Protein AF-0000000078061580 (afdb_homodimer)

pLDDT: mean 83.28, std 20.4, range [29.52, 98.81]

Structure (mmCIF, N/CA/C/O backbone):
data_AF-0000000078061580-model_v1
#
loop_
_en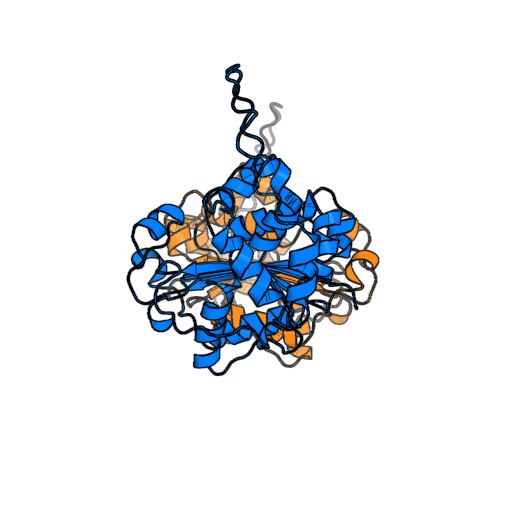tity.id
_entity.type
_entity.pdbx_description
1 polymer 'Exonuclease domain-containing protein'
#
loop_
_atom_site.group_PDB
_atom_site.id
_atom_site.type_symbol
_atom_site.label_atom_id
_atom_site.label_alt_id
_atom_site.label_comp_id
_atom_site.label_asym_id
_atom_site.label_entity_id
_atom_site.label_seq_id
_atom_site.pdbx_PDB_ins_code
_atom_site.Cartn_x
_atom_site.Cartn_y
_atom_site.Cartn_z
_atom_site.occupancy
_atom_site.B_iso_or_equiv
_atom_site.auth_seq_id
_atom_site.auth_comp_id
_atom_site.auth_asym_id
_atom_site.auth_atom_id
_atom_site.pdbx_PDB_model_num
ATOM 1 N N . MET A 1 1 ? 20.484 -16.516 -17.969 1 45 1 MET A N 1
ATOM 2 C CA . MET A 1 1 ? 19.125 -16 -17.797 1 45 1 MET A CA 1
ATOM 3 C C . MET A 1 1 ? 19.078 -14.93 -16.719 1 45 1 MET A C 1
ATOM 5 O O . MET A 1 1 ? 19.688 -15.086 -15.664 1 45 1 MET A O 1
ATOM 9 N N . ASP A 1 2 ? 18.797 -13.719 -17 1 61.5 2 ASP A N 1
ATOM 10 C CA . ASP A 1 2 ? 18.953 -12.586 -16.094 1 61.5 2 ASP A CA 1
ATOM 11 C C . ASP A 1 2 ? 18.109 -12.781 -14.828 1 61.5 2 ASP A C 1
ATOM 13 O O . ASP A 1 2 ? 16.984 -13.305 -14.891 1 61.5 2 ASP A O 1
ATOM 17 N N . LYS A 1 3 ? 18.625 -12.711 -13.664 1 85.06 3 LYS A N 1
ATOM 18 C CA . LYS A 1 3 ? 18.094 -12.898 -12.32 1 85.06 3 LYS A CA 1
ATOM 19 C C . LYS A 1 3 ? 16.938 -11.953 -12.047 1 85.06 3 LYS A C 1
ATOM 21 O O . LYS A 1 3 ? 16.984 -10.781 -12.414 1 85.06 3 LYS A O 1
ATOM 26 N N . VAL A 1 4 ? 15.766 -12.547 -11.688 1 95.06 4 VAL A N 1
ATOM 27 C CA . VAL A 1 4 ? 14.656 -11.742 -11.195 1 95.06 4 VAL A CA 1
ATOM 28 C C . VAL A 1 4 ? 15.148 -10.766 -10.133 1 95.06 4 VAL A C 1
ATOM 30 O O . VAL A 1 4 ? 15.789 -11.172 -9.156 1 95.06 4 VAL A O 1
ATOM 33 N N . LYS A 1 5 ? 14.875 -9.477 -10.414 1 96.19 5 LYS A N 1
ATOM 34 C CA . LYS A 1 5 ? 15.375 -8.469 -9.492 1 96.19 5 LYS A CA 1
ATOM 35 C C . LYS A 1 5 ? 14.297 -8.062 -8.484 1 96.19 5 LYS A C 1
ATOM 37 O O . LYS A 1 5 ? 14.609 -7.617 -7.379 1 96.19 5 LYS A O 1
ATOM 42 N N . THR A 1 6 ? 13.086 -8.148 -8.906 1 97.25 6 THR A N 1
ATOM 43 C CA . THR A 1 6 ? 11.977 -7.777 -8.031 1 97.25 6 THR A CA 1
ATOM 44 C C . THR A 1 6 ? 10.914 -8.875 -8.016 1 97.25 6 THR A C 1
ATOM 46 O O . THR A 1 6 ? 10.477 -9.336 -9.07 1 97.25 6 THR A O 1
ATOM 49 N N . TYR A 1 7 ? 10.586 -9.352 -6.82 1 98.25 7 TYR A N 1
ATOM 50 C CA . TYR A 1 7 ? 9.453 -10.25 -6.617 1 98.25 7 TYR A CA 1
ATOM 51 C C . TYR A 1 7 ? 8.188 -9.461 -6.281 1 98.25 7 TYR A C 1
ATOM 53 O O . TYR A 1 7 ? 8.164 -8.711 -5.305 1 98.25 7 TYR A O 1
ATOM 61 N N . LEU A 1 8 ? 7.195 -9.562 -7.09 1 98.75 8 LEU A N 1
ATOM 62 C CA . LEU A 1 8 ? 5.918 -8.867 -6.953 1 98.75 8 LEU A CA 1
ATOM 63 C C . LEU A 1 8 ? 4.801 -9.844 -6.602 1 98.75 8 LEU A C 1
ATOM 65 O O . LEU A 1 8 ? 4.309 -10.562 -7.469 1 98.75 8 LEU A O 1
ATOM 69 N N . PHE A 1 9 ? 4.398 -9.867 -5.371 1 98.75 9 PHE A N 1
ATOM 70 C CA . PHE A 1 9 ? 3.32 -10.742 -4.926 1 98.75 9 PHE A CA 1
ATOM 71 C C . PHE A 1 9 ? 1.963 -10.094 -5.184 1 98.75 9 PHE A C 1
ATOM 73 O O . PHE A 1 9 ? 1.754 -8.922 -4.863 1 98.75 9 PHE A O 1
ATOM 80 N N . LEU A 1 10 ? 1.06 -10.883 -5.75 1 98.81 10 LEU A N 1
ATOM 81 C CA . LEU A 1 10 ? -0.289 -10.43 -6.078 1 98.81 10 LEU A CA 1
ATOM 82 C C . LEU A 1 10 ? -1.336 -11.312 -5.414 1 98.81 10 LEU A C 1
ATOM 84 O O . LEU A 1 10 ? -1.189 -12.539 -5.391 1 98.81 10 LEU A O 1
ATOM 88 N N . ASP A 1 11 ? -2.373 -10.719 -4.941 1 98.31 11 ASP A N 1
ATOM 89 C CA . ASP A 1 11 ? -3.592 -11.438 -4.578 1 98.31 11 ASP A CA 1
ATOM 90 C C . ASP A 1 11 ? -4.832 -10.617 -4.922 1 98.31 11 ASP A C 1
ATOM 92 O O . ASP A 1 11 ? -4.82 -9.391 -4.82 1 98.31 11 ASP A O 1
ATOM 96 N N . LEU A 1 12 ? -5.828 -11.305 -5.371 1 97.56 12 LEU A N 1
ATOM 97 C CA . LEU A 1 12 ? -7.133 -10.71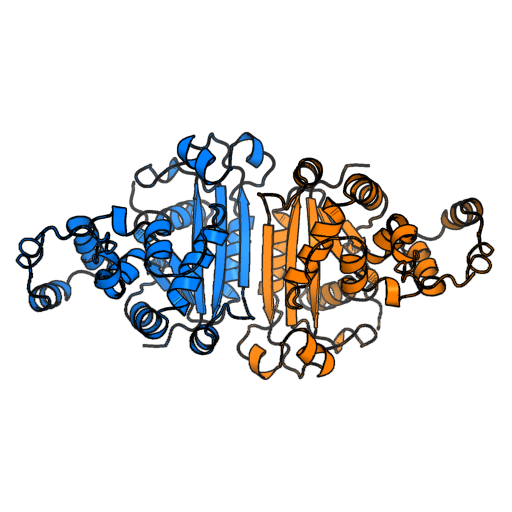9 -5.672 1 97.56 12 LEU A CA 1
ATOM 98 C C . LEU A 1 12 ? -8.219 -11.328 -4.797 1 97.56 12 LEU A C 1
ATOM 100 O O . LEU A 1 12 ? -8.211 -12.539 -4.547 1 97.56 12 LEU A O 1
ATOM 104 N N . GLN A 1 13 ? -9.055 -10.516 -4.246 1 96.75 13 GLN A N 1
ATOM 105 C CA . GLN A 1 13 ? -10.375 -10.961 -3.797 1 96.75 13 GLN A CA 1
ATOM 106 C C . GLN A 1 13 ? -11.438 -10.672 -4.852 1 96.75 13 GLN A C 1
ATOM 108 O O . GLN A 1 13 ? -11.336 -9.695 -5.598 1 96.75 13 GLN A O 1
ATOM 113 N N . THR A 1 14 ? -12.445 -11.57 -4.938 1 96.75 14 THR A N 1
ATOM 114 C CA . THR A 1 14 ? -13.391 -11.508 -6.047 1 96.75 14 THR A CA 1
ATOM 115 C C . THR A 1 14 ? -14.797 -11.859 -5.574 1 96.75 14 THR A C 1
ATOM 117 O O . THR A 1 14 ? -14.992 -12.242 -4.422 1 96.75 14 THR A O 1
ATOM 120 N N . THR A 1 15 ? -15.766 -11.688 -6.457 1 96.56 15 THR A N 1
ATOM 121 C CA . THR A 1 15 ? -17.156 -11.938 -6.121 1 96.56 15 THR A CA 1
ATOM 122 C C . THR A 1 15 ? -17.469 -13.43 -6.207 1 96.56 15 THR A C 1
ATOM 124 O O . THR A 1 15 ? -18.516 -13.883 -5.727 1 96.56 15 THR A O 1
ATOM 127 N N . GLY A 1 16 ? -16.578 -14.156 -6.805 1 92.62 16 GLY A N 1
ATOM 128 C CA . GLY A 1 16 ? -16.797 -15.578 -7.004 1 92.62 16 GLY A CA 1
ATOM 129 C C . GLY A 1 16 ? -15.508 -16.391 -6.992 1 92.62 16 GLY A C 1
ATOM 130 O O . GLY A 1 16 ? -14.43 -15.836 -6.742 1 92.62 16 GLY A O 1
ATOM 131 N N . TYR A 1 17 ? -15.656 -17.719 -7.215 1 84.12 17 TYR A N 1
ATOM 132 C CA . TYR A 1 17 ? -14.539 -18.656 -7.137 1 84.12 17 TYR A CA 1
ATOM 133 C C . TYR A 1 17 ? -14.023 -19 -8.523 1 84.12 17 TYR A C 1
ATOM 135 O O . TYR A 1 17 ? -14.688 -18.734 -9.531 1 84.12 17 TYR A O 1
ATOM 143 N N . PRO A 1 18 ? -12.812 -19.562 -8.438 1 76.94 18 PRO A N 1
ATOM 144 C CA . PRO A 1 18 ? -12.32 -20.109 -9.703 1 76.94 18 PRO A CA 1
ATOM 145 C C . PRO A 1 18 ? -13.305 -21.094 -10.344 1 76.94 18 PRO A C 1
ATOM 147 O O . PRO A 1 18 ? -13.953 -21.875 -9.641 1 76.94 18 PRO A O 1
ATOM 150 N N . GLY A 1 19 ? -13.367 -21.109 -11.648 1 74.19 19 GLY A N 1
ATOM 151 C CA . GLY A 1 19 ? -14.305 -21.953 -12.375 1 74.19 19 GLY A CA 1
ATOM 152 C C . GLY A 1 19 ? -15.492 -21.188 -12.922 1 74.19 19 GLY A C 1
ATOM 153 O O . GLY A 1 19 ? -16.156 -21.656 -13.844 1 74.19 19 GLY A O 1
ATOM 154 N N . THR A 1 20 ? -15.75 -20.031 -12.32 1 73.31 20 THR A N 1
ATOM 155 C CA . THR A 1 20 ? -16.781 -19.141 -12.836 1 73.31 20 THR A CA 1
ATOM 156 C C . THR A 1 20 ? -16.266 -18.344 -14.031 1 73.31 20 THR A C 1
ATOM 158 O O . THR A 1 20 ? -15.094 -18 -14.086 1 73.31 20 THR A O 1
ATOM 161 N N . ALA A 1 21 ? -17.125 -18.203 -14.969 1 75.44 21 ALA A N 1
ATOM 162 C CA . ALA A 1 21 ? -16.734 -17.438 -16.141 1 75.44 21 ALA A CA 1
ATOM 163 C C . ALA A 1 21 ? -16.156 -16.078 -15.734 1 75.44 21 ALA A C 1
ATOM 165 O O . ALA A 1 21 ? -16.688 -15.406 -14.852 1 75.44 21 ALA A O 1
ATOM 166 N N . HIS A 1 22 ? -15.133 -15.734 -16.406 1 76.88 22 HIS A N 1
ATOM 167 C CA . HIS A 1 22 ? -14.414 -14.508 -16.094 1 76.88 22 HIS A CA 1
ATOM 168 C C . HIS A 1 22 ? -15.344 -13.297 -16.156 1 76.88 22 HIS A C 1
ATOM 170 O O . HIS A 1 22 ? -15.234 -12.375 -15.336 1 76.88 22 HIS A O 1
ATOM 176 N N . GLY A 1 23 ? -16.219 -13.336 -17.016 1 80.38 23 GLY A N 1
ATOM 177 C CA . GLY A 1 23 ? -17.141 -12.219 -17.172 1 80.38 23 GLY A CA 1
ATOM 178 C C . GLY A 1 23 ? -18.141 -12.094 -16.047 1 80.38 23 GLY A C 1
ATOM 179 O O . GLY A 1 23 ? -18.766 -11.039 -15.883 1 80.38 23 GLY A O 1
ATOM 180 N N . GLU A 1 24 ? -18.203 -13.125 -15.273 1 86.62 24 GLU A N 1
ATOM 181 C CA . GLU A 1 24 ? -19.172 -13.141 -14.18 1 86.62 24 GLU A CA 1
ATOM 182 C C . GLU A 1 24 ? -18.5 -12.82 -12.844 1 86.62 24 GLU A C 1
ATOM 184 O O . GLU A 1 24 ? -19.172 -12.656 -11.828 1 86.62 24 GLU A O 1
ATOM 189 N N . ILE A 1 25 ? -17.266 -12.789 -12.875 1 93.56 25 ILE A N 1
ATOM 190 C CA . ILE A 1 25 ? -16.516 -12.523 -11.648 1 93.56 25 ILE A CA 1
ATOM 191 C C . ILE A 1 25 ? -15.977 -11.094 -11.672 1 93.56 25 ILE A C 1
ATOM 193 O O . ILE A 1 25 ? -15.477 -10.625 -12.695 1 93.56 25 ILE A O 1
ATOM 197 N N . ARG A 1 26 ? -16.172 -10.422 -10.578 1 95.75 26 ARG A N 1
ATOM 198 C CA . ARG A 1 26 ? -15.648 -9.078 -10.422 1 95.75 26 ARG A CA 1
ATOM 199 C C . ARG A 1 26 ? -14.57 -9.031 -9.336 1 95.75 26 ARG A C 1
ATOM 201 O O . ARG A 1 26 ? -14.648 -9.766 -8.352 1 95.75 26 ARG A O 1
ATOM 208 N N . ILE A 1 27 ? -13.617 -8.195 -9.57 1 96.75 27 ILE A N 1
ATOM 209 C CA . ILE A 1 27 ? -12.562 -7.988 -8.594 1 96.75 27 ILE A CA 1
ATOM 210 C C . ILE A 1 27 ? -13.047 -7.043 -7.496 1 96.75 27 ILE A C 1
ATOM 212 O O . ILE A 1 27 ? -13.562 -5.961 -7.785 1 96.75 27 ILE A O 1
ATOM 216 N N . THR A 1 28 ? -12.867 -7.461 -6.191 1 97.5 28 THR A N 1
ATOM 217 C CA . THR A 1 28 ? -13.312 -6.633 -5.078 1 97.5 28 THR A CA 1
ATOM 218 C C . THR A 1 28 ? -12.125 -6.039 -4.332 1 97.5 28 THR A C 1
ATOM 220 O O . THR A 1 28 ? -12.266 -5.059 -3.598 1 97.5 28 THR A O 1
ATOM 223 N N . GLU A 1 29 ? -11 -6.637 -4.445 1 97.88 29 GLU A N 1
ATOM 224 C CA . GLU A 1 29 ? -9.781 -6.188 -3.77 1 97.88 29 GLU A CA 1
ATOM 225 C C . GLU A 1 29 ? -8.539 -6.629 -4.527 1 97.88 29 GLU A C 1
ATOM 227 O O . GLU A 1 29 ? -8.484 -7.746 -5.051 1 97.88 29 GLU A O 1
ATOM 232 N N . ILE A 1 30 ? -7.539 -5.77 -4.648 1 98.31 30 ILE A N 1
ATOM 233 C CA . ILE A 1 30 ? -6.238 -6.117 -5.207 1 98.31 30 ILE A CA 1
ATOM 234 C C . ILE A 1 30 ? -5.137 -5.723 -4.227 1 98.31 30 ILE A C 1
ATOM 236 O O . ILE A 1 30 ? -5.23 -4.688 -3.562 1 98.31 30 ILE A O 1
ATOM 240 N N . CYS A 1 31 ? -4.172 -6.543 -4.062 1 98.62 31 CYS A N 1
ATOM 241 C CA . CYS A 1 31 ? -2.941 -6.191 -3.365 1 98.62 31 CYS A CA 1
ATOM 242 C C . CYS A 1 31 ? -1.72 -6.578 -4.191 1 98.62 31 CYS A C 1
ATOM 244 O O . CYS A 1 31 ? -1.635 -7.695 -4.699 1 98.62 31 CYS A O 1
ATOM 246 N N . LEU A 1 32 ? -0.851 -5.629 -4.41 1 98.62 32 LEU A N 1
ATOM 247 C CA . LEU A 1 32 ? 0.493 -5.801 -4.949 1 98.62 32 LEU A CA 1
ATOM 248 C C . LEU A 1 32 ? 1.549 -5.473 -3.9 1 98.62 32 LEU A C 1
ATOM 250 O O . LEU A 1 32 ? 1.561 -4.367 -3.354 1 98.62 32 LEU A O 1
ATOM 254 N N . LEU A 1 33 ? 2.336 -6.422 -3.559 1 98.38 33 LEU A N 1
ATOM 255 C CA . LEU A 1 33 ? 3.434 -6.273 -2.607 1 98.38 33 LEU A CA 1
ATOM 256 C C . LEU A 1 33 ? 4.758 -6.691 -3.238 1 98.38 33 LEU A C 1
ATOM 258 O O . LEU A 1 33 ? 4.941 -7.859 -3.59 1 98.38 33 LEU A O 1
ATOM 262 N N . ALA A 1 34 ? 5.707 -5.785 -3.375 1 98.06 34 ALA A N 1
ATOM 263 C CA . ALA A 1 34 ? 6.953 -6.074 -4.074 1 98.06 34 ALA A CA 1
ATOM 264 C C . ALA A 1 34 ? 8.156 -5.898 -3.148 1 98.06 34 ALA A C 1
ATOM 266 O O . ALA A 1 34 ? 8.148 -5.027 -2.275 1 98.06 34 ALA A O 1
ATOM 267 N N . VAL A 1 35 ? 9.117 -6.742 -3.334 1 96.81 35 VAL A N 1
ATOM 268 C CA . VAL A 1 35 ? 10.398 -6.672 -2.639 1 96.81 35 VAL A CA 1
ATOM 269 C C . VAL A 1 35 ? 11.531 -7.008 -3.607 1 96.81 35 VAL A C 1
ATOM 271 O O . VAL A 1 35 ? 11.328 -7.754 -4.566 1 96.81 35 VAL A O 1
ATOM 274 N N . LYS A 1 36 ? 12.625 -6.523 -3.342 1 95.44 36 LYS A N 1
ATOM 275 C CA . LYS A 1 36 ? 13.789 -6.836 -4.168 1 95.44 36 LYS A CA 1
ATOM 276 C C . LYS A 1 36 ? 14.414 -8.172 -3.76 1 95.44 36 LYS A C 1
ATOM 278 O O . LYS A 1 36 ? 14.469 -8.492 -2.572 1 95.44 36 LYS A O 1
ATOM 283 N N . GLY A 1 37 ? 14.906 -8.828 -4.789 1 94.81 37 GLY A N 1
ATOM 284 C CA . GLY A 1 37 ? 15.57 -10.094 -4.535 1 94.81 37 GLY A CA 1
ATOM 285 C C . GLY A 1 37 ? 16.75 -9.969 -3.588 1 94.81 37 GLY A C 1
ATOM 286 O O . GLY A 1 37 ? 16.938 -10.805 -2.703 1 94.81 37 GLY A O 1
ATOM 287 N N . VAL A 1 38 ? 17.516 -8.93 -3.664 1 92.62 38 VAL A N 1
ATOM 288 C CA . VAL A 1 38 ? 18.703 -8.727 -2.852 1 92.62 38 VAL A CA 1
ATOM 289 C C . VAL A 1 38 ? 18.312 -8.562 -1.385 1 92.62 38 VAL A C 1
ATOM 291 O O . VAL A 1 38 ? 19.031 -9.008 -0.488 1 92.62 38 VAL A O 1
ATOM 294 N N . ASP A 1 39 ? 17.188 -8 -1.178 1 91.94 39 ASP A N 1
ATOM 295 C CA . ASP A 1 39 ? 16.719 -7.797 0.192 1 91.94 39 ASP A CA 1
ATOM 296 C C . ASP A 1 39 ? 16.172 -9.094 0.785 1 91.94 39 ASP A C 1
ATOM 298 O O . ASP A 1 39 ? 16.297 -9.336 1.987 1 91.94 39 ASP A O 1
ATOM 302 N N . VAL A 1 40 ? 15.547 -9.883 -0.032 1 92.31 40 VAL A N 1
ATOM 303 C CA . VAL A 1 40 ? 15.078 -11.195 0.403 1 92.31 40 VAL A CA 1
ATOM 304 C C . VAL A 1 40 ? 16.266 -12.062 0.793 1 92.31 40 VAL A C 1
ATOM 306 O O . VAL A 1 40 ? 16.234 -12.75 1.815 1 92.31 40 VAL A O 1
ATOM 309 N N . GLU A 1 41 ? 17.281 -11.969 0.065 1 91.69 41 GLU A N 1
ATOM 310 C CA . GLU A 1 41 ? 18.484 -12.766 0.299 1 91.69 41 GLU A CA 1
ATOM 311 C C . GLU A 1 41 ? 19.141 -12.391 1.622 1 91.69 41 GLU A C 1
ATOM 313 O O . GLU A 1 41 ? 19.703 -13.25 2.312 1 91.69 41 GLU A O 1
ATOM 318 N N . LYS A 1 42 ? 19.078 -11.133 1.997 1 89.19 42 LYS A N 1
ATOM 319 C CA . LYS A 1 42 ? 19.859 -10.609 3.104 1 89.19 42 LYS A CA 1
ATOM 320 C C . LYS A 1 42 ? 19.094 -10.688 4.418 1 89.19 42 LYS A C 1
ATOM 322 O O . LYS A 1 42 ? 19.672 -10.523 5.496 1 89.19 42 LYS A O 1
ATOM 327 N N . THR A 1 43 ? 17.922 -10.953 4.344 1 85.25 43 THR A N 1
ATOM 328 C CA . THR A 1 43 ? 17.156 -10.812 5.574 1 85.25 43 THR A CA 1
ATOM 329 C C . THR A 1 43 ? 16.516 -12.148 5.961 1 85.25 43 THR A C 1
ATOM 331 O O . THR A 1 43 ? 16.328 -13.023 5.113 1 85.25 43 THR A O 1
ATOM 334 N N . ARG A 1 44 ? 16.281 -12.281 7.344 1 86.12 44 ARG A N 1
ATOM 335 C CA . ARG A 1 44 ? 15.484 -13.383 7.871 1 86.12 44 ARG A CA 1
ATOM 336 C C . ARG A 1 44 ? 14.078 -12.922 8.25 1 86.12 44 ARG A C 1
ATOM 338 O O . ARG A 1 44 ? 13.234 -13.734 8.633 1 86.12 44 ARG A O 1
ATOM 345 N N . TYR A 1 45 ? 13.898 -11.664 8.094 1 86.62 45 TYR A N 1
ATOM 346 C CA . TYR A 1 45 ? 12.617 -11.023 8.398 1 86.62 45 TYR A CA 1
ATOM 347 C C . TYR A 1 45 ? 12.078 -10.281 7.184 1 86.62 45 TYR A C 1
ATOM 349 O O . TYR A 1 45 ? 12.586 -10.445 6.07 1 86.62 45 TYR A O 1
ATOM 357 N N . GLU A 1 46 ? 11.031 -9.547 7.359 1 88.38 46 GLU A N 1
ATOM 358 C CA . GLU A 1 46 ? 10.492 -8.773 6.242 1 88.38 46 GLU A CA 1
ATOM 359 C C . GLU A 1 46 ? 11.438 -7.637 5.852 1 88.38 46 GLU A C 1
ATOM 361 O O . GLU A 1 46 ? 11.953 -6.926 6.719 1 88.38 46 GLU A O 1
ATOM 366 N N . PRO A 1 47 ? 11.719 -7.551 4.582 1 92.5 47 PRO A N 1
ATOM 367 C CA . PRO A 1 47 ? 12.578 -6.453 4.133 1 92.5 47 PRO A CA 1
ATOM 368 C C . PRO A 1 47 ? 12.039 -5.082 4.523 1 92.5 47 PRO A C 1
ATOM 370 O O . PRO A 1 47 ? 10.828 -4.855 4.48 1 92.5 47 PRO A O 1
ATOM 373 N N . ARG A 1 48 ? 12.953 -4.172 4.828 1 90.62 48 ARG A N 1
ATOM 374 C CA . ARG A 1 48 ? 12.594 -2.799 5.172 1 90.62 48 ARG A CA 1
ATOM 375 C C . ARG A 1 48 ? 11.953 -2.088 3.982 1 90.62 48 ARG A C 1
ATOM 377 O O . ARG A 1 48 ? 10.977 -1.36 4.141 1 90.62 48 ARG A O 1
ATOM 384 N N . ILE A 1 49 ? 12.578 -2.293 2.848 1 93.31 49 ILE A N 1
ATOM 385 C CA . ILE A 1 49 ? 12.062 -1.65 1.644 1 93.31 49 ILE A CA 1
ATOM 386 C C . ILE A 1 49 ? 10.984 -2.527 1.011 1 93.31 49 ILE A C 1
ATOM 388 O O . ILE A 1 49 ? 11.242 -3.686 0.67 1 93.31 49 ILE A O 1
ATOM 392 N N . GLN A 1 50 ? 9.836 -1.974 0.926 1 94.56 50 GLN A N 1
ATOM 393 C CA . GLN A 1 50 ? 8.695 -2.629 0.295 1 94.56 50 GLN A CA 1
ATOM 394 C C . GLN A 1 50 ? 7.91 -1.649 -0.569 1 94.56 50 GLN A C 1
ATOM 396 O O . GLN A 1 50 ? 7.887 -0.448 -0.293 1 94.56 50 GLN A O 1
ATOM 401 N N . TYR A 1 51 ? 7.309 -2.18 -1.602 1 96.25 51 TYR A N 1
ATOM 402 C CA . TYR A 1 51 ? 6.371 -1.462 -2.457 1 96.25 51 TYR A CA 1
ATOM 403 C C . TYR A 1 51 ? 4.969 -2.049 -2.346 1 96.25 51 TYR A C 1
ATOM 405 O O . TYR A 1 51 ? 4.793 -3.27 -2.396 1 96.25 51 TYR A O 1
ATOM 413 N N . LYS A 1 52 ? 4.066 -1.166 -2.143 1 97.31 52 LYS A N 1
ATOM 414 C CA . LYS A 1 52 ? 2.721 -1.669 -1.886 1 97.31 52 LYS A CA 1
ATOM 415 C C . LYS A 1 52 ? 1.678 -0.874 -2.666 1 97.31 52 LYS A C 1
ATOM 417 O O . LYS A 1 52 ? 1.778 0.35 -2.777 1 97.31 52 LYS A O 1
ATOM 422 N N . PHE A 1 53 ? 0.805 -1.565 -3.197 1 97.88 53 PHE A N 1
ATOM 423 C CA . PHE A 1 53 ? -0.403 -1.043 -3.824 1 97.88 53 PHE A CA 1
ATOM 424 C C . PHE A 1 53 ? -1.618 -1.877 -3.438 1 97.88 53 PHE A C 1
ATOM 426 O O . PHE A 1 53 ? -1.665 -3.078 -3.709 1 97.88 53 PHE A O 1
ATOM 433 N N . LYS A 1 54 ? -2.576 -1.313 -2.783 1 97.75 54 LYS A N 1
ATOM 434 C CA . LYS A 1 54 ? -3.771 -2.014 -2.32 1 97.75 54 LYS A CA 1
ATOM 435 C C . LYS A 1 54 ? -5.02 -1.155 -2.506 1 97.75 54 LYS A C 1
ATOM 437 O O . LYS A 1 54 ? -5.031 0.021 -2.137 1 97.75 54 LYS A O 1
ATOM 442 N N . MET A 1 55 ? -6.07 -1.758 -3.066 1 97 55 MET A N 1
ATOM 443 C CA . MET A 1 55 ? -7.34 -1.065 -3.266 1 97 55 MET A CA 1
ATOM 444 C C . MET A 1 55 ? -8.508 -2.043 -3.193 1 97 55 MET A C 1
ATOM 446 O O . MET A 1 55 ? -8.352 -3.229 -3.486 1 97 55 MET A O 1
ATOM 450 N N . CYS A 1 56 ? -9.656 -1.529 -2.84 1 96.5 56 CYS A N 1
ATOM 451 C CA . CYS A 1 56 ? -10.93 -2.24 -2.918 1 96.5 56 CYS A CA 1
ATOM 452 C C . CYS A 1 56 ? -11.859 -1.582 -3.928 1 96.5 56 CYS A C 1
ATOM 454 O O . CYS A 1 56 ? -11.727 -0.391 -4.215 1 96.5 56 CYS A O 1
ATOM 456 N N . PHE A 1 57 ? -12.805 -2.41 -4.422 1 96.62 57 PHE A N 1
ATOM 457 C CA . PHE A 1 57 ? -13.633 -1.934 -5.527 1 96.62 57 PHE A CA 1
ATOM 458 C C . PHE A 1 57 ? -15.094 -2.289 -5.301 1 96.62 57 PHE A C 1
ATOM 460 O O . PHE A 1 57 ? -15.398 -3.299 -4.664 1 96.62 57 PHE A O 1
ATOM 467 N N . ASN A 1 58 ? -15.922 -1.453 -5.895 1 95.75 58 ASN A N 1
ATOM 468 C CA . ASN A 1 58 ? -17.328 -1.783 -6.051 1 95.75 58 ASN A CA 1
ATOM 469 C C . ASN A 1 58 ? -17.547 -2.766 -7.199 1 95.75 58 ASN A C 1
ATOM 471 O O . ASN A 1 58 ? -17.391 -2.406 -8.3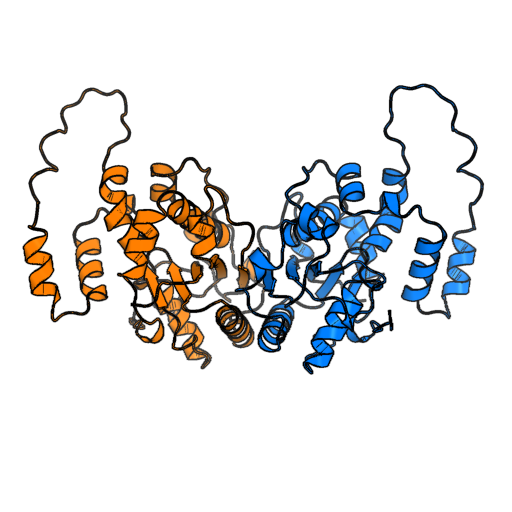67 1 95.75 58 ASN A O 1
ATOM 475 N N . PRO A 1 59 ? -17.953 -3.961 -6.832 1 96.19 59 PRO A N 1
ATOM 476 C CA . PRO A 1 59 ? -18.156 -4.953 -7.895 1 96.19 59 PRO A CA 1
ATOM 477 C C . PRO A 1 59 ? -19.5 -4.801 -8.594 1 96.19 59 PRO A C 1
ATOM 479 O O . PRO A 1 59 ? -19.734 -5.434 -9.625 1 96.19 59 PRO A O 1
ATOM 482 N N . GLU A 1 60 ? -20.375 -3.994 -8.047 1 95.38 60 GLU A N 1
ATOM 483 C CA . GLU A 1 60 ? -21.719 -3.75 -8.562 1 95.38 60 GLU A CA 1
ATOM 484 C C . GLU A 1 60 ? -22.516 -5.047 -8.641 1 95.38 60 GLU A C 1
ATOM 486 O O . GLU A 1 60 ? -23.344 -5.223 -9.547 1 95.38 60 GLU A O 1
ATOM 491 N N . LYS A 1 61 ? -22.297 -6.023 -7.844 1 95 61 LYS A N 1
ATOM 492 C CA . LYS A 1 61 ? -23.031 -7.277 -7.688 1 95 61 LYS A CA 1
ATOM 493 C C . LYS A 1 61 ? -22.734 -7.918 -6.332 1 95 61 LYS A C 1
ATOM 495 O O . LYS A 1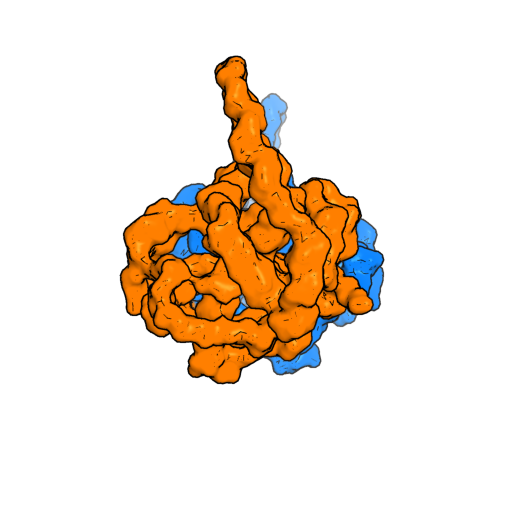 61 ? -21.781 -7.531 -5.645 1 95 61 LYS A O 1
ATOM 500 N N . LYS A 1 62 ? -23.562 -8.852 -6.055 1 94.56 62 LYS A N 1
ATOM 501 C CA . LYS A 1 62 ? -23.406 -9.539 -4.777 1 94.56 62 LYS A CA 1
ATOM 502 C C . LYS A 1 62 ? -22.141 -10.375 -4.746 1 94.56 62 LYS A C 1
ATOM 504 O O . LYS A 1 62 ? -21.766 -10.992 -5.75 1 94.56 62 LYS A O 1
ATOM 509 N N . VAL A 1 63 ? -21.516 -10.391 -3.578 1 95.38 63 VAL A N 1
ATOM 510 C CA . VAL A 1 63 ? -20.391 -11.281 -3.316 1 95.38 63 VAL A CA 1
ATOM 511 C C . VAL A 1 63 ? -20.906 -12.602 -2.744 1 95.38 63 VAL A C 1
ATOM 513 O O . VAL A 1 63 ? -21.781 -12.609 -1.874 1 95.38 63 VAL A O 1
ATOM 516 N N . GLU A 1 64 ? -20.375 -13.664 -3.283 1 94.75 64 GLU A N 1
ATOM 517 C CA . GLU A 1 64 ? -20.781 -14.961 -2.74 1 94.75 64 GLU A CA 1
ATOM 518 C C . GLU A 1 64 ? -20.594 -15 -1.225 1 94.75 64 GLU A C 1
ATOM 520 O O . GLU A 1 64 ? -19.594 -14.508 -0.699 1 94.75 64 GLU A O 1
ATOM 525 N N . GLU A 1 65 ? -21.5 -15.641 -0.526 1 94.19 65 GLU A N 1
ATOM 526 C CA . GLU A 1 65 ? -21.594 -15.602 0.931 1 94.19 65 GLU A CA 1
ATOM 527 C C . GLU A 1 65 ? -20.359 -16.203 1.577 1 94.19 65 GLU A C 1
ATOM 529 O O . GLU A 1 65 ? -19.828 -15.648 2.547 1 94.19 65 GLU A O 1
ATOM 534 N N . GLU A 1 66 ? -19.938 -17.297 1.075 1 92.31 66 GLU A N 1
ATOM 535 C CA . GLU A 1 66 ? -18.766 -17.953 1.65 1 92.31 66 GLU A CA 1
ATOM 536 C C . GLU A 1 66 ? -17.531 -17.078 1.546 1 92.31 66 GLU A C 1
ATOM 538 O O . GLU A 1 66 ? -16.688 -17.062 2.451 1 92.31 66 GLU A O 1
ATOM 543 N N . ILE A 1 67 ? -17.406 -16.375 0.483 1 93.12 67 ILE A N 1
ATOM 544 C CA . ILE A 1 67 ? -16.297 -15.461 0.267 1 93.12 67 ILE A CA 1
ATOM 545 C C . ILE A 1 67 ? -16.391 -14.289 1.237 1 93.12 67 ILE A C 1
ATOM 547 O O . ILE A 1 67 ? -15.398 -13.93 1.879 1 93.12 67 ILE A O 1
ATOM 551 N N . SER A 1 68 ? -17.594 -13.758 1.415 1 93.81 68 SER A N 1
ATOM 552 C CA . SER A 1 68 ? -17.812 -12.617 2.305 1 93.81 68 SER A CA 1
ATOM 553 C C . SER A 1 68 ? -17.5 -12.984 3.754 1 93.81 68 SER A C 1
ATOM 555 O O . SER A 1 68 ? -17 -12.156 4.516 1 93.81 68 SER A O 1
ATOM 557 N N . GLN A 1 69 ? -17.781 -14.188 4.102 1 92.12 69 GLN A N 1
ATOM 558 C CA . GLN A 1 69 ? -17.531 -14.656 5.461 1 92.12 69 GLN A CA 1
ATOM 559 C C . GLN A 1 69 ? -16.031 -14.742 5.738 1 92.12 69 GLN A C 1
ATOM 561 O O . GLN A 1 69 ? -15.586 -14.508 6.863 1 92.12 69 GLN A O 1
ATOM 566 N N . GLN A 1 70 ? -15.297 -14.992 4.738 1 91 70 GLN A N 1
ATOM 567 C CA . GLN A 1 70 ? -13.859 -15.172 4.883 1 91 70 GLN A CA 1
ATOM 568 C C . GLN A 1 70 ? -13.133 -13.828 4.918 1 91 70 GLN A C 1
ATOM 570 O O . GLN A 1 70 ? -12.195 -13.641 5.695 1 91 70 GLN A O 1
ATOM 575 N N . ASN A 1 71 ? -13.57 -12.898 4.102 1 93 71 ASN A N 1
ATOM 576 C CA . ASN A 1 71 ? -12.734 -11.711 3.949 1 93 71 ASN A CA 1
ATOM 577 C C . ASN A 1 71 ? -13.477 -10.445 4.383 1 93 71 ASN A C 1
ATOM 579 O O . ASN A 1 71 ? -12.914 -9.352 4.359 1 93 71 ASN A O 1
ATOM 583 N N . GLY A 1 72 ? -14.766 -10.555 4.723 1 92.12 72 GLY A N 1
ATOM 584 C CA . GLY A 1 72 ? -15.531 -9.438 5.258 1 92.12 72 GLY A CA 1
ATOM 585 C C . GLY A 1 72 ? -16 -8.477 4.191 1 92.12 72 GLY A C 1
ATOM 586 O O . GLY A 1 72 ? -16.516 -7.395 4.504 1 92.12 72 GLY A O 1
ATOM 587 N N . LEU A 1 73 ? -15.906 -8.773 2.918 1 94.88 73 LEU A N 1
ATOM 588 C CA . LEU A 1 73 ? -16.312 -7.883 1.84 1 94.88 73 LEU A CA 1
ATOM 589 C C . LEU A 1 73 ? -17.703 -8.258 1.327 1 94.88 73 LEU A C 1
ATOM 591 O O . LEU A 1 73 ? -17.938 -9.406 0.947 1 94.88 73 LEU A O 1
ATOM 595 N N . THR A 1 74 ? -18.578 -7.359 1.455 1 94.81 74 THR A N 1
ATOM 596 C CA . THR A 1 74 ? -19.938 -7.469 0.935 1 94.81 74 THR A CA 1
ATOM 597 C C . THR A 1 74 ? -20.25 -6.305 -0.004 1 94.81 74 THR A C 1
ATOM 599 O O . THR A 1 74 ? -19.531 -5.305 -0.023 1 94.81 74 THR A O 1
ATOM 602 N N . LEU A 1 75 ? -21.344 -6.535 -0.764 1 94.81 75 LEU A N 1
ATOM 603 C CA . LEU A 1 75 ? -21.766 -5.438 -1.626 1 94.81 75 LEU A CA 1
ATOM 604 C C . LEU A 1 75 ? -22.078 -4.191 -0.805 1 94.81 75 LEU A C 1
ATOM 606 O O . LEU A 1 75 ? -21.75 -3.072 -1.221 1 94.81 75 LEU A O 1
ATOM 610 N N . ALA A 1 76 ? -22.641 -4.316 0.333 1 92.62 76 ALA A N 1
ATOM 611 C CA . ALA A 1 76 ? -23.031 -3.191 1.179 1 92.62 76 ALA A CA 1
ATOM 612 C C . ALA A 1 76 ? -21.812 -2.379 1.604 1 92.62 76 ALA A C 1
ATOM 614 O O . ALA A 1 76 ? -21.844 -1.146 1.597 1 92.62 76 ALA A O 1
ATOM 615 N N . VAL A 1 77 ? -20.797 -3.084 1.9 1 90.44 77 VAL A N 1
ATOM 616 C CA . VAL A 1 77 ? -19.578 -2.426 2.387 1 90.44 77 VAL A CA 1
ATOM 617 C C . VAL A 1 77 ? -18.828 -1.786 1.22 1 90.44 77 VAL A C 1
ATOM 619 O O . VAL A 1 77 ? -18.203 -0.738 1.376 1 90.44 77 VAL A O 1
ATOM 622 N N . LEU A 1 78 ? -18.969 -2.312 0.01 1 94.94 78 LEU A N 1
ATOM 623 C CA . LEU A 1 78 ? -18.156 -1.927 -1.135 1 94.94 78 LEU A CA 1
ATOM 624 C C . LEU A 1 78 ? -18.922 -0.966 -2.045 1 94.94 78 LEU A C 1
ATOM 626 O O . LEU A 1 78 ? -18.344 -0.429 -2.998 1 94.94 78 LEU A O 1
ATOM 630 N N . LYS A 1 79 ? -20.125 -0.681 -1.768 1 93 79 LYS A N 1
ATOM 631 C CA . LYS A 1 79 ? -21.016 0.02 -2.693 1 93 79 LYS A CA 1
ATOM 632 C C . LYS A 1 79 ? -20.5 1.428 -2.984 1 93 79 LYS A C 1
ATOM 634 O O . LYS A 1 79 ? -20.734 1.973 -4.062 1 93 79 LYS A O 1
ATOM 639 N N . SER A 1 80 ? -19.781 2.029 -2.098 1 89.38 80 SER A N 1
ATOM 640 C CA . SER A 1 80 ? -19.344 3.408 -2.271 1 89.38 80 SER A CA 1
ATOM 641 C C . SER A 1 80 ? -17.938 3.461 -2.881 1 89.38 80 SER A C 1
ATOM 643 O O . SER A 1 80 ? -17.438 4.539 -3.209 1 89.38 80 SER A O 1
ATOM 645 N N . GLU A 1 81 ? -17.375 2.285 -3.043 1 92.44 81 GLU A N 1
ATOM 646 C CA . GLU A 1 81 ? -16.016 2.234 -3.602 1 92.44 81 GLU A CA 1
ATOM 647 C C . GLU A 1 81 ? -16.031 2.484 -5.105 1 92.44 81 GLU A C 1
ATOM 649 O O . GLU A 1 81 ? -17.078 2.34 -5.754 1 92.44 81 GLU A O 1
ATOM 654 N N . THR A 1 82 ? -14.898 2.9 -5.609 1 91.62 82 THR A N 1
ATOM 655 C CA . THR A 1 82 ? -14.742 3.014 -7.055 1 91.62 82 THR A CA 1
ATOM 656 C C . THR A 1 82 ? -14.82 1.64 -7.715 1 91.62 82 THR A C 1
ATOM 658 O O . THR A 1 82 ? -14.594 0.618 -7.062 1 91.62 82 THR A O 1
ATOM 661 N N . LYS A 1 83 ? -15.211 1.648 -8.953 1 94.81 83 LYS A N 1
ATOM 662 C CA . LYS A 1 83 ? -15.195 0.416 -9.734 1 94.81 83 LYS A CA 1
ATOM 663 C C . LYS A 1 83 ? -13.789 0.109 -10.25 1 94.81 83 LYS A C 1
ATOM 665 O O . LYS A 1 83 ? -12.938 0.998 -10.312 1 94.81 83 LYS A O 1
ATOM 670 N N . PHE A 1 84 ? -13.586 -1.154 -10.445 1 95.5 84 PHE A N 1
ATOM 671 C CA . PHE A 1 84 ? -12.383 -1.487 -11.203 1 95.5 84 PHE A CA 1
ATOM 672 C C . PHE A 1 84 ? -12.453 -0.915 -12.617 1 95.5 84 PHE A C 1
ATOM 674 O O . PHE A 1 84 ? -13.117 -1.482 -13.492 1 95.5 84 PHE A O 1
ATOM 681 N N . ASN A 1 85 ? -11.781 0.238 -12.812 1 93.94 85 ASN A N 1
ATOM 682 C CA . ASN A 1 85 ? -11.914 0.983 -14.062 1 93.94 85 ASN A CA 1
ATOM 683 C C . ASN A 1 85 ? -10.555 1.285 -14.688 1 93.94 85 ASN A C 1
ATOM 685 O O . ASN A 1 85 ? -9.531 0.749 -14.25 1 93.94 85 ASN A O 1
ATOM 689 N N . LYS A 1 86 ? -10.57 2.078 -15.68 1 93.12 86 LYS A N 1
ATOM 690 C CA . LYS A 1 86 ? -9.367 2.377 -16.453 1 93.12 86 LYS A CA 1
ATOM 691 C C . LYS A 1 86 ? -8.336 3.121 -15.609 1 93.12 86 LYS A C 1
ATOM 693 O O . LYS A 1 86 ? -7.133 2.889 -15.742 1 93.12 86 LYS A O 1
ATOM 698 N N . ASP A 1 87 ? -8.742 4.023 -14.758 1 88.56 87 ASP A N 1
ATOM 699 C CA . ASP A 1 87 ? -7.828 4.762 -13.891 1 88.56 87 ASP A CA 1
ATOM 700 C C . ASP A 1 87 ? -7.082 3.814 -12.945 1 88.56 87 ASP A C 1
ATOM 702 O O . ASP A 1 87 ? -5.887 3.99 -12.703 1 88.56 87 ASP A O 1
ATOM 706 N N . VAL A 1 88 ? -7.812 2.848 -12.461 1 93.38 88 VAL A N 1
ATOM 707 C CA . VAL A 1 88 ? -7.215 1.836 -11.594 1 93.38 88 VAL A CA 1
ATOM 708 C C . VAL A 1 88 ? -6.156 1.054 -12.367 1 93.38 88 VAL A C 1
ATOM 710 O O . VAL A 1 88 ? -5.043 0.852 -11.875 1 93.38 88 VAL A O 1
ATOM 713 N N . CYS A 1 89 ? -6.512 0.655 -13.555 1 94.44 89 CYS A N 1
ATOM 714 C CA . CYS A 1 89 ? -5.582 -0.092 -14.398 1 94.44 89 CYS A CA 1
ATOM 715 C C . CYS A 1 89 ? -4.324 0.719 -14.672 1 94.44 89 CYS A C 1
ATOM 717 O O . CYS A 1 89 ? -3.213 0.186 -14.633 1 94.44 89 CYS A O 1
ATOM 719 N N . ASN A 1 90 ? -4.543 1.942 -14.906 1 90.44 90 ASN A N 1
ATOM 720 C CA . ASN A 1 90 ? -3.406 2.826 -15.141 1 90.44 90 ASN A CA 1
ATOM 721 C C . ASN A 1 90 ? -2.521 2.939 -13.898 1 90.44 90 ASN A C 1
ATOM 723 O O . ASN A 1 90 ? -1.295 2.943 -14.008 1 90.44 90 ASN A O 1
ATOM 727 N N . ALA A 1 91 ? -3.141 3.082 -12.805 1 91.06 91 ALA A N 1
ATOM 728 C CA . ALA A 1 91 ? -2.391 3.164 -11.555 1 91.06 91 ALA A CA 1
ATOM 729 C C . ALA A 1 91 ? -1.565 1.9 -11.32 1 91.06 91 ALA A C 1
ATOM 731 O O . ALA A 1 91 ? -0.393 1.976 -10.953 1 91.06 91 ALA A O 1
ATOM 732 N N . ILE A 1 92 ? -2.154 0.755 -11.586 1 95 92 ILE A N 1
ATOM 733 C CA . ILE A 1 92 ? -1.491 -0.532 -11.406 1 95 92 ILE A CA 1
ATOM 734 C C . ILE A 1 92 ? -0.3 -0.637 -12.352 1 95 92 ILE A C 1
ATOM 736 O O . ILE A 1 92 ? 0.806 -0.989 -11.938 1 95 92 ILE A O 1
ATOM 740 N N . THR A 1 93 ? -0.512 -0.328 -13.602 1 94.25 93 THR A N 1
ATOM 741 C CA . THR A 1 93 ? 0.537 -0.448 -14.609 1 94.25 93 THR A CA 1
ATOM 742 C C . THR A 1 93 ? 1.688 0.507 -14.312 1 94.25 93 THR A C 1
ATOM 744 O O . THR A 1 93 ? 2.857 0.138 -14.438 1 94.25 93 THR A O 1
ATOM 747 N N . SER A 1 94 ? 1.368 1.729 -13.938 1 90.81 94 SER A N 1
ATOM 748 C CA . SER A 1 94 ? 2.4 2.695 -13.578 1 90.81 94 SER A CA 1
ATOM 749 C C . SER A 1 94 ? 3.207 2.223 -12.375 1 90.81 94 SER A C 1
ATOM 751 O O . SER A 1 94 ? 4.43 2.377 -12.336 1 90.81 94 SER A O 1
ATOM 753 N N . PHE A 1 95 ? 2.52 1.693 -11.414 1 93.31 95 PHE A N 1
ATOM 754 C CA . PHE A 1 95 ? 3.17 1.151 -10.227 1 93.31 95 PHE A CA 1
ATOM 755 C C . PHE A 1 95 ? 4.184 0.081 -10.609 1 93.31 95 PHE A C 1
ATOM 757 O O . PHE A 1 95 ? 5.332 0.115 -10.156 1 93.31 95 PHE A O 1
ATOM 764 N N . VAL A 1 96 ? 3.768 -0.831 -11.484 1 95.94 96 VAL A N 1
ATOM 765 C CA . VAL A 1 96 ? 4.613 -1.952 -11.883 1 95.94 96 VAL A CA 1
ATOM 766 C C . VAL A 1 96 ? 5.805 -1.441 -12.68 1 95.94 96 VAL A C 1
ATOM 768 O O . VAL A 1 96 ? 6.922 -1.946 -12.539 1 95.94 96 VAL A O 1
ATOM 771 N N . LYS A 1 97 ? 5.609 -0.427 -13.461 1 92.81 97 LYS A N 1
ATOM 772 C CA . LYS A 1 97 ? 6.66 0.136 -14.305 1 92.81 97 LYS A CA 1
ATOM 773 C C . LYS A 1 97 ? 7.77 0.752 -13.453 1 92.81 97 LYS A C 1
ATOM 775 O O . LYS A 1 97 ? 8.914 0.85 -13.898 1 92.81 97 LYS A O 1
ATOM 780 N N . CYS A 1 98 ? 7.465 1.127 -12.289 1 91.75 98 CYS A N 1
ATOM 781 C CA . CYS A 1 98 ? 8.414 1.814 -11.422 1 91.75 98 CYS A CA 1
ATOM 782 C C . CYS A 1 98 ? 9.344 0.82 -10.727 1 91.75 98 CYS A C 1
ATOM 784 O O . CYS A 1 98 ? 10.359 1.209 -10.156 1 91.75 98 CYS A O 1
ATOM 786 N N . LEU A 1 99 ? 8.992 -0.431 -10.75 1 94.25 99 LEU A N 1
ATOM 787 C CA . LEU A 1 99 ? 9.766 -1.438 -10.031 1 94.25 99 LEU A CA 1
ATOM 788 C C . LEU A 1 99 ? 11.039 -1.79 -10.789 1 94.25 99 LEU A C 1
ATOM 790 O O . LEU A 1 99 ? 11.062 -1.765 -12.023 1 94.25 99 LEU A O 1
ATOM 794 N N . LYS A 1 100 ? 12.055 -2.135 -10.07 1 93.44 100 LYS A N 1
ATOM 795 C CA . LYS A 1 100 ? 13.312 -2.549 -10.688 1 93.44 100 LYS A CA 1
ATOM 796 C C . LYS A 1 100 ? 13.133 -3.836 -11.492 1 93.44 100 LYS A C 1
ATOM 798 O O . LYS A 1 100 ? 12.688 -4.852 -10.953 1 93.44 100 LYS A O 1
ATOM 803 N N . LYS A 1 101 ? 13.516 -3.846 -12.695 1 94.19 101 LYS A N 1
ATOM 804 C CA . LYS A 1 101 ? 13.352 -4.973 -13.609 1 94.19 101 LYS A CA 1
ATOM 805 C C . LYS A 1 101 ? 14.57 -5.895 -13.562 1 94.19 101 LYS A C 1
ATOM 807 O O . LYS A 1 101 ? 15.68 -5.449 -13.266 1 94.19 101 LYS A O 1
ATOM 812 N N . PRO A 1 102 ? 14.344 -7.148 -13.922 1 97.06 102 PRO A N 1
ATOM 813 C CA . PRO A 1 102 ? 13.102 -7.844 -14.281 1 97.06 102 PRO A CA 1
ATOM 814 C C . PRO A 1 102 ? 12.203 -8.102 -13.078 1 97.06 102 PRO A C 1
ATOM 816 O O . PRO A 1 102 ? 12.688 -8.414 -11.984 1 97.06 102 PRO A O 1
ATOM 819 N N . VAL A 1 103 ? 10.953 -7.863 -13.305 1 97.56 103 VAL A N 1
ATOM 820 C CA . VAL A 1 103 ? 9.93 -8.078 -12.281 1 97.56 103 VAL A CA 1
ATOM 821 C C . VAL A 1 103 ? 9.219 -9.406 -12.539 1 97.56 103 VAL A C 1
ATOM 823 O O . VAL A 1 103 ? 8.852 -9.711 -13.672 1 97.56 103 VAL A O 1
ATOM 826 N N . CYS A 1 104 ? 9.062 -10.211 -11.508 1 98.56 104 CYS A N 1
ATOM 827 C CA . CYS A 1 104 ? 8.266 -11.43 -11.617 1 98.56 104 CYS A CA 1
ATOM 828 C C . CYS A 1 104 ? 7.07 -11.383 -10.664 1 98.56 104 CYS A C 1
ATOM 830 O O . CYS A 1 104 ? 7.242 -11.352 -9.445 1 98.56 104 CYS A O 1
ATOM 832 N N . MET A 1 105 ? 5.934 -11.375 -11.258 1 98.69 105 MET A N 1
ATOM 833 C CA . MET A 1 105 ? 4.688 -11.375 -10.492 1 98.69 105 MET A CA 1
ATOM 834 C C . MET A 1 105 ? 4.324 -12.789 -10.047 1 98.69 105 MET A C 1
ATOM 836 O O . MET A 1 105 ? 4.367 -13.727 -10.844 1 98.69 105 MET A O 1
ATOM 840 N N . ILE A 1 106 ? 4.035 -12.953 -8.758 1 98.62 106 ILE A N 1
ATOM 841 C CA . ILE A 1 106 ? 3.762 -14.258 -8.156 1 98.62 106 ILE A CA 1
ATOM 842 C C . ILE A 1 106 ? 2.406 -14.227 -7.453 1 98.62 106 ILE A C 1
ATOM 844 O O . ILE A 1 106 ? 2.133 -13.32 -6.656 1 98.62 106 ILE A O 1
ATOM 848 N N . ALA A 1 107 ? 1.558 -15.102 -7.758 1 98.25 107 ALA A N 1
ATOM 849 C CA . ALA A 1 107 ? 0.291 -15.32 -7.066 1 98.25 107 ALA A CA 1
ATOM 850 C C . ALA A 1 107 ? 0.034 -16.812 -6.848 1 98.25 107 ALA A C 1
ATOM 852 O O . ALA A 1 107 ? 0.71 -17.656 -7.438 1 98.25 107 ALA A O 1
ATOM 853 N N . HIS A 1 108 ? -0.833 -17.125 -5.918 1 97 108 HIS A N 1
ATOM 854 C CA . HIS A 1 108 ? -1.114 -18.516 -5.574 1 97 108 HIS A CA 1
ATOM 855 C C . HIS A 1 108 ? -2.311 -19.047 -6.359 1 97 108 HIS A C 1
ATOM 857 O O . HIS A 1 108 ? -3.408 -18.5 -6.273 1 97 108 HIS A O 1
ATOM 863 N N . ASN A 1 109 ? -2.109 -20.125 -7.098 1 92.5 109 ASN A N 1
ATOM 864 C CA . ASN A 1 109 ? -3.084 -20.656 -8.055 1 92.5 109 ASN A CA 1
ATOM 865 C C . ASN A 1 109 ? -3.402 -19.625 -9.141 1 92.5 109 ASN A C 1
ATOM 867 O O . ASN A 1 109 ? -4.566 -19.438 -9.492 1 92.5 109 ASN A O 1
ATOM 871 N N . ALA A 1 110 ? -2.424 -19.047 -9.648 1 94.5 110 ALA A N 1
ATOM 872 C CA . ALA A 1 110 ? -2.506 -17.828 -10.43 1 94.5 110 ALA A CA 1
ATOM 873 C C . ALA A 1 110 ? -2.945 -18.109 -11.859 1 94.5 110 ALA A C 1
ATOM 875 O O . ALA A 1 110 ? -3.736 -17.359 -12.438 1 94.5 110 ALA A O 1
ATOM 876 N N . PHE A 1 111 ? -2.41 -19.109 -12.43 1 91.5 111 PHE A N 1
ATOM 877 C CA . PHE A 1 111 ? -2.65 -19.359 -13.844 1 91.5 111 PHE A CA 1
ATOM 878 C C . PHE A 1 111 ? -4.09 -19.812 -14.078 1 91.5 111 PHE A C 1
ATOM 880 O O . PHE A 1 111 ? -4.637 -19.609 -15.164 1 91.5 111 PHE A O 1
ATOM 887 N N . LYS A 1 112 ? -4.715 -20.297 -13.039 1 88.56 112 LYS A N 1
ATOM 888 C CA . LYS A 1 112 ? -6.086 -20.781 -13.188 1 88.56 112 LYS A CA 1
ATOM 889 C C . LYS A 1 112 ? -7.09 -19.719 -12.773 1 88.56 112 LYS A C 1
ATOM 891 O O . LYS A 1 112 ? -8.289 -19.859 -13.016 1 88.56 112 LYS A O 1
ATOM 896 N N . PHE A 1 113 ? -6.566 -18.703 -12.18 1 92.19 113 PHE A N 1
ATOM 897 C CA . PHE A 1 113 ? -7.562 -17.797 -11.625 1 92.19 113 PHE A CA 1
ATOM 898 C C . PHE A 1 113 ? -7.105 -16.344 -11.742 1 92.19 113 PHE A C 1
ATOM 900 O O . PHE A 1 113 ? -7.5 -15.641 -12.672 1 92.19 113 PHE A O 1
ATOM 907 N N . HIS A 1 114 ? -6.16 -15.906 -10.961 1 94.62 114 HIS A N 1
ATOM 908 C CA . HIS A 1 114 ? -5.816 -14.5 -10.781 1 94.62 114 HIS A CA 1
ATOM 909 C C . HIS A 1 114 ? -5.355 -13.875 -12.094 1 94.62 114 HIS A C 1
ATOM 911 O O . HIS A 1 114 ? -5.828 -12.797 -12.477 1 94.62 114 HIS A O 1
ATOM 917 N N . PHE A 1 115 ? -4.457 -14.555 -12.773 1 95.56 115 PHE A N 1
ATOM 918 C CA . PHE A 1 115 ? -3.82 -13.945 -13.938 1 95.56 115 PHE A CA 1
ATOM 919 C C . PHE A 1 115 ? -4.809 -13.82 -15.086 1 95.56 115 PHE A C 1
ATOM 921 O O . PHE A 1 115 ? -5.004 -12.727 -15.625 1 95.56 115 PHE A O 1
ATOM 928 N N . PRO A 1 116 ? -5.504 -14.891 -15.414 1 93.44 116 PRO A N 1
ATOM 929 C CA . PRO A 1 116 ? -6.477 -14.719 -16.5 1 93.44 116 PRO A CA 1
ATOM 930 C C . PRO A 1 116 ? -7.578 -13.719 -16.141 1 93.44 116 PRO A C 1
ATOM 932 O O . PRO A 1 116 ? -8.055 -12.984 -17.016 1 93.44 116 PRO A O 1
ATOM 935 N N . LEU A 1 117 ? -8.031 -13.695 -14.93 1 94.31 117 LEU A N 1
ATOM 936 C CA . LEU A 1 117 ? -9.07 -12.766 -14.516 1 94.31 117 LEU A CA 1
ATOM 937 C C . LEU A 1 117 ? -8.602 -11.32 -14.648 1 94.31 117 LEU A C 1
ATOM 939 O O . LEU A 1 117 ? -9.305 -10.484 -15.203 1 94.31 117 LEU A O 1
ATOM 943 N N . LEU A 1 118 ? -7.441 -11.062 -14.062 1 96 118 LEU A N 1
ATOM 944 C CA . LEU A 1 118 ? -6.867 -9.727 -14.148 1 96 118 LEU A CA 1
ATOM 945 C C . LEU A 1 118 ? -6.688 -9.305 -15.609 1 96 118 LEU A C 1
ATOM 947 O O . LEU A 1 118 ? -7.066 -8.195 -15.984 1 96 118 LEU A O 1
ATOM 951 N N . LYS A 1 119 ? -6.152 -10.188 -16.375 1 94.38 119 LYS A N 1
ATOM 952 C CA . LYS A 1 119 ? -5.926 -9.914 -17.797 1 94.38 119 LYS A CA 1
ATOM 953 C C . LYS A 1 119 ? -7.238 -9.648 -18.516 1 94.38 119 LYS A C 1
ATOM 955 O O . LYS A 1 119 ? -7.324 -8.734 -19.344 1 94.38 119 LYS A O 1
ATOM 960 N N . TYR A 1 120 ? -8.219 -10.422 -18.234 1 93.44 120 TYR A N 1
ATOM 961 C CA . TYR A 1 120 ? -9.539 -10.258 -18.844 1 93.44 120 TYR A CA 1
ATOM 962 C C . TYR A 1 120 ? -10.078 -8.852 -18.609 1 93.44 120 TYR A C 1
ATOM 964 O O . TYR A 1 120 ? -10.492 -8.172 -19.547 1 93.44 120 TYR A O 1
ATOM 972 N N . HIS A 1 121 ? -10.062 -8.391 -17.391 1 94.19 121 HIS A N 1
ATOM 973 C CA . HIS A 1 121 ? -10.617 -7.09 -17.031 1 94.19 121 HIS A CA 1
ATOM 974 C C . HIS A 1 121 ? -9.773 -5.953 -17.594 1 94.19 121 HIS A C 1
ATOM 976 O O . HIS A 1 121 ? -10.312 -4.93 -18.031 1 94.19 121 HIS A O 1
ATOM 982 N N . MET A 1 122 ? -8.492 -6.105 -17.594 1 95 122 MET A N 1
ATOM 983 C CA . MET A 1 122 ? -7.609 -5.074 -18.141 1 95 122 MET A CA 1
ATOM 984 C C . MET A 1 122 ? -7.781 -4.957 -19.656 1 95 122 MET A C 1
ATOM 986 O O . MET A 1 122 ? -7.809 -3.848 -20.188 1 95 122 MET A O 1
ATOM 990 N N . ASP A 1 123 ? -7.93 -6.062 -20.297 1 93.31 123 ASP A N 1
ATOM 991 C CA . ASP A 1 123 ? -8.125 -6.074 -21.75 1 93.31 123 ASP A CA 1
ATOM 992 C C . ASP A 1 123 ? -9.406 -5.344 -22.141 1 93.31 123 ASP A C 1
ATOM 994 O O . ASP A 1 123 ? -9.453 -4.648 -23.156 1 93.31 123 ASP A O 1
ATOM 998 N N . ARG A 1 124 ? -10.391 -5.512 -21.375 1 92.62 124 ARG A N 1
ATOM 999 C CA . ARG A 1 124 ? -11.664 -4.852 -21.625 1 92.62 124 ARG A CA 1
ATOM 1000 C C . ARG A 1 124 ? -11.516 -3.336 -21.578 1 92.62 124 ARG A C 1
ATOM 1002 O O . ARG A 1 124 ? -12.258 -2.609 -22.234 1 92.62 124 ARG A O 1
ATOM 1009 N N . MET A 1 125 ? -10.586 -2.904 -20.812 1 93.44 125 MET A N 1
ATOM 1010 C CA . MET A 1 125 ? -10.336 -1.474 -20.688 1 93.44 125 MET A CA 1
ATOM 1011 C C . MET A 1 125 ? -9.234 -1.021 -21.641 1 93.44 125 MET A C 1
ATOM 1013 O O . MET A 1 125 ? -8.781 0.125 -21.578 1 93.44 125 MET A O 1
ATOM 1017 N N . LYS A 1 126 ? -8.695 -1.906 -22.406 1 95.06 126 LYS A N 1
ATOM 1018 C CA . LYS A 1 126 ? -7.645 -1.654 -23.391 1 95.06 126 LYS A CA 1
ATOM 1019 C C . LYS A 1 126 ? -6.359 -1.19 -22.719 1 95.06 126 LYS A C 1
ATOM 1021 O O . LYS A 1 126 ? -5.699 -0.266 -23.188 1 95.06 126 LYS A O 1
ATOM 1026 N N . VAL A 1 127 ? -6.113 -1.703 -21.562 1 94.06 127 VAL A N 1
ATOM 1027 C CA . VAL A 1 127 ? -4.867 -1.493 -20.844 1 94.06 127 VAL A CA 1
ATOM 1028 C C . VAL A 1 127 ? -4.109 -2.814 -20.719 1 94.06 127 VAL A C 1
ATOM 1030 O O . VAL A 1 127 ? -4.723 -3.869 -20.516 1 94.06 127 VAL A O 1
ATOM 1033 N N . ALA A 1 128 ? -2.783 -2.732 -20.906 1 93.56 128 ALA A N 1
ATOM 1034 C CA . ALA A 1 128 ? -1.964 -3.936 -20.781 1 93.56 128 ALA A CA 1
ATOM 1035 C C . ALA A 1 128 ? -0.838 -3.729 -19.766 1 93.56 128 ALA A C 1
ATOM 1037 O O . ALA A 1 128 ? -0.324 -2.617 -19.625 1 93.56 128 ALA A O 1
ATOM 1038 N N . MET A 1 129 ? -0.539 -4.816 -19.094 1 95.38 129 MET A N 1
ATOM 1039 C CA . MET A 1 129 ? 0.67 -4.797 -18.266 1 95.38 129 MET A CA 1
ATOM 1040 C C . MET A 1 129 ? 1.915 -4.656 -19.141 1 95.38 129 MET A C 1
ATOM 1042 O O . MET A 1 129 ? 1.873 -4.93 -20.344 1 95.38 129 MET A O 1
ATOM 1046 N N . PRO A 1 130 ? 2.996 -4.164 -18.531 1 95.19 130 PRO A N 1
ATOM 1047 C CA . PRO A 1 130 ? 4.23 -4.078 -19.312 1 95.19 130 PRO A CA 1
ATOM 1048 C C . PRO A 1 130 ? 4.613 -5.406 -19.953 1 95.19 130 PRO A C 1
ATOM 1050 O O . PRO A 1 130 ? 4.457 -6.465 -19.344 1 95.19 130 PRO A O 1
ATOM 1053 N N . ASP A 1 131 ? 5.215 -5.336 -21.125 1 94.56 131 ASP A N 1
ATOM 1054 C CA . ASP A 1 131 ? 5.543 -6.52 -21.922 1 94.56 131 ASP A CA 1
ATOM 1055 C C . ASP A 1 131 ? 6.652 -7.332 -21.25 1 94.56 131 ASP A C 1
ATOM 1057 O O . ASP A 1 131 ? 6.762 -8.539 -21.469 1 94.56 131 ASP A O 1
ATOM 1061 N N . ASP A 1 132 ? 7.395 -6.703 -20.516 1 96.31 132 ASP A N 1
ATOM 1062 C CA . ASP A 1 132 ? 8.547 -7.375 -19.922 1 96.31 132 ASP A CA 1
ATOM 1063 C C . ASP A 1 132 ? 8.211 -7.93 -18.547 1 96.31 132 ASP A C 1
ATOM 1065 O O . ASP A 1 132 ? 9.094 -8.414 -17.828 1 96.31 132 ASP A O 1
ATOM 1069 N N . LEU A 1 133 ? 6.949 -7.824 -18.125 1 97.56 133 LEU A N 1
ATOM 1070 C CA . LEU A 1 133 ? 6.531 -8.391 -16.844 1 97.56 133 LEU A CA 1
ATOM 1071 C C . LEU A 1 133 ? 6.492 -9.914 -16.906 1 97.56 133 LEU A C 1
ATOM 1073 O O . LEU A 1 133 ? 5.805 -10.484 -17.766 1 97.56 133 LEU A O 1
ATOM 1077 N N . LEU A 1 134 ? 7.273 -10.555 -16.031 1 97.75 134 LEU A N 1
ATOM 1078 C CA . LEU A 1 134 ? 7.234 -12.008 -15.867 1 97.75 134 LEU A CA 1
ATOM 1079 C C . LEU A 1 134 ? 6.211 -12.406 -14.812 1 97.75 134 LEU A C 1
ATOM 1081 O O . LEU A 1 134 ? 5.789 -11.578 -14 1 97.75 134 LEU A O 1
ATOM 1085 N N . CYS A 1 135 ? 5.77 -13.672 -14.875 1 97.88 135 CYS A N 1
ATOM 1086 C CA . CYS A 1 135 ? 4.855 -14.141 -13.836 1 97.88 135 CYS A CA 1
ATOM 1087 C C . CYS A 1 135 ? 5.016 -15.633 -13.602 1 97.88 135 CYS A C 1
ATOM 1089 O O . CYS A 1 135 ? 5.562 -16.344 -14.445 1 97.88 135 CYS A O 1
ATOM 1091 N N . THR A 1 136 ? 4.625 -16.078 -12.438 1 96.88 136 THR A N 1
ATOM 1092 C CA . THR A 1 136 ? 4.641 -17.484 -12.078 1 96.88 136 THR A CA 1
ATOM 1093 C C . THR A 1 136 ? 3.611 -17.781 -10.984 1 96.88 136 THR A C 1
ATOM 1095 O O . THR A 1 136 ? 2.908 -16.875 -10.531 1 96.88 136 THR A O 1
ATOM 1098 N N . ASP A 1 137 ? 3.486 -19.031 -10.656 1 96.56 137 ASP A N 1
ATOM 1099 C CA . ASP A 1 137 ? 2.449 -19.516 -9.75 1 96.56 137 ASP A CA 1
ATOM 1100 C C . ASP A 1 137 ? 3.062 -20.203 -8.531 1 96.56 137 ASP A C 1
ATOM 1102 O O . ASP A 1 137 ? 3.691 -21.266 -8.664 1 96.56 137 ASP A O 1
ATOM 1106 N N . SER A 1 138 ? 2.785 -19.656 -7.391 1 96.81 138 SER A N 1
ATOM 1107 C CA . SER A 1 138 ? 3.424 -20.156 -6.176 1 96.81 138 SER A CA 1
ATOM 1108 C C . SER A 1 138 ? 2.963 -21.578 -5.855 1 96.81 138 SER A C 1
ATOM 1110 O O . SER A 1 138 ? 3.662 -22.312 -5.164 1 96.81 138 SER A O 1
ATOM 1112 N N . ILE A 1 139 ? 1.781 -21.969 -6.34 1 94.75 139 ILE A N 1
ATOM 1113 C CA . ILE A 1 139 ? 1.278 -23.297 -6.008 1 94.75 139 ILE A CA 1
ATOM 1114 C C . ILE A 1 139 ? 2.225 -24.359 -6.566 1 94.75 139 ILE A C 1
ATOM 1116 O O . ILE A 1 139 ? 2.469 -25.391 -5.922 1 94.75 139 ILE A O 1
ATOM 1120 N N . TYR A 1 140 ? 2.762 -24.125 -7.723 1 93.38 140 TYR A N 1
ATOM 1121 C CA . TYR A 1 140 ? 3.705 -25.062 -8.32 1 93.38 140 TYR A CA 1
ATOM 1122 C C . TYR A 1 140 ? 5.055 -25 -7.609 1 93.38 140 TYR A C 1
ATOM 1124 O O . TYR A 1 140 ? 5.73 -26.031 -7.461 1 93.38 140 TYR A O 1
ATOM 1132 N N . CYS A 1 141 ? 5.371 -23.812 -7.254 1 94.31 141 CYS A N 1
ATOM 1133 C CA . CYS A 1 141 ? 6.59 -23.656 -6.469 1 94.31 141 CYS A CA 1
ATOM 1134 C C . CYS A 1 141 ? 6.523 -24.469 -5.184 1 94.31 141 CYS A C 1
ATOM 1136 O O . CYS A 1 141 ? 7.445 -25.219 -4.871 1 94.31 141 CYS A O 1
ATOM 1138 N N . TYR A 1 142 ? 5.43 -24.312 -4.453 1 94.81 142 TYR A N 1
ATOM 1139 C CA . TYR A 1 142 ? 5.273 -25 -3.174 1 94.81 142 TYR A CA 1
ATOM 1140 C C . TYR A 1 142 ? 5.234 -26.5 -3.367 1 94.81 142 TYR A C 1
ATOM 1142 O O . TYR A 1 142 ? 5.734 -27.266 -2.525 1 94.81 142 TYR A O 1
ATOM 1150 N N . TYR A 1 143 ? 4.66 -26.953 -4.414 1 90.88 143 TYR A N 1
ATOM 1151 C CA . TYR A 1 143 ? 4.645 -28.375 -4.742 1 90.88 143 TYR A CA 1
ATOM 1152 C C . TYR A 1 143 ? 6.062 -28.891 -4.953 1 90.88 143 TYR A C 1
ATOM 1154 O O . TYR A 1 143 ? 6.406 -29.984 -4.473 1 90.88 143 TYR A O 1
ATOM 1162 N N . ASP A 1 144 ? 6.832 -28.141 -5.562 1 90.62 144 ASP A N 1
ATOM 1163 C CA . ASP A 1 144 ? 8.172 -28.594 -5.914 1 90.62 144 ASP A CA 1
ATOM 1164 C C . ASP A 1 144 ? 9.109 -28.531 -4.703 1 90.62 144 ASP A C 1
ATOM 1166 O O . ASP A 1 144 ? 9.922 -29.438 -4.5 1 90.62 144 ASP A O 1
ATOM 1170 N N . ILE A 1 145 ? 8.922 -27.547 -3.848 1 92.19 145 ILE A N 1
ATOM 1171 C CA . ILE A 1 145 ? 9.992 -27.312 -2.887 1 92.19 145 ILE A CA 1
ATOM 1172 C C . ILE A 1 145 ? 9.523 -27.703 -1.485 1 92.19 145 ILE A C 1
ATOM 1174 O O . ILE A 1 145 ? 10.336 -27.844 -0.57 1 92.19 145 ILE A O 1
ATOM 1178 N N . LEU A 1 146 ? 8.195 -27.828 -1.324 1 91.12 146 LEU A N 1
ATOM 1179 C CA . LEU A 1 146 ? 7.703 -28.031 0.036 1 91.12 146 LEU A CA 1
ATOM 1180 C C . LEU A 1 146 ? 6.969 -29.359 0.16 1 91.12 146 LEU A C 1
ATOM 1182 O O . LEU A 1 146 ? 6.332 -29.625 1.181 1 91.12 146 LEU A O 1
ATOM 1186 N N . LYS A 1 147 ? 6.961 -30.156 -0.81 1 84.75 147 LYS A N 1
ATOM 1187 C CA . LYS A 1 147 ? 6.211 -31.406 -0.823 1 84.75 147 LYS A CA 1
ATOM 1188 C C . LYS A 1 147 ? 6.535 -32.25 0.401 1 84.75 147 LYS A C 1
ATOM 1190 O O . LYS A 1 147 ? 5.637 -32.812 1.032 1 84.75 147 LYS A O 1
ATOM 1195 N N . ARG A 1 148 ? 7.738 -32.344 0.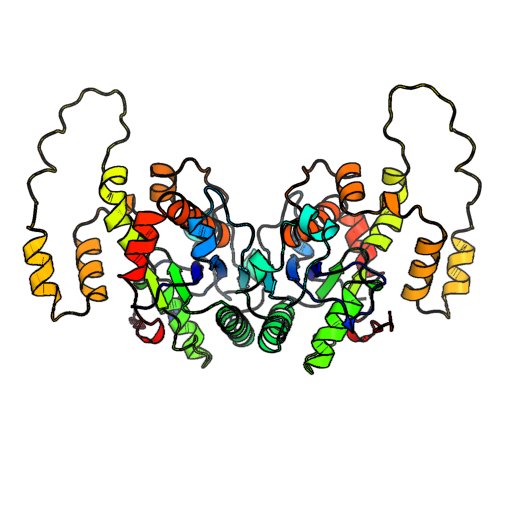758 1 82 148 ARG A N 1
ATOM 1196 C CA . ARG A 1 148 ? 8.148 -33.156 1.904 1 82 148 ARG A CA 1
ATOM 1197 C C . ARG A 1 148 ? 7.535 -32.625 3.195 1 82 148 ARG A C 1
ATOM 1199 O O . ARG A 1 148 ? 7.031 -33.406 4.016 1 82 148 ARG A O 1
ATOM 1206 N N . GLU A 1 149 ? 7.605 -31.359 3.373 1 83.12 149 GLU A N 1
ATOM 1207 C CA . GLU A 1 149 ? 7.062 -30.734 4.57 1 83.12 149 GLU A CA 1
ATOM 1208 C C . GLU A 1 149 ? 5.547 -30.891 4.645 1 83.12 149 GLU A C 1
ATOM 1210 O O . GLU A 1 149 ? 4.98 -31 5.734 1 83.12 149 GLU A O 1
ATOM 1215 N N . LEU A 1 150 ? 4.902 -30.922 3.537 1 84.06 150 LEU A N 1
ATOM 1216 C CA . LEU A 1 150 ? 3.445 -30.891 3.492 1 84.06 150 LEU A CA 1
ATOM 1217 C C . LEU A 1 150 ? 2.871 -32.312 3.617 1 84.06 150 LEU A C 1
ATOM 1219 O O . LEU A 1 150 ? 1.731 -32.469 4.055 1 84.06 150 LEU A O 1
ATOM 1223 N N . TYR A 1 151 ? 3.623 -33.219 3.201 1 73.5 151 TYR A N 1
ATOM 1224 C CA . TYR A 1 151 ? 3.137 -34.594 3.246 1 73.5 151 TYR A CA 1
ATOM 1225 C C . TYR A 1 151 ? 3.441 -35.25 4.594 1 73.5 151 TYR A C 1
ATOM 1227 O O . TYR A 1 151 ? 2.916 -36.312 4.914 1 73.5 151 TYR A O 1
ATOM 1235 N N . VAL A 1 152 ? 4.355 -34.688 5.359 1 65.12 152 VAL A N 1
ATOM 1236 C CA . VAL A 1 152 ? 4.676 -35.281 6.66 1 65.12 152 VAL A CA 1
ATOM 1237 C C . VAL A 1 152 ? 3.529 -35.031 7.637 1 65.12 152 VAL A C 1
ATOM 1239 O O . VAL A 1 152 ? 3.062 -33.906 7.781 1 65.12 152 VAL A O 1
ATOM 1242 N N . LYS A 1 153 ? 2.621 -35.875 7.824 1 53.06 153 LYS A N 1
ATOM 1243 C CA . LYS A 1 153 ? 1.523 -35.906 8.789 1 53.06 153 LYS A CA 1
ATOM 1244 C C . LYS A 1 153 ? 1.937 -35.25 10.109 1 53.06 153 LYS A C 1
ATOM 1246 O O . LYS A 1 153 ? 3.074 -35.438 10.555 1 53.06 153 LYS A O 1
ATOM 1251 N N . PRO A 1 154 ? 1.234 -34.25 10.547 1 46 154 PRO A N 1
ATOM 1252 C CA . PRO A 1 154 ? 1.512 -33.875 11.938 1 46 154 PRO A CA 1
ATOM 1253 C C . PRO A 1 154 ? 1.78 -35.094 12.828 1 46 154 PRO A C 1
ATOM 1255 O O . PRO A 1 154 ? 1.122 -36.125 12.68 1 46 154 PRO A O 1
ATOM 1258 N N . ARG A 1 155 ? 3.02 -35.312 13.227 1 38.41 155 ARG A N 1
ATOM 1259 C CA . ARG A 1 155 ? 3.275 -36.312 14.258 1 38.41 155 ARG A CA 1
ATOM 1260 C C . ARG A 1 155 ? 2.162 -36.312 15.305 1 38.41 155 ARG A C 1
ATOM 1262 O O . ARG A 1 155 ? 2.133 -35.438 16.188 1 38.41 155 ARG A O 1
ATOM 1269 N N . GLU A 1 156 ? 0.955 -36.344 15.047 1 36.28 156 GLU A N 1
ATOM 1270 C CA . GLU A 1 156 ? 0.224 -36.844 16.203 1 36.28 156 GLU A CA 1
ATOM 1271 C C . GLU A 1 156 ? 0.886 -38.125 16.75 1 36.28 156 GLU A C 1
ATOM 1273 O O . GLU A 1 156 ? 1.458 -38.906 16 1 36.28 156 GLU A O 1
ATOM 1278 N N . ASN A 1 157 ? 1.263 -38.156 18.141 1 34.44 157 ASN A N 1
ATOM 1279 C CA . ASN A 1 157 ? 1.688 -39.312 18.953 1 34.44 157 ASN A CA 1
ATOM 1280 C C . ASN A 1 157 ? 0.985 -40.594 18.547 1 34.44 157 ASN A C 1
ATOM 1282 O O . ASN A 1 157 ? 0.928 -41.562 19.312 1 34.44 157 ASN A O 1
ATOM 1286 N N . THR A 1 158 ? -0.053 -40.594 17.75 1 32.41 158 THR A N 1
ATOM 1287 C CA . THR A 1 158 ? -0.539 -41.969 17.719 1 32.41 158 THR A CA 1
ATOM 1288 C C . THR A 1 158 ? 0.383 -42.844 16.875 1 32.41 158 THR A C 1
ATOM 1290 O O . THR A 1 158 ? 0.868 -42.438 15.828 1 32.41 158 THR A O 1
ATOM 1293 N N . GLU A 1 159 ? 1 -44 17.219 1 31.91 159 GLU A N 1
ATOM 1294 C CA . GLU A 1 159 ? 1.783 -45.188 16.844 1 31.91 159 GLU A CA 1
ATOM 1295 C C . GLU A 1 159 ? 1.341 -45.75 15.492 1 31.91 159 GLU A C 1
ATOM 1297 O O . GLU A 1 159 ? 1.853 -46.75 15.039 1 31.91 159 GLU A O 1
ATOM 1302 N N . GLU A 1 160 ? 0.131 -45.469 14.859 1 31.88 160 GLU A N 1
ATOM 1303 C CA . GLU A 1 160 ? -0.203 -46.5 13.891 1 31.88 160 GLU A CA 1
ATOM 1304 C C . GLU A 1 160 ? 0.636 -46.375 12.625 1 31.88 160 GLU A C 1
ATOM 1306 O O . GLU A 1 160 ? 1.054 -45.25 12.266 1 31.88 160 GLU A O 1
ATOM 1311 N N . ASN A 1 161 ? 1.018 -47.5 11.781 1 31.06 161 ASN A N 1
ATOM 1312 C CA . ASN A 1 161 ? 1.831 -48.156 10.766 1 31.06 161 ASN A CA 1
ATOM 1313 C C . ASN A 1 161 ? 1.585 -47.562 9.383 1 31.06 161 ASN A C 1
ATOM 1315 O O . ASN A 1 161 ? 1.301 -48.281 8.43 1 31.06 161 ASN A O 1
ATOM 1319 N N . CYS A 1 162 ? 1.036 -46.344 9.156 1 29.52 162 CYS A N 1
ATOM 1320 C CA . CYS A 1 162 ? 0.732 -46.188 7.738 1 29.52 162 CYS A CA 1
ATOM 1321 C C . CYS A 1 162 ? 2.008 -46.031 6.922 1 29.52 162 CYS A C 1
ATOM 1323 O O . CYS A 1 162 ? 2.494 -44.906 6.742 1 29.52 162 CYS A O 1
ATOM 1325 N N . GLU A 1 163 ? 3.162 -46.688 7.137 1 32.62 163 GLU A N 1
ATOM 1326 C CA . GLU A 1 163 ? 4.387 -46.719 6.344 1 32.62 163 GLU A CA 1
ATOM 1327 C C . GLU A 1 163 ? 4.082 -46.938 4.867 1 32.62 163 GLU A C 1
ATOM 1329 O O . GLU A 1 163 ? 4.789 -46.438 3.994 1 32.62 163 GLU A O 1
ATOM 1334 N N . GLU A 1 164 ? 3.24 -47.938 4.422 1 32.91 164 GLU A N 1
ATOM 1335 C CA . GLU A 1 164 ? 3.473 -48.719 3.211 1 32.91 164 GLU A CA 1
ATOM 1336 C C . GLU A 1 164 ? 3.049 -47.938 1.965 1 32.91 164 GLU A C 1
ATOM 1338 O O . GLU A 1 164 ? 3.688 -48.062 0.916 1 32.91 164 GLU A O 1
ATOM 1343 N N . GLU A 1 165 ? 1.884 -47.312 1.931 1 32.91 165 GLU A N 1
ATOM 1344 C CA . GLU A 1 165 ? 1.256 -47.188 0.617 1 32.91 165 GLU A CA 1
ATOM 1345 C C . GLU A 1 165 ? 1.805 -46 -0.163 1 32.91 165 GLU A C 1
ATOM 1347 O O . GLU A 1 165 ? 1.535 -45.844 -1.357 1 32.91 165 GLU A O 1
ATOM 1352 N N . CYS A 1 166 ? 2.396 -44.969 0.459 1 33.69 166 CYS A N 1
ATOM 1353 C CA . CYS A 1 166 ? 2.619 -43.844 -0.402 1 33.69 166 CYS A CA 1
ATOM 1354 C C . CYS A 1 166 ? 3.869 -44.031 -1.253 1 33.69 166 CYS A C 1
ATOM 1356 O O . CYS A 1 166 ? 4.289 -43.094 -1.961 1 33.69 166 CYS A O 1
ATOM 1358 N N . ALA 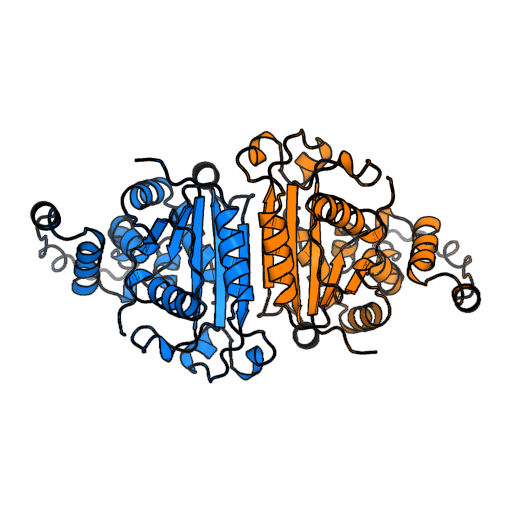A 1 167 ? 4.758 -45.094 -1.109 1 32.38 167 ALA A N 1
ATOM 1359 C CA . ALA A 1 167 ? 6.016 -45.25 -1.839 1 32.38 167 ALA A CA 1
ATOM 1360 C C . ALA A 1 167 ? 5.762 -45.531 -3.32 1 32.38 167 ALA A C 1
ATOM 1362 O O . ALA A 1 167 ? 6.656 -45.344 -4.152 1 32.38 167 ALA A O 1
ATOM 1363 N N . LYS A 1 168 ? 4.75 -46.281 -3.805 1 34.19 168 LYS A N 1
ATOM 1364 C CA . LYS A 1 168 ? 4.891 -46.969 -5.09 1 34.19 168 LYS A CA 1
ATOM 1365 C C . LYS A 1 168 ? 4.766 -45.969 -6.246 1 34.19 168 LYS A C 1
ATOM 1367 O O . LYS A 1 168 ? 5.016 -46.312 -7.402 1 34.19 168 LYS A O 1
ATOM 1372 N N . SER A 1 169 ? 3.975 -44.938 -6.273 1 32.34 169 SER A N 1
ATOM 1373 C CA . SER A 1 169 ? 3.828 -44.406 -7.621 1 32.34 169 SER A CA 1
ATOM 1374 C C . SER A 1 169 ? 4.969 -43.438 -7.961 1 32.34 169 SER A C 1
ATOM 1376 O O . SER A 1 169 ? 4.875 -42.25 -7.707 1 32.34 169 SER A O 1
ATOM 1378 N N . LYS A 1 170 ? 6.238 -43.844 -7.824 1 34.62 170 LYS A N 1
ATOM 1379 C CA . LYS A 1 170 ? 7.445 -43.188 -8.312 1 34.62 170 LYS A CA 1
ATOM 1380 C C . LYS A 1 170 ? 7.414 -43.031 -9.828 1 34.62 170 LYS A C 1
ATOM 1382 O O . LYS A 1 170 ? 7.848 -43.938 -10.555 1 34.62 170 LYS A O 1
ATOM 1387 N N . SER A 1 171 ? 6.445 -42.438 -10.492 1 35.03 171 SER A N 1
ATOM 1388 C CA . SER A 1 171 ? 6.828 -42.188 -11.883 1 35.03 171 SER A CA 1
ATOM 1389 C C . SER A 1 171 ? 8.195 -41.531 -11.961 1 35.03 171 SER A C 1
ATOM 1391 O O . SER A 1 171 ? 8.578 -40.75 -11.062 1 35.03 171 SER A O 1
ATOM 1393 N N . ASP A 1 172 ? 9.164 -42.062 -12.625 1 34.97 172 ASP A N 1
ATOM 1394 C CA . ASP A 1 172 ? 10.555 -41.688 -12.883 1 34.97 172 ASP A CA 1
ATOM 1395 C C . ASP A 1 172 ? 10.68 -40.219 -13.172 1 34.97 172 ASP A C 1
ATOM 1397 O O . ASP A 1 172 ? 10.031 -39.688 -14.086 1 34.97 172 ASP A O 1
ATOM 1401 N N . PRO A 1 173 ? 11.102 -39.438 -12.305 1 39.69 173 PRO A N 1
ATOM 1402 C CA . PRO A 1 173 ? 11.352 -38 -12.594 1 39.69 173 PRO A CA 1
ATOM 1403 C C . PRO A 1 173 ? 11.977 -37.781 -13.969 1 39.69 173 PRO A C 1
ATOM 1405 O O . PRO A 1 173 ? 11.852 -36.719 -14.539 1 39.69 173 PRO A O 1
ATOM 1408 N N . VAL A 1 174 ? 12.727 -38.812 -14.484 1 38.75 174 VAL A N 1
ATOM 1409 C CA . VAL A 1 174 ? 13.438 -38.719 -15.75 1 38.75 174 VAL A CA 1
ATOM 1410 C C . VAL A 1 174 ? 12.438 -38.719 -16.906 1 38.75 174 VAL A C 1
ATOM 1412 O O . VAL A 1 174 ? 12.617 -38 -17.891 1 38.75 174 VAL A O 1
ATOM 1415 N N . GLU A 1 175 ? 11.414 -39.594 -16.906 1 37.75 175 GLU A N 1
ATOM 1416 C CA . GLU A 1 175 ? 10.469 -39.656 -18.016 1 37.75 175 GLU A CA 1
ATOM 1417 C C . GLU A 1 175 ? 9.641 -38.375 -18.109 1 37.75 175 GLU A C 1
ATOM 1419 O O . GLU A 1 175 ? 9.234 -37.969 -19.203 1 37.75 175 GLU A O 1
ATOM 1424 N N . ILE A 1 176 ? 9.336 -37.688 -17.016 1 36.25 176 ILE A N 1
ATOM 1425 C CA . ILE A 1 176 ? 8.656 -36.406 -17.016 1 36.25 176 ILE A CA 1
ATOM 1426 C C . ILE A 1 176 ? 9.562 -35.344 -17.641 1 36.25 176 ILE A C 1
ATOM 1428 O O . ILE A 1 176 ? 9.078 -34.438 -18.328 1 36.25 176 ILE A O 1
ATOM 1432 N N . GLU A 1 177 ? 10.867 -35.469 -17.562 1 38.34 177 GLU A N 1
ATOM 1433 C CA . GLU A 1 177 ? 11.789 -34.531 -18.203 1 38.34 177 GLU A CA 1
ATOM 1434 C C . GLU A 1 177 ? 11.758 -34.656 -19.719 1 38.34 177 GLU A C 1
ATOM 1436 O O . GLU A 1 177 ? 12 -33.688 -20.438 1 38.34 177 GLU A O 1
ATOM 1441 N N . ARG A 1 178 ? 11.711 -35.844 -20.281 1 35 178 ARG A N 1
ATOM 1442 C CA . ARG A 1 178 ? 11.797 -36.031 -21.734 1 35 178 ARG A CA 1
ATOM 1443 C C . ARG A 1 178 ? 10.586 -35.469 -22.438 1 35 178 ARG A C 1
ATOM 1445 O O . ARG A 1 178 ? 10.719 -34.875 -23.516 1 35 178 ARG A O 1
ATOM 1452 N N . ASP A 1 179 ? 9.391 -35.906 -22.062 1 35.47 179 ASP A N 1
ATOM 1453 C CA . ASP A 1 179 ? 8.211 -35.469 -22.797 1 35.47 179 ASP A CA 1
ATOM 1454 C C . ASP A 1 179 ? 8.031 -33.938 -22.641 1 35.47 179 ASP A C 1
ATOM 1456 O O . ASP A 1 179 ? 7.113 -33.375 -23.234 1 35.47 179 ASP A O 1
ATOM 1460 N N . MET A 1 180 ? 8.633 -33.344 -21.719 1 36.91 180 MET A N 1
ATOM 1461 C CA . MET A 1 180 ? 8.477 -31.922 -21.422 1 36.91 180 MET A CA 1
ATOM 1462 C C . MET A 1 180 ? 9.195 -31.078 -22.469 1 36.91 180 MET A C 1
ATOM 1464 O O . MET A 1 180 ? 9.211 -29.844 -22.359 1 36.91 180 MET A O 1
ATOM 1468 N N . ARG A 1 181 ? 10.047 -31.594 -23.172 1 35.5 181 ARG A N 1
ATOM 1469 C CA . ARG A 1 181 ? 10.805 -30.781 -24.094 1 35.5 181 ARG A CA 1
ATOM 1470 C C . ARG A 1 181 ? 9.875 -30.062 -25.078 1 35.5 181 ARG A C 1
ATOM 1472 O O . ARG A 1 181 ? 10.148 -28.922 -25.484 1 35.5 181 ARG A O 1
ATOM 1479 N N . ASP A 1 182 ? 9.039 -30.75 -25.781 1 39.34 182 ASP A N 1
ATOM 1480 C CA . ASP A 1 182 ? 8.312 -30.094 -26.859 1 39.34 182 ASP A CA 1
ATOM 1481 C C . ASP A 1 182 ? 7.137 -29.281 -26.312 1 39.34 182 ASP A C 1
ATOM 1483 O O . ASP A 1 182 ? 6.445 -28.594 -27.062 1 39.34 182 ASP A O 1
ATOM 1487 N N . ARG A 1 183 ? 6.293 -29.75 -25.234 1 42.66 183 ARG A N 1
ATOM 1488 C CA . ARG A 1 183 ? 5.121 -29.031 -24.719 1 42.66 183 ARG A CA 1
ATOM 1489 C C . ARG A 1 183 ? 5.523 -27.938 -23.75 1 42.66 183 ARG A C 1
ATOM 1491 O O . ARG A 1 183 ? 6.488 -28.094 -23 1 42.66 183 ARG A O 1
ATOM 1498 N N . LYS A 1 184 ? 5.137 -26.641 -23.891 1 45.75 184 LYS A N 1
ATOM 1499 C CA . LYS A 1 184 ? 5.531 -25.484 -23.094 1 45.75 184 LYS A CA 1
ATOM 1500 C C . LYS A 1 184 ? 5.465 -25.797 -21.594 1 45.75 184 LYS A C 1
ATOM 1502 O O . LYS A 1 184 ? 4.512 -26.422 -21.125 1 45.75 184 LYS A O 1
ATOM 1507 N N . TYR A 1 185 ? 6.52 -25.891 -20.891 1 43.66 185 TYR A N 1
ATOM 1508 C CA . TYR A 1 185 ? 6.797 -26.188 -19.5 1 43.66 185 TYR A CA 1
ATOM 1509 C C . TYR A 1 185 ? 5.613 -25.797 -18.609 1 43.66 185 TYR A C 1
ATOM 1511 O O . TYR A 1 185 ? 5.234 -26.547 -17.703 1 43.66 185 TYR A O 1
ATOM 1519 N N . GLU A 1 186 ? 4.984 -24.594 -18.75 1 51.75 186 GLU A N 1
ATOM 1520 C CA . GLU A 1 186 ? 3.906 -24.109 -17.891 1 51.75 186 GLU A CA 1
ATOM 1521 C C . GLU A 1 186 ? 2.699 -25.031 -17.938 1 51.75 186 GLU A C 1
ATOM 1523 O O . GLU A 1 186 ? 2.1 -25.328 -16.906 1 51.75 186 GLU A O 1
ATOM 1528 N N . ASN A 1 187 ? 2.41 -25.578 -19.141 1 52.97 187 ASN A N 1
ATOM 1529 C CA . ASN A 1 187 ? 1.24 -26.422 -19.328 1 52.97 187 ASN A CA 1
ATOM 1530 C C . ASN A 1 187 ? 1.444 -27.797 -18.703 1 52.97 187 ASN A C 1
ATOM 1532 O O . ASN A 1 187 ? 0.526 -28.359 -18.094 1 52.97 187 ASN A O 1
ATOM 1536 N N . LEU A 1 188 ? 2.713 -28.203 -18.656 1 48.44 188 LEU A N 1
ATOM 1537 C CA . LEU A 1 188 ? 2.959 -29.547 -18.141 1 48.44 188 LEU A CA 1
ATOM 1538 C C . LEU A 1 188 ? 2.926 -29.562 -16.609 1 48.44 188 LEU A C 1
ATOM 1540 O O . LEU A 1 188 ? 2.312 -30.438 -16.016 1 48.44 188 LEU A O 1
ATOM 1544 N N . VAL A 1 189 ? 3.623 -28.625 -16.047 1 56.78 189 VAL A N 1
ATOM 1545 C CA . VAL A 1 189 ? 3.656 -28.578 -14.586 1 56.78 189 VAL A CA 1
ATOM 1546 C C . VAL A 1 189 ? 2.242 -28.406 -14.039 1 56.78 189 VAL A C 1
ATOM 1548 O O . VAL A 1 189 ? 1.863 -29.047 -13.055 1 56.78 189 VAL A O 1
ATOM 1551 N N . GLN A 1 190 ? 1.564 -27.672 -14.75 1 64.25 190 GLN A N 1
ATOM 1552 C CA . GLN A 1 190 ? 0.173 -27.469 -14.359 1 64.25 190 GLN A CA 1
ATOM 1553 C C . GLN A 1 190 ? -0.612 -28.781 -14.406 1 64.25 190 GLN A C 1
ATOM 1555 O O . GLN A 1 190 ? -1.329 -29.109 -13.461 1 64.25 190 GLN A O 1
ATOM 1560 N N . SER A 1 191 ? -0.402 -29.391 -15.484 1 60.28 191 SER A N 1
ATOM 1561 C CA . SER A 1 191 ? -1.171 -30.625 -15.688 1 60.28 191 SER A CA 1
ATOM 1562 C C . SER A 1 191 ? -0.814 -31.672 -14.641 1 60.28 191 SER A C 1
ATOM 1564 O O . SER A 1 191 ? -1.698 -32.344 -14.094 1 60.28 191 SER A O 1
ATOM 1566 N N . VAL A 1 192 ? 0.385 -31.766 -14.359 1 63.94 192 VAL A N 1
ATOM 1567 C CA . VAL A 1 192 ? 0.83 -32.781 -13.422 1 63.94 192 VAL A CA 1
ATOM 1568 C C . VAL A 1 192 ? 0.334 -32.469 -12.016 1 63.94 192 VAL A C 1
ATOM 1570 O O . VAL A 1 192 ? -0.199 -33.312 -11.312 1 63.94 192 VAL A O 1
ATOM 1573 N N . PHE A 1 193 ? 0.452 -31.297 -11.68 1 74.62 193 PHE A N 1
ATOM 1574 C CA . PHE A 1 193 ? 0.025 -30.891 -10.352 1 74.62 193 PHE A CA 1
ATOM 1575 C C . PHE A 1 193 ? -1.46 -31.172 -10.148 1 74.62 193 PHE A C 1
ATOM 1577 O O . PHE A 1 193 ? -1.853 -31.781 -9.156 1 74.62 193 PHE A O 1
ATOM 1584 N N . TYR A 1 194 ? -2.258 -30.781 -11.047 1 71.5 194 TYR A N 1
ATOM 1585 C CA . TYR A 1 194 ? -3.701 -30.844 -10.844 1 71.5 194 TYR A CA 1
ATOM 1586 C C . TYR A 1 194 ? -4.203 -32.281 -11 1 71.5 194 TYR A C 1
ATOM 1588 O O . TYR A 1 194 ? -5.277 -32.625 -10.508 1 71.5 194 TYR A O 1
ATOM 1596 N N . GLU A 1 195 ? -3.316 -33.031 -11.586 1 68.75 195 GLU A N 1
ATOM 1597 C CA . GLU A 1 195 ? -3.695 -34.438 -11.727 1 68.75 195 GLU A CA 1
ATOM 1598 C C . GLU A 1 195 ? -3.303 -35.25 -10.492 1 68.75 195 GLU A C 1
ATOM 1600 O O . GLU A 1 195 ? -4.031 -36.156 -10.078 1 68.75 195 GLU A O 1
ATOM 1605 N N . VAL A 1 196 ? -2.271 -34.844 -9.836 1 72.44 196 VAL A N 1
ATOM 1606 C CA . VAL A 1 196 ? -1.676 -35.781 -8.891 1 72.44 196 VAL A CA 1
ATOM 1607 C C . VAL A 1 196 ? -1.715 -35.219 -7.48 1 72.44 196 VAL A C 1
ATOM 1609 O O . VAL A 1 196 ? -1.868 -35.938 -6.5 1 72.44 196 VAL A O 1
ATOM 1612 N N . ALA A 1 197 ? -1.633 -34 -7.363 1 76.12 197 ALA A N 1
ATOM 1613 C CA . ALA A 1 197 ? -1.404 -33.406 -6.051 1 76.12 197 ALA A CA 1
ATOM 1614 C C . ALA A 1 197 ? -2.707 -33.281 -5.262 1 76.12 197 ALA A C 1
ATOM 1616 O O . ALA A 1 197 ? -3.75 -32.938 -5.824 1 76.12 197 ALA A O 1
ATOM 1617 N N . PRO A 1 198 ? -2.672 -33.688 -4.004 1 80 198 PRO A N 1
ATOM 1618 C CA . PRO A 1 198 ? -3.816 -33.344 -3.15 1 80 198 PRO A CA 1
ATOM 1619 C C . PRO A 1 198 ? -4.004 -31.844 -2.979 1 80 198 PRO A C 1
ATOM 1621 O O . PRO A 1 198 ? -3.311 -31.219 -2.174 1 80 198 PRO A O 1
ATOM 1624 N N . LYS A 1 199 ? -4.938 -31.312 -3.566 1 81.19 199 LYS A N 1
ATOM 1625 C CA . LYS A 1 199 ? -5.113 -29.875 -3.709 1 81.19 199 LYS A CA 1
ATOM 1626 C C . LYS A 1 199 ? -5.32 -29.203 -2.352 1 81.19 199 LYS A C 1
ATOM 1628 O O . LYS A 1 199 ? -4.855 -28.078 -2.127 1 81.19 199 LYS A O 1
ATOM 1633 N N . GLU A 1 200 ? -5.902 -29.859 -1.466 1 84.38 200 GLU A N 1
ATOM 1634 C CA . GLU A 1 200 ? -6.227 -29.297 -0.16 1 84.38 200 GLU A CA 1
ATOM 1635 C C . GLU A 1 200 ? -4.961 -28.953 0.624 1 84.38 200 GLU A C 1
ATOM 1637 O O . GLU A 1 200 ? -4.945 -28.016 1.415 1 84.38 200 GLU A O 1
ATOM 1642 N N . LEU A 1 201 ? -3.908 -29.688 0.34 1 88.19 201 LEU A N 1
ATOM 1643 C CA . LEU A 1 201 ? -2.652 -29.484 1.054 1 88.19 201 LEU A CA 1
ATOM 1644 C C . LEU A 1 201 ? -1.939 -28.234 0.557 1 88.19 201 LEU A C 1
ATOM 1646 O O . LEU A 1 201 ? -1.026 -27.734 1.216 1 88.19 201 LEU A O 1
ATOM 1650 N N . TYR A 1 202 ? -2.453 -27.734 -0.541 1 91.69 202 TYR A N 1
ATOM 1651 C CA . TYR A 1 202 ? -1.698 -26.641 -1.145 1 91.69 202 TYR A CA 1
ATOM 1652 C C . TYR A 1 202 ? -2.5 -25.344 -1.118 1 91.69 202 TYR A C 1
ATOM 1654 O O . TYR A 1 202 ? -2.168 -24.391 -1.822 1 91.69 202 TYR A O 1
ATOM 1662 N N . ASN A 1 203 ? -3.498 -25.375 -0.288 1 91.81 203 ASN A N 1
ATOM 1663 C CA . ASN A 1 203 ? -4.102 -24.094 0.049 1 91.81 203 ASN A CA 1
ATOM 1664 C C . ASN A 1 203 ? -3.109 -23.172 0.748 1 91.81 203 ASN A C 1
ATOM 1666 O O . ASN A 1 203 ? -2.326 -23.625 1.59 1 91.81 203 ASN A O 1
ATOM 1670 N N . LEU A 1 204 ? -3.154 -21.984 0.378 1 94.12 204 LEU A N 1
ATOM 1671 C CA . LEU A 1 204 ? -2.137 -21.047 0.858 1 94.12 204 LEU A CA 1
ATOM 1672 C C . LEU A 1 204 ? -2.082 -21.047 2.383 1 94.12 204 LEU A C 1
ATOM 1674 O O . LEU A 1 204 ? -1 -21.094 2.971 1 94.12 204 LEU A O 1
ATOM 1678 N N . SER A 1 205 ? -3.25 -20.953 3.039 1 92 205 SER A N 1
ATOM 1679 C CA . SER A 1 205 ? -3.291 -20.922 4.496 1 92 205 SER A CA 1
ATOM 1680 C C . SER A 1 205 ? -2.711 -22.203 5.094 1 92 205 SER A C 1
ATOM 1682 O O . SER A 1 205 ? -2.02 -22.156 6.113 1 92 205 SER A O 1
ATOM 1684 N N . HIS A 1 206 ? -2.992 -23.312 4.473 1 90.94 206 HIS A N 1
ATOM 1685 C CA . HIS A 1 206 ? -2.469 -24.594 4.949 1 90.94 206 HIS A CA 1
ATOM 1686 C C . HIS A 1 206 ? -0.954 -24.656 4.797 1 90.94 206 HIS A C 1
ATOM 1688 O O . HIS A 1 206 ? -0.249 -25.078 5.711 1 90.94 206 HIS A O 1
ATOM 1694 N N . VAL A 1 207 ? -0.517 -24.281 3.598 1 93.5 207 VAL A N 1
ATOM 1695 C CA . VAL A 1 207 ? 0.922 -24.266 3.359 1 93.5 207 VAL A CA 1
ATOM 1696 C C . VAL A 1 207 ? 1.609 -23.375 4.387 1 93.5 207 VAL A C 1
ATOM 1698 O O . VAL A 1 207 ? 2.582 -23.781 5.027 1 93.5 207 VAL A O 1
ATOM 1701 N N . TYR A 1 208 ? 1.098 -22.219 4.562 1 93.88 208 TYR A N 1
ATOM 1702 C CA . TYR A 1 208 ? 1.671 -21.25 5.477 1 93.88 208 TYR A CA 1
ATOM 1703 C C . TYR A 1 208 ? 1.771 -21.812 6.887 1 93.88 208 TYR A C 1
ATOM 1705 O O . TYR A 1 208 ? 2.824 -21.734 7.523 1 93.88 208 TYR A O 1
ATOM 1713 N N . LYS A 1 209 ? 0.768 -22.391 7.371 1 90.19 209 LYS A N 1
ATOM 1714 C CA . LYS A 1 209 ? 0.728 -22.938 8.719 1 90.19 209 LYS A CA 1
ATOM 1715 C C . LYS A 1 209 ? 1.685 -24.125 8.867 1 90.19 209 LYS A C 1
ATOM 1717 O O . LYS A 1 209 ? 2.258 -24.328 9.938 1 90.19 209 LYS A O 1
ATOM 1722 N N . SER A 1 210 ? 1.858 -24.812 7.848 1 89.06 210 SER A N 1
ATOM 1723 C CA . SER A 1 210 ? 2.652 -26.031 7.879 1 89.06 210 SER A CA 1
ATOM 1724 C C . SER A 1 210 ? 4.145 -25.719 7.871 1 89.06 210 SER A C 1
ATOM 1726 O O . SER A 1 210 ? 4.941 -26.469 8.445 1 89.06 210 SER A O 1
ATOM 1728 N N . VAL A 1 211 ? 4.441 -24.609 7.25 1 88.81 211 VAL A N 1
ATOM 1729 C CA . VAL A 1 211 ? 5.867 -24.484 6.977 1 88.81 211 VAL A CA 1
ATOM 1730 C C . VAL A 1 211 ? 6.414 -23.234 7.672 1 88.81 211 VAL A C 1
ATOM 1732 O O . VAL A 1 211 ? 7.621 -22.984 7.645 1 88.81 211 VAL A O 1
ATOM 1735 N N . THR A 1 212 ? 5.559 -22.438 8.211 1 86.19 212 THR A N 1
ATOM 1736 C CA . THR A 1 212 ? 6.016 -21.234 8.898 1 86.19 212 THR A CA 1
ATOM 1737 C C . THR A 1 212 ? 5.496 -21.219 10.336 1 86.19 212 THR A C 1
ATOM 1739 O O . THR A 1 212 ? 4.598 -21.984 10.688 1 86.19 212 THR A O 1
ATOM 1742 N N . SER A 1 213 ? 6.102 -20.344 11.133 1 79.56 213 SER A N 1
ATOM 1743 C CA . SER A 1 213 ? 5.664 -20.156 12.516 1 79.56 213 SER A CA 1
ATOM 1744 C C . SER A 1 213 ? 4.727 -18.969 12.648 1 79.56 213 SER A C 1
ATOM 1746 O O . SER A 1 213 ? 4.383 -18.562 13.758 1 79.56 213 SER A O 1
ATOM 1748 N N . GLY A 1 214 ? 4.355 -18.469 11.586 1 77.44 214 GLY A N 1
ATOM 1749 C CA . GLY A 1 214 ? 3.529 -17.281 11.648 1 77.44 214 GLY A CA 1
ATOM 1750 C C . GLY A 1 214 ? 2.074 -17.578 11.961 1 77.44 214 GLY A C 1
ATOM 1751 O O . GLY A 1 214 ? 1.591 -18.672 11.695 1 77.44 214 GLY A O 1
ATOM 1752 N N . ASP A 1 215 ? 1.384 -16.484 12.516 1 80.25 215 ASP A N 1
ATOM 1753 C CA . ASP A 1 215 ? -0.047 -16.578 12.781 1 80.25 215 ASP A CA 1
ATOM 1754 C C . ASP A 1 215 ? -0.868 -16.125 11.586 1 80.25 215 ASP A C 1
ATOM 1756 O O . ASP A 1 215 ? -0.469 -15.195 10.875 1 80.25 215 ASP A O 1
ATOM 1760 N N . LEU A 1 216 ? -1.887 -16.906 11.5 1 78.31 216 LEU A N 1
ATOM 1761 C CA . LEU A 1 216 ? -2.818 -16.453 10.469 1 78.31 216 LEU A CA 1
ATOM 1762 C C . LEU A 1 216 ? -3.578 -15.219 10.922 1 78.31 216 LEU A C 1
ATOM 1764 O O . LEU A 1 216 ? -3.996 -15.125 12.078 1 78.31 216 LEU A O 1
ATOM 1768 N N . LYS A 1 217 ? -3.57 -14.219 10.055 1 78.31 217 LYS A N 1
ATOM 1769 C CA . LYS A 1 217 ? -4.328 -13 10.297 1 78.31 217 LYS A CA 1
ATOM 1770 C C . LYS A 1 217 ? -5.617 -12.977 9.484 1 78.31 217 LYS A C 1
ATOM 1772 O O . LYS A 1 217 ? -6.035 -14 8.945 1 78.31 217 LYS A O 1
ATOM 1777 N N . GLN A 1 218 ? -6.262 -11.859 9.609 1 79.5 218 GLN A N 1
ATOM 1778 C CA . GLN A 1 218 ? -7.477 -11.688 8.82 1 79.5 218 GLN A CA 1
ATOM 1779 C C . GLN A 1 218 ? -7.215 -11.961 7.344 1 79.5 218 GLN A C 1
ATOM 1781 O O . GLN A 1 218 ? -6.168 -11.586 6.812 1 79.5 218 GLN A O 1
ATOM 1786 N N . TYR A 1 219 ? -8.148 -12.68 6.879 1 86.19 219 TYR A N 1
ATOM 1787 C CA . TYR A 1 219 ? -8.031 -13.062 5.477 1 86.19 219 TYR A CA 1
ATOM 1788 C C . TYR A 1 219 ? -8.32 -11.883 4.559 1 86.19 219 TYR A C 1
ATOM 1790 O O . TYR A 1 219 ? -9.477 -11.508 4.367 1 86.19 219 TYR A O 1
ATOM 1798 N N . ASP A 1 220 ? -7.297 -11.328 4 1 93.62 220 ASP A N 1
ATOM 1799 C CA . ASP A 1 220 ? -7.434 -10.32 2.955 1 93.62 220 ASP A CA 1
ATOM 1800 C C . ASP A 1 220 ? -6.285 -10.406 1.952 1 93.62 220 ASP A C 1
ATOM 1802 O O . ASP A 1 220 ? -5.406 -11.266 2.086 1 93.62 220 ASP A O 1
ATOM 1806 N N . ALA A 1 221 ? -6.375 -9.648 0.952 1 97.25 221 ALA A N 1
ATOM 1807 C CA . ALA A 1 221 ? -5.414 -9.758 -0.142 1 97.25 221 ALA A CA 1
ATOM 1808 C C . ALA A 1 221 ? -3.996 -9.453 0.338 1 97.25 221 ALA A C 1
ATOM 1810 O O . ALA A 1 221 ? -3.037 -10.102 -0.088 1 97.25 221 ALA A O 1
ATOM 1811 N N . GLU A 1 222 ? -3.846 -8.453 1.208 1 96.56 222 GLU A N 1
ATOM 1812 C CA . GLU A 1 222 ? -2.518 -8.102 1.702 1 96.56 222 GLU A CA 1
ATOM 1813 C C . GLU A 1 222 ? -1.942 -9.219 2.572 1 96.56 222 GLU A C 1
ATOM 1815 O O . GLU A 1 222 ? -0.761 -9.547 2.461 1 96.56 222 GLU A O 1
ATOM 1820 N N . THR A 1 223 ? -2.758 -9.75 3.465 1 95.25 223 THR A N 1
ATOM 1821 C CA . THR A 1 223 ? -2.32 -10.859 4.309 1 95.25 223 THR A CA 1
ATOM 1822 C C . THR A 1 223 ? -1.85 -12.039 3.457 1 95.25 223 THR A C 1
ATOM 1824 O O . THR A 1 223 ? -0.832 -12.664 3.762 1 95.25 223 THR A O 1
ATOM 1827 N N . ASN A 1 224 ? -2.602 -12.352 2.412 1 96.81 224 ASN A N 1
ATOM 1828 C CA . ASN A 1 224 ? -2.211 -13.43 1.514 1 96.81 224 ASN A CA 1
ATOM 1829 C C . ASN A 1 224 ? -0.864 -13.148 0.853 1 96.81 224 ASN A C 1
ATOM 1831 O O . ASN A 1 224 ? -0.02 -14.039 0.748 1 96.81 224 ASN A O 1
ATOM 1835 N N . CYS A 1 225 ? -0.646 -11.93 0.401 1 97.81 225 CYS A N 1
ATOM 1836 C CA . CYS A 1 225 ? 0.641 -11.547 -0.172 1 97.81 225 CYS A CA 1
ATOM 1837 C C . CYS A 1 225 ? 1.759 -11.703 0.853 1 97.81 225 CYS A C 1
ATOM 1839 O O . CYS A 1 225 ? 2.842 -12.195 0.53 1 97.81 225 CYS A O 1
ATOM 1841 N N . ARG A 1 226 ? 1.484 -11.305 2.059 1 96 226 ARG A N 1
ATOM 1842 C CA . ARG A 1 226 ? 2.482 -11.391 3.119 1 96 226 ARG A CA 1
ATOM 1843 C C . ARG A 1 226 ? 2.807 -12.852 3.445 1 96 226 ARG A C 1
ATOM 1845 O O . ARG A 1 226 ? 3.945 -13.172 3.789 1 96 226 ARG A O 1
ATOM 1852 N N . MET A 1 227 ? 1.815 -13.695 3.426 1 96.31 227 MET A N 1
ATOM 1853 C CA . MET A 1 227 ? 2.07 -15.117 3.635 1 96.31 227 MET A CA 1
ATOM 1854 C C . MET A 1 227 ? 3.031 -15.664 2.582 1 96.31 227 MET A C 1
ATOM 1856 O O . MET A 1 227 ? 3.977 -16.375 2.908 1 96.31 227 MET A O 1
ATOM 1860 N N . MET A 1 228 ? 2.795 -15.32 1.345 1 97.38 228 MET A N 1
ATOM 1861 C CA . MET A 1 228 ? 3.684 -15.766 0.276 1 97.38 228 MET A CA 1
ATOM 1862 C C . MET A 1 228 ? 5.09 -15.203 0.47 1 97.38 228 MET A C 1
ATOM 1864 O O . MET A 1 228 ? 6.078 -15.914 0.265 1 97.38 228 MET A O 1
ATOM 1868 N N . LEU A 1 229 ? 5.125 -13.945 0.86 1 96.94 229 LEU A N 1
ATOM 1869 C CA . LEU A 1 229 ? 6.418 -13.32 1.11 1 96.94 229 LEU A CA 1
ATOM 1870 C C . LEU A 1 229 ? 7.16 -14.039 2.23 1 96.94 229 LEU A C 1
ATOM 1872 O O . LEU A 1 229 ? 8.359 -14.297 2.121 1 96.94 229 LEU A O 1
ATOM 1876 N N . LYS A 1 230 ? 6.465 -14.328 3.275 1 95.56 230 LYS A N 1
ATOM 1877 C CA . LYS A 1 230 ? 7.07 -15.031 4.406 1 95.56 230 LYS A CA 1
ATOM 1878 C C . LYS A 1 230 ? 7.621 -16.391 3.982 1 95.56 230 LYS A C 1
ATOM 1880 O O . LYS A 1 230 ? 8.734 -16.766 4.363 1 95.56 230 LYS A O 1
ATOM 1885 N N . ILE A 1 231 ? 6.883 -17.109 3.217 1 96.25 231 ILE A N 1
ATOM 1886 C CA . ILE A 1 231 ? 7.324 -18.406 2.723 1 96.25 231 ILE A CA 1
ATOM 1887 C C . ILE A 1 231 ? 8.555 -18.219 1.83 1 96.25 231 ILE A C 1
ATOM 1889 O O . ILE A 1 231 ? 9.516 -18.984 1.931 1 96.25 231 ILE A O 1
ATOM 1893 N N . ALA A 1 232 ? 8.508 -17.234 0.972 1 96.69 232 ALA A N 1
ATOM 1894 C CA . ALA A 1 232 ? 9.633 -16.953 0.092 1 96.69 232 ALA A CA 1
ATOM 1895 C C . ALA A 1 232 ? 10.898 -16.672 0.898 1 96.69 232 ALA A C 1
ATOM 1897 O O . ALA A 1 232 ? 11.992 -17.125 0.527 1 96.69 232 ALA A O 1
ATOM 1898 N N . ILE A 1 233 ? 10.742 -15.945 1.997 1 95.62 233 ILE A N 1
ATOM 1899 C CA . ILE A 1 233 ? 11.883 -15.578 2.828 1 95.62 233 ILE A CA 1
ATOM 1900 C C . ILE A 1 233 ? 12.398 -16.812 3.572 1 95.62 233 ILE A C 1
ATOM 1902 O O . ILE A 1 233 ? 13.602 -17.062 3.6 1 95.62 233 ILE A O 1
ATOM 1906 N N . ASP A 1 234 ? 11.531 -17.594 4.145 1 94.31 234 ASP A N 1
ATOM 1907 C CA . ASP A 1 234 ? 11.914 -18.75 4.938 1 94.31 234 ASP A CA 1
ATOM 1908 C C . ASP A 1 234 ? 12.578 -19.812 4.066 1 94.31 234 ASP A C 1
ATOM 1910 O O . ASP A 1 234 ? 13.422 -20.578 4.539 1 94.31 234 ASP A O 1
ATOM 1914 N N . TYR A 1 235 ? 12.25 -19.844 2.795 1 95.38 235 TYR A N 1
ATOM 1915 C CA . TYR A 1 235 ? 12.797 -20.812 1.854 1 95.38 235 TYR A CA 1
ATOM 1916 C C . TYR A 1 235 ? 13.492 -20.125 0.688 1 95.38 235 TYR A C 1
ATOM 1918 O O . TYR A 1 235 ? 13.391 -20.578 -0.456 1 95.38 235 TYR A O 1
ATOM 1926 N N . LYS A 1 236 ? 14.141 -19.078 1.005 1 95.38 236 LYS A N 1
ATOM 1927 C CA . LYS A 1 236 ? 14.594 -18.109 0.008 1 95.38 236 LYS A CA 1
ATOM 1928 C C . LYS A 1 236 ? 15.5 -18.781 -1.025 1 95.38 236 LYS A C 1
ATOM 1930 O O . LYS A 1 236 ? 15.406 -18.484 -2.219 1 95.38 236 LYS A O 1
ATOM 1935 N N . HIS A 1 237 ? 16.453 -19.688 -0.633 1 95 237 HIS A N 1
ATOM 1936 C CA . HIS A 1 237 ? 17.375 -20.297 -1.598 1 95 237 HIS A CA 1
ATOM 1937 C C . HIS A 1 237 ? 16.609 -21.109 -2.635 1 95 237 HIS A C 1
ATOM 1939 O O . HIS A 1 237 ? 16.781 -20.906 -3.84 1 95 237 HIS A O 1
ATOM 1945 N N . ASP A 1 238 ? 15.758 -21.953 -2.166 1 95.56 238 ASP A N 1
ATOM 1946 C CA . ASP A 1 238 ? 14.969 -22.797 -3.068 1 95.56 238 ASP A CA 1
ATOM 1947 C C . ASP A 1 238 ? 13.969 -21.953 -3.859 1 95.56 238 ASP A C 1
ATOM 1949 O O . ASP A 1 238 ? 13.773 -22.172 -5.059 1 95.56 238 ASP A O 1
ATOM 1953 N N . PHE A 1 239 ? 13.359 -21.016 -3.23 1 96.31 239 PHE A N 1
ATOM 1954 C CA . PHE A 1 239 ? 12.352 -20.156 -3.844 1 96.31 239 PHE A CA 1
ATOM 1955 C C . PHE A 1 239 ? 12.945 -19.344 -4.992 1 96.31 239 PHE A C 1
ATOM 1957 O O . PHE A 1 239 ? 12.398 -19.344 -6.098 1 96.31 239 PHE A O 1
ATOM 1964 N N . MET A 1 240 ? 14.031 -18.719 -4.66 1 96.38 240 MET A N 1
ATOM 1965 C CA . MET A 1 240 ? 14.648 -17.844 -5.648 1 96.38 240 MET A CA 1
ATOM 1966 C C . MET A 1 240 ? 15.172 -18.641 -6.836 1 96.38 240 MET A C 1
ATOM 1968 O O . MET A 1 240 ? 15.023 -18.219 -7.984 1 96.38 240 MET A O 1
ATOM 1972 N N . GLU A 1 241 ? 15.766 -19.766 -6.57 1 95.19 241 GLU A N 1
ATOM 1973 C CA . GLU A 1 241 ? 16.234 -20.641 -7.652 1 95.19 241 GLU A CA 1
ATOM 1974 C C . GLU A 1 241 ? 15.062 -21.125 -8.508 1 95.19 241 GLU A C 1
ATOM 1976 O O . GLU A 1 241 ? 15.156 -21.156 -9.734 1 95.19 241 GLU A O 1
ATOM 1981 N N . TRP A 1 242 ? 14.023 -21.453 -7.871 1 95 242 TRP A N 1
ATOM 1982 C CA . TRP A 1 242 ? 12.844 -21.938 -8.578 1 95 242 TRP A CA 1
ATOM 1983 C C . TRP A 1 242 ? 12.258 -20.859 -9.477 1 95 242 TRP A C 1
ATOM 1985 O O . TRP A 1 242 ? 11.977 -21.109 -10.656 1 95 242 TRP A O 1
ATOM 1995 N N . VAL A 1 243 ? 12.031 -19.656 -9 1 96.06 243 VAL A N 1
ATOM 1996 C CA . VAL A 1 243 ? 11.414 -18.578 -9.742 1 96.06 243 VAL A CA 1
ATOM 1997 C C . VAL A 1 243 ? 12.305 -18.188 -10.93 1 96.06 243 VAL A C 1
ATOM 1999 O O . VAL A 1 243 ? 11.805 -17.844 -12 1 96.06 243 VAL A O 1
ATOM 2002 N N . LYS A 1 244 ? 13.578 -18.281 -10.664 1 94.5 244 LYS A N 1
ATOM 2003 C CA . LYS A 1 244 ? 14.539 -17.969 -11.727 1 94.5 244 LYS A CA 1
ATOM 2004 C C . LYS A 1 244 ? 14.312 -18.859 -12.945 1 94.5 244 LYS A C 1
ATOM 2006 O O . LYS A 1 244 ? 14.492 -18.422 -14.078 1 94.5 244 LYS A O 1
ATOM 2011 N N . ARG A 1 245 ? 13.867 -20.047 -12.68 1 92.81 245 ARG A N 1
ATOM 2012 C CA . ARG A 1 245 ? 13.773 -21.031 -13.742 1 92.81 245 ARG A CA 1
ATOM 2013 C C . ARG A 1 245 ? 12.336 -21.203 -14.227 1 92.81 245 ARG A C 1
ATOM 2015 O O . ARG A 1 245 ? 12.102 -21.594 -15.367 1 92.81 245 ARG A O 1
ATOM 2022 N N . GLN A 1 246 ? 11.469 -20.875 -13.312 1 93.12 246 GLN A N 1
ATOM 2023 C CA . GLN A 1 246 ? 10.07 -21.203 -13.594 1 93.12 246 GLN A CA 1
ATOM 2024 C C . GLN A 1 246 ? 9.219 -19.938 -13.672 1 93.12 246 GLN A C 1
ATOM 2026 O O . GLN A 1 246 ? 8.539 -19.578 -12.711 1 93.12 246 GLN A O 1
ATOM 2031 N N . HIS A 1 247 ? 9.188 -19.328 -14.836 1 94.88 247 HIS A N 1
ATOM 2032 C CA . HIS A 1 247 ? 8.359 -18.156 -15.109 1 94.88 247 HIS A CA 1
ATOM 2033 C C . HIS A 1 247 ? 8.102 -18.016 -16.609 1 94.88 247 HIS A C 1
ATOM 2035 O O . HIS A 1 247 ? 8.727 -18.688 -17.422 1 94.88 247 HIS A O 1
ATOM 2041 N N . CYS A 1 248 ? 7.16 -17.219 -16.953 1 94.56 248 CYS A N 1
ATOM 2042 C CA . CYS A 1 248 ? 6.859 -16.859 -18.344 1 94.56 248 CYS A CA 1
ATOM 2043 C C . CYS A 1 248 ? 6.391 -15.414 -18.438 1 94.56 248 CYS A C 1
ATOM 2045 O O . CYS A 1 248 ? 6.055 -14.797 -17.422 1 94.56 248 CYS A O 1
ATOM 2047 N N . PRO A 1 249 ? 6.422 -14.836 -19.594 1 95.81 249 PRO A N 1
ATOM 2048 C CA . PRO A 1 249 ? 5.863 -13.492 -19.75 1 95.81 249 PRO A CA 1
ATOM 2049 C C . PRO A 1 249 ? 4.367 -13.438 -19.438 1 95.81 249 PRO A C 1
ATOM 2051 O O . PRO A 1 249 ? 3.615 -14.312 -19.859 1 95.81 249 PRO A O 1
ATOM 2054 N N . PHE A 1 250 ? 3.982 -12.43 -18.688 1 96.12 250 PHE A N 1
ATOM 2055 C CA . PHE A 1 250 ? 2.568 -12.266 -18.375 1 96.12 250 PHE A CA 1
ATOM 2056 C C . PHE A 1 250 ? 1.734 -12.133 -19.641 1 96.12 250 PHE A C 1
ATOM 2058 O O . PHE A 1 250 ? 0.586 -12.578 -19.688 1 96.12 250 PHE A O 1
ATOM 2065 N N . SER A 1 251 ? 2.279 -11.531 -20.641 1 94.25 251 SER A N 1
ATOM 2066 C CA . SER A 1 251 ? 1.591 -11.32 -21.922 1 94.25 251 SER A CA 1
ATOM 2067 C C . SER A 1 251 ? 1.178 -12.641 -22.547 1 94.25 251 SER A C 1
ATOM 2069 O O . SER A 1 251 ? 0.268 -12.68 -23.391 1 94.25 251 SER A O 1
ATOM 2071 N N . GLU A 1 252 ? 1.789 -13.711 -22.172 1 92.38 252 GLU A N 1
ATOM 2072 C CA . GLU A 1 252 ? 1.539 -15.023 -22.781 1 92.38 252 GLU A CA 1
ATOM 2073 C C . GLU A 1 252 ? 0.487 -15.797 -22 1 92.38 252 GLU A C 1
ATOM 2075 O O . GLU A 1 252 ? 0.064 -16.875 -22.422 1 92.38 252 GLU A O 1
ATOM 2080 N N . VAL A 1 253 ? 0.08 -15.242 -20.875 1 91.31 253 VAL A N 1
ATOM 2081 C CA . VAL A 1 253 ? -0.958 -15.906 -20.094 1 91.31 253 VAL A CA 1
ATOM 2082 C C . VAL A 1 253 ? -2.262 -15.938 -20.891 1 91.31 253 VAL A C 1
ATOM 2084 O O . VAL A 1 253 ? -2.74 -14.898 -21.359 1 91.31 253 VAL A O 1
ATOM 2087 N N . PRO A 1 254 ? -2.791 -17.109 -21.078 1 87.62 254 PRO A N 1
ATOM 2088 C CA . PRO A 1 254 ? -4.051 -17.188 -21.828 1 87.62 254 PRO A CA 1
ATOM 2089 C C . PRO A 1 254 ? -5.258 -16.766 -21 1 87.62 254 PRO A C 1
ATOM 2091 O O . PRO A 1 254 ? -5.273 -16.969 -19.781 1 87.62 254 PRO A O 1
ATOM 2094 N N . ILE A 1 255 ? -6.16 -16.078 -21.672 1 83.5 255 ILE A N 1
ATOM 2095 C CA . ILE A 1 255 ? -7.465 -15.844 -21.062 1 83.5 255 ILE A CA 1
ATOM 2096 C C . ILE A 1 255 ? -8.375 -17.031 -21.328 1 83.5 255 ILE A C 1
ATOM 2098 O O . ILE A 1 255 ? -8.758 -17.297 -22.484 1 83.5 255 ILE A O 1
ATOM 2102 N N . ILE A 1 256 ? -8.297 -17.984 -20.5 1 64.81 256 ILE A N 1
ATOM 2103 C CA . ILE A 1 256 ? -9.062 -19.188 -20.75 1 64.81 256 ILE A CA 1
ATOM 2104 C C . ILE A 1 256 ? -10.547 -18.922 -20.531 1 64.81 256 ILE A C 1
ATOM 2106 O O . ILE A 1 256 ? -10.938 -18.297 -19.547 1 64.81 256 ILE A O 1
ATOM 2110 N N . PRO A 1 257 ? -11.32 -19.109 -21.641 1 56.22 257 PRO A N 1
ATOM 2111 C CA . PRO A 1 257 ? -12.766 -19.031 -21.422 1 56.22 257 PRO A CA 1
ATOM 2112 C C . PRO A 1 257 ? -13.234 -19.922 -20.266 1 56.22 257 PRO A C 1
ATOM 2114 O O . PRO A 1 257 ? -12.773 -21.047 -20.125 1 56.22 257 PRO A O 1
ATOM 2117 N N . MET A 1 258 ? -13.312 -19.391 -19.094 1 48.41 258 MET A N 1
ATOM 2118 C CA . MET A 1 258 ? -13.844 -20.25 -18.047 1 48.41 258 MET A CA 1
ATOM 2119 C C . MET A 1 258 ? -15.305 -20.609 -18.312 1 48.41 258 MET A C 1
ATOM 2121 O O . MET A 1 258 ? -16.016 -19.844 -18.969 1 48.41 258 MET A O 1
ATOM 2125 N N . MET B 1 1 ? -21.266 22.469 4.094 1 44.91 1 MET B N 1
ATOM 2126 C CA . MET B 1 1 ? -19.938 22.109 3.598 1 44.91 1 MET B CA 1
ATOM 2127 C C . MET B 1 1 ? -19.812 20.594 3.461 1 44.91 1 MET B C 1
ATOM 2129 O O . MET B 1 1 ? -20.25 19.844 4.34 1 44.91 1 MET B O 1
ATOM 2133 N N . ASP B 1 2 ? -19.656 20.047 2.312 1 61.34 2 ASP B N 1
ATOM 2134 C CA . ASP B 1 2 ? -19.75 18.609 2.059 1 61.34 2 ASP B CA 1
ATOM 2135 C C . ASP B 1 2 ? -18.719 17.844 2.875 1 61.34 2 ASP B C 1
ATOM 2137 O O . ASP B 1 2 ? -17.609 18.312 3.082 1 61.34 2 ASP B O 1
ATOM 2141 N N . LYS B 1 3 ? -19.078 16.875 3.625 1 85.06 3 LYS B N 1
ATOM 2142 C CA . LYS B 1 3 ? -18.344 16 4.543 1 85.06 3 LYS B CA 1
ATOM 2143 C C . LYS B 1 3 ? -17.219 15.266 3.82 1 85.06 3 LYS B C 1
ATOM 2145 O O . LYS B 1 3 ? -17.406 14.781 2.701 1 85.06 3 LYS B O 1
ATOM 2150 N N . VAL B 1 4 ? -15.977 15.445 4.324 1 95 4 VAL B N 1
ATOM 2151 C CA . VAL B 1 4 ? -14.859 14.633 3.861 1 95 4 VAL B CA 1
ATOM 2152 C C . VAL B 1 4 ? -15.258 13.156 3.865 1 95 4 VAL B C 1
ATOM 2154 O O . VAL B 1 4 ? -15.727 12.641 4.879 1 95 4 VAL B O 1
ATOM 2157 N N . LYS B 1 5 ? -15.117 12.57 2.668 1 96.19 5 LYS B N 1
ATOM 2158 C CA . LYS B 1 5 ? -15.539 11.18 2.557 1 96.19 5 LYS B CA 1
ATOM 2159 C C . LYS B 1 5 ? -14.359 10.227 2.717 1 96.19 5 LYS B C 1
ATOM 2161 O O . LYS B 1 5 ? -14.531 9.078 3.127 1 96.19 5 LYS B O 1
ATOM 2166 N N . THR B 1 6 ? -13.211 10.68 2.334 1 97.31 6 THR B N 1
ATOM 2167 C CA . THR B 1 6 ? -12.016 9.859 2.43 1 97.31 6 THR B CA 1
ATOM 2168 C C . THR B 1 6 ? -10.883 10.625 3.115 1 97.31 6 THR B C 1
ATOM 2170 O O . THR B 1 6 ? -10.578 11.758 2.736 1 97.31 6 THR B O 1
ATOM 2173 N N . TYR B 1 7 ? -10.352 10.062 4.184 1 98.25 7 TYR B N 1
ATOM 2174 C CA . TYR B 1 7 ? -9.141 10.562 4.82 1 98.25 7 TYR B CA 1
ATOM 2175 C C . TYR B 1 7 ? -7.898 9.891 4.246 1 98.25 7 TYR B C 1
ATOM 2177 O O . TYR B 1 7 ? -7.773 8.664 4.293 1 98.25 7 TYR B O 1
ATOM 2185 N N . LEU B 1 8 ? -7.031 10.633 3.664 1 98.75 8 LEU B N 1
ATOM 2186 C CA . LEU B 1 8 ? -5.805 10.172 3.029 1 98.75 8 LEU B CA 1
ATOM 2187 C C . LEU B 1 8 ? -4.582 10.609 3.828 1 98.75 8 LEU B C 1
ATOM 2189 O O . LEU B 1 8 ? -4.176 11.773 3.76 1 98.75 8 LEU B O 1
ATOM 2193 N N . PHE B 1 9 ? -3.994 9.719 4.562 1 98.75 9 PHE B N 1
ATOM 2194 C CA . PHE B 1 9 ? -2.799 10.023 5.344 1 98.75 9 PHE B CA 1
ATOM 2195 C C . PHE B 1 9 ? -1.546 9.898 4.488 1 98.75 9 PHE B C 1
ATOM 2197 O O . PHE B 1 9 ? -1.374 8.906 3.771 1 98.75 9 PHE B O 1
ATOM 2204 N N . LEU B 1 10 ? -0.686 10.891 4.586 1 98.81 10 LEU B N 1
ATOM 2205 C CA . LEU B 1 10 ? 0.563 10.938 3.836 1 98.81 10 LEU B CA 1
ATOM 2206 C C . LEU B 1 10 ? 1.757 11.078 4.773 1 98.81 10 LEU B C 1
ATOM 2208 O O . LEU B 1 10 ? 1.703 11.836 5.746 1 98.81 10 LEU B O 1
ATOM 2212 N N . ASP B 1 11 ? 2.809 10.406 4.457 1 98.31 11 ASP B N 1
ATOM 2213 C CA . ASP B 1 11 ? 4.113 10.688 5.047 1 98.31 11 ASP B CA 1
ATOM 2214 C C . ASP B 1 11 ? 5.23 10.5 4.02 1 98.31 11 ASP B C 1
ATOM 2216 O O . ASP B 1 11 ? 5.141 9.641 3.145 1 98.31 11 ASP B O 1
ATOM 2220 N N . LEU B 1 12 ? 6.195 11.359 4.125 1 97.5 12 LEU B N 1
ATOM 2221 C CA . LEU B 1 12 ? 7.391 11.297 3.291 1 97.5 12 LEU B CA 1
ATOM 2222 C C . LEU B 1 12 ? 8.641 11.102 4.145 1 97.5 12 LEU B C 1
ATOM 2224 O O . LEU B 1 12 ? 8.758 11.688 5.227 1 97.5 12 LEU B O 1
ATOM 2228 N N . GLN B 1 13 ? 9.5 10.234 3.727 1 96.75 13 GLN B N 1
ATOM 2229 C CA . GLN B 1 13 ? 10.898 10.266 4.145 1 96.75 13 GLN B CA 1
ATOM 2230 C C . GLN B 1 13 ? 11.766 10.961 3.102 1 96.75 13 GLN B C 1
ATOM 2232 O O . GLN B 1 13 ? 11.477 10.898 1.904 1 96.75 13 GLN B O 1
ATOM 2237 N N . THR B 1 14 ? 12.812 11.672 3.592 1 96.69 14 THR B N 1
ATOM 2238 C CA . THR B 1 14 ? 13.578 12.539 2.701 1 96.69 14 THR B CA 1
ATOM 2239 C C . THR B 1 14 ? 15.062 12.508 3.055 1 96.69 14 THR B C 1
ATOM 2241 O O . THR B 1 14 ? 15.453 11.883 4.043 1 96.69 14 THR B O 1
ATOM 2244 N N . THR B 1 15 ? 15.867 13.141 2.223 1 96.5 15 THR B N 1
ATOM 2245 C CA . THR B 1 15 ? 17.312 13.148 2.42 1 96.5 15 THR B CA 1
ATOM 2246 C C . THR B 1 15 ? 17.719 14.195 3.453 1 96.5 15 THR B C 1
ATOM 2248 O O . THR B 1 15 ? 18.844 14.188 3.945 1 96.5 15 THR B O 1
ATOM 2251 N N . GLY B 1 16 ? 16.781 15.055 3.77 1 92.5 16 GLY B N 1
ATOM 2252 C CA . GLY B 1 16 ? 17.062 16.141 4.699 1 92.5 16 GLY B CA 1
ATOM 2253 C C . GLY B 1 16 ? 15.852 16.562 5.512 1 92.5 16 GLY B C 1
ATOM 2254 O O . GLY B 1 16 ? 14.789 15.945 5.41 1 92.5 16 GLY B O 1
ATOM 2255 N N . TYR B 1 17 ? 16.062 17.594 6.359 1 83.94 17 TYR B N 1
ATOM 2256 C CA . TYR B 1 17 ? 15.039 18.062 7.289 1 83.94 17 TYR B CA 1
ATOM 2257 C C . TYR B 1 17 ? 14.344 19.297 6.75 1 83.94 17 TYR B C 1
ATOM 2259 O O . TYR B 1 17 ? 14.828 19.938 5.816 1 83.94 17 TYR B O 1
ATOM 2267 N N . PRO B 1 18 ? 13.203 19.516 7.426 1 76.56 18 PRO B N 1
ATOM 2268 C CA . PRO B 1 18 ? 12.562 20.797 7.109 1 76.56 18 PRO B CA 1
ATOM 2269 C C . PRO B 1 18 ? 13.5 21.984 7.305 1 76.56 18 PRO B C 1
ATOM 2271 O O . PRO B 1 18 ? 14.297 22 8.25 1 76.56 18 PRO B O 1
ATOM 2274 N N . GLY B 1 19 ? 13.375 22.984 6.469 1 74.19 19 GLY B N 1
ATOM 2275 C CA . GLY B 1 19 ? 14.25 24.141 6.516 1 74.19 19 GLY B CA 1
ATOM 2276 C C . GLY B 1 19 ? 15.281 24.156 5.406 1 74.19 19 GLY B C 1
ATOM 2277 O O . GLY B 1 19 ? 15.836 25.219 5.082 1 74.19 19 GLY B O 1
ATOM 2278 N N . THR B 1 20 ? 15.539 22.969 4.863 1 73.12 20 THR B N 1
ATOM 2279 C CA . THR B 1 20 ? 16.422 22.875 3.703 1 73.12 20 THR B CA 1
ATOM 2280 C C . THR B 1 20 ? 15.672 23.234 2.422 1 73.12 20 THR B C 1
ATOM 2282 O O . THR B 1 20 ? 14.477 22.953 2.295 1 73.12 20 THR B O 1
ATOM 2285 N N . ALA B 1 21 ? 16.359 23.922 1.609 1 75.69 21 ALA B N 1
ATOM 2286 C CA . ALA B 1 21 ? 15.742 24.281 0.334 1 75.69 21 ALA B CA 1
ATOM 2287 C C . ALA B 1 21 ? 15.133 23.062 -0.353 1 75.69 21 ALA B C 1
ATOM 2289 O O . ALA B 1 21 ? 15.75 22 -0.39 1 75.69 21 ALA B O 1
ATOM 2290 N N . HIS B 1 22 ? 13.984 23.266 -0.895 1 77 22 HIS B N 1
ATOM 2291 C CA . HIS B 1 22 ? 13.242 22.188 -1.518 1 77 22 HIS B CA 1
ATOM 2292 C C . HIS B 1 22 ? 14.062 21.516 -2.621 1 77 22 HIS B C 1
ATOM 2294 O O . HIS B 1 22 ? 14.008 20.297 -2.789 1 77 22 HIS B O 1
ATOM 2300 N N . GLY B 1 23 ? 14.812 22.266 -3.246 1 80.31 23 GLY B N 1
ATOM 2301 C CA . GLY B 1 23 ? 15.609 21.734 -4.344 1 80.31 23 GLY B CA 1
ATOM 2302 C C . GLY B 1 23 ? 16.766 20.859 -3.881 1 80.31 23 GLY B C 1
ATOM 2303 O O . GLY B 1 23 ? 17.328 20.109 -4.672 1 80.31 23 GLY B O 1
ATOM 2304 N N . GLU B 1 24 ? 17.031 20.953 -2.605 1 86.56 24 GLU B N 1
ATOM 2305 C CA . GLU B 1 24 ? 18.141 20.188 -2.059 1 86.56 24 GLU B CA 1
ATOM 2306 C C . GLU B 1 24 ? 17.672 18.922 -1.361 1 86.56 24 GLU B C 1
ATOM 2308 O O . GLU B 1 24 ? 18.484 18.094 -0.948 1 86.56 24 GLU B O 1
ATOM 2313 N N . ILE B 1 25 ? 16.438 18.844 -1.22 1 93.5 25 ILE B N 1
ATOM 2314 C CA . ILE B 1 25 ? 15.867 17.688 -0.535 1 93.5 25 ILE B CA 1
ATOM 2315 C C . ILE B 1 25 ? 15.234 16.734 -1.555 1 93.5 25 ILE B C 1
ATOM 2317 O O . ILE B 1 25 ? 14.57 17.188 -2.49 1 93.5 25 ILE B O 1
ATOM 2321 N N . ARG B 1 26 ? 15.555 15.484 -1.392 1 95.69 26 ARG B N 1
ATOM 2322 C CA . ARG B 1 26 ? 14.961 14.453 -2.242 1 95.69 26 ARG B CA 1
ATOM 2323 C C . ARG B 1 26 ? 14.062 13.523 -1.433 1 95.69 26 ARG B C 1
ATOM 2325 O O . ARG B 1 26 ? 14.336 13.258 -0.259 1 95.69 26 ARG B O 1
ATOM 2332 N N . ILE B 1 27 ? 13.023 13.109 -2.078 1 96.75 27 ILE B N 1
ATOM 2333 C CA . ILE B 1 27 ? 12.109 12.156 -1.455 1 96.75 27 ILE B CA 1
ATOM 2334 C C . ILE B 1 27 ? 12.695 10.742 -1.562 1 96.75 27 ILE B C 1
ATOM 2336 O O . ILE B 1 27 ? 13.078 10.305 -2.646 1 96.75 27 ILE B O 1
ATOM 2340 N N . THR B 1 28 ? 12.742 10.016 -0.385 1 97.5 28 THR B N 1
ATOM 2341 C CA . THR B 1 28 ? 13.297 8.664 -0.383 1 97.5 28 THR B CA 1
ATOM 2342 C C . THR B 1 28 ? 12.195 7.629 -0.183 1 97.5 28 THR B C 1
ATOM 2344 O O . THR B 1 28 ? 12.383 6.449 -0.489 1 97.5 28 THR B O 1
ATOM 2347 N N . GLU B 1 29 ? 11.102 8.016 0.369 1 97.88 29 GLU B N 1
ATOM 2348 C CA . GLU B 1 29 ? 9.977 7.125 0.637 1 97.88 29 GLU B CA 1
ATOM 2349 C C . GLU B 1 29 ? 8.664 7.902 0.683 1 97.88 29 GLU B C 1
ATOM 2351 O O . GLU B 1 29 ? 8.609 9.016 1.212 1 97.88 29 GLU B O 1
ATOM 2356 N N . ILE B 1 30 ? 7.602 7.363 0.101 1 98.31 30 ILE B N 1
ATOM 2357 C CA . ILE B 1 30 ? 6.258 7.922 0.212 1 98.31 30 ILE B CA 1
ATOM 2358 C C . ILE B 1 30 ? 5.289 6.84 0.694 1 98.31 30 ILE B C 1
ATOM 2360 O O . ILE B 1 30 ? 5.414 5.672 0.314 1 98.31 30 ILE B O 1
ATOM 2364 N N . CYS B 1 31 ? 4.426 7.18 1.562 1 98.62 31 CYS B N 1
ATOM 2365 C CA . CYS B 1 31 ? 3.291 6.34 1.925 1 98.62 31 CYS B CA 1
ATOM 2366 C C . CYS B 1 31 ? 1.989 7.129 1.878 1 98.62 31 CYS B C 1
ATOM 2368 O O . CYS B 1 31 ? 1.907 8.234 2.418 1 98.62 31 CYS B O 1
ATOM 2370 N N . LEU B 1 32 ? 1.039 6.621 1.145 1 98.62 32 LEU B N 1
ATOM 2371 C CA . LEU B 1 32 ? -0.354 7.051 1.14 1 98.62 32 LEU B CA 1
ATOM 2372 C C . LEU B 1 32 ? -1.262 5.965 1.706 1 98.62 32 LEU B C 1
ATOM 2374 O O . LEU B 1 32 ? -1.269 4.836 1.21 1 98.62 32 LEU B O 1
ATOM 2378 N N . LEU B 1 33 ? -1.929 6.258 2.764 1 98.44 33 LEU B N 1
ATOM 2379 C CA . LEU B 1 33 ? -2.881 5.363 3.414 1 98.44 33 LEU B CA 1
ATOM 2380 C C . LEU B 1 33 ? -4.25 6.02 3.533 1 98.44 33 LEU B C 1
ATOM 2382 O O . LEU B 1 33 ? -4.398 7.027 4.23 1 98.44 33 LEU B O 1
ATOM 2386 N N . ALA B 1 34 ? -5.266 5.473 2.896 1 98.06 34 ALA B N 1
ATOM 2387 C CA . ALA B 1 34 ? -6.582 6.102 2.867 1 98.06 34 ALA B CA 1
ATOM 2388 C C . ALA B 1 34 ? -7.641 5.199 3.494 1 98.06 34 ALA B C 1
ATOM 2390 O O . ALA B 1 34 ? -7.562 3.973 3.381 1 98.06 34 ALA B O 1
ATOM 2391 N N . VAL B 1 35 ? -8.555 5.816 4.168 1 96.81 35 VAL B N 1
ATOM 2392 C CA . VAL B 1 35 ? -9.719 5.152 4.746 1 96.81 35 VAL B CA 1
ATOM 2393 C C . VAL B 1 35 ? -10.961 6.023 4.562 1 96.81 35 VAL B C 1
ATOM 2395 O O . VAL B 1 35 ? -10.859 7.25 4.5 1 96.81 35 VAL B O 1
ATOM 2398 N N . LYS B 1 36 ? -12.039 5.438 4.527 1 95.44 36 LYS B N 1
ATOM 2399 C CA . LYS B 1 36 ? -13.289 6.18 4.422 1 95.44 36 LYS B CA 1
ATOM 2400 C C . LYS B 1 36 ? -13.75 6.684 5.789 1 95.44 36 LYS B C 1
ATOM 2402 O O . LYS B 1 36 ? -13.602 5.988 6.793 1 95.44 36 LYS B O 1
ATOM 2407 N N . GLY B 1 37 ? -14.344 7.863 5.711 1 94.81 37 GLY B N 1
ATOM 2408 C CA . GLY B 1 37 ? -14.875 8.438 6.938 1 94.81 37 GLY B CA 1
ATOM 2409 C C . GLY B 1 37 ? -15.898 7.547 7.613 1 94.81 37 GLY B C 1
ATOM 2410 O O . GLY B 1 37 ? -15.891 7.398 8.836 1 94.81 37 GLY B O 1
ATOM 2411 N N . VAL B 1 38 ? -16.734 6.871 6.895 1 92.69 38 VAL B N 1
ATOM 2412 C CA . VAL B 1 38 ? -17.797 6.035 7.434 1 92.69 38 VAL B CA 1
ATOM 2413 C C . VAL B 1 38 ? -17.188 4.844 8.172 1 92.69 38 VAL B C 1
ATOM 2415 O O . VAL B 1 38 ? -17.734 4.391 9.188 1 92.69 38 VAL B O 1
ATOM 2418 N N . ASP B 1 39 ? -16.094 4.41 7.703 1 92 39 ASP B N 1
ATOM 2419 C CA . ASP B 1 39 ? -15.438 3.268 8.344 1 92 39 ASP B CA 1
ATOM 2420 C C . ASP B 1 39 ? -14.719 3.691 9.617 1 92 39 ASP B C 1
ATOM 2422 O O . ASP B 1 39 ? -14.641 2.92 10.578 1 92 39 ASP B O 1
ATOM 2426 N N . VAL B 1 40 ? -14.172 4.867 9.609 1 92.38 40 VAL B N 1
ATOM 2427 C CA . VAL B 1 40 ? -13.555 5.418 10.812 1 92.38 40 VAL B CA 1
ATOM 2428 C C . VAL B 1 40 ? -14.609 5.594 11.898 1 92.38 40 VAL B C 1
ATOM 2430 O O . VAL B 1 40 ? -14.367 5.262 13.062 1 92.38 40 VAL B O 1
ATOM 2433 N N . GLU B 1 41 ? -15.727 6.012 11.516 1 91.69 41 GLU B N 1
ATOM 2434 C CA . GLU B 1 41 ? -16.812 6.262 12.453 1 91.69 41 GLU B CA 1
ATOM 2435 C C . GLU B 1 41 ? -17.297 4.965 13.102 1 91.69 41 GLU B C 1
ATOM 2437 O O . GLU B 1 41 ? -17.688 4.957 14.273 1 91.69 41 GLU B O 1
ATOM 2442 N N . LYS B 1 42 ? -17.25 3.877 12.375 1 89.19 42 LYS B N 1
ATOM 2443 C CA . LYS B 1 42 ? -17.906 2.641 12.789 1 89.19 42 LYS B CA 1
ATOM 2444 C C . LYS B 1 42 ? -16.938 1.741 13.562 1 89.19 42 LYS B C 1
ATOM 2446 O O . LYS B 1 42 ? -17.359 0.767 14.195 1 89.19 42 LYS B O 1
ATOM 2451 N N . THR B 1 43 ? -15.781 2.059 13.555 1 85.44 43 THR B N 1
ATOM 2452 C CA . THR B 1 43 ? -14.844 1.086 14.109 1 85.44 43 THR B CA 1
ATOM 2453 C C . THR B 1 43 ? -14.047 1.695 15.258 1 85.44 43 THR B C 1
ATOM 2455 O O . THR B 1 43 ? -13.93 2.918 15.359 1 85.44 43 THR B O 1
ATOM 2458 N N . ARG B 1 44 ? -13.586 0.748 16.188 1 86.31 44 ARG B N 1
ATOM 2459 C CA . ARG B 1 44 ? -12.641 1.113 17.234 1 86.31 44 ARG B CA 1
ATOM 2460 C C . ARG B 1 44 ? -11.234 0.623 16.906 1 86.31 44 ARG B C 1
ATOM 2462 O O . ARG B 1 44 ? -10.281 0.924 17.625 1 86.31 44 ARG B O 1
ATOM 2469 N N . TYR B 1 45 ? -11.18 -0.072 15.828 1 86.75 45 TYR B N 1
ATOM 2470 C CA . TYR B 1 45 ? -9.922 -0.624 15.336 1 86.75 45 TYR B CA 1
ATOM 2471 C C . TYR B 1 45 ? -9.633 -0.14 13.922 1 86.75 45 TYR B C 1
ATOM 2473 O O . TYR B 1 45 ? -10.305 0.758 13.414 1 86.75 45 TYR B O 1
ATOM 2481 N N . GLU B 1 46 ? -8.617 -0.659 13.328 1 88.44 46 GLU B N 1
ATOM 2482 C CA . GLU B 1 46 ? -8.312 -0.268 11.961 1 88.44 46 GLU B CA 1
ATOM 2483 C C . GLU B 1 46 ? -9.383 -0.772 10.992 1 88.44 46 GLU B C 1
ATOM 2485 O O . GLU B 1 46 ? -9.805 -1.927 11.07 1 88.44 46 GLU B O 1
ATOM 2490 N N . PRO B 1 47 ? -9.852 0.123 10.164 1 92.5 47 PRO B N 1
ATOM 2491 C CA . PRO B 1 47 ? -10.852 -0.301 9.18 1 92.5 47 PRO B CA 1
ATOM 2492 C C . PRO B 1 47 ? -10.359 -1.445 8.297 1 92.5 47 PRO B C 1
ATOM 2494 O O . PRO B 1 47 ? -9.188 -1.472 7.914 1 92.5 47 PRO B O 1
ATOM 2497 N N . ARG B 1 48 ? -11.281 -2.332 7.941 1 90.5 48 ARG B N 1
ATOM 2498 C CA . ARG B 1 48 ? -10.977 -3.451 7.055 1 90.5 48 ARG B CA 1
ATOM 2499 C C . ARG B 1 48 ? -10.578 -2.957 5.668 1 90.5 48 ARG B C 1
ATOM 2501 O O . ARG B 1 48 ? -9.633 -3.477 5.066 1 90.5 48 ARG B O 1
ATOM 2508 N N . ILE B 1 49 ? -11.344 -2.012 5.195 1 93.38 49 ILE B N 1
ATOM 2509 C CA . ILE B 1 49 ? -11.062 -1.471 3.869 1 93.38 49 ILE B CA 1
ATOM 2510 C C . ILE B 1 49 ? -10.039 -0.345 3.975 1 93.38 49 ILE B C 1
ATOM 2512 O O . ILE B 1 49 ? -10.258 0.641 4.68 1 93.38 49 ILE B O 1
ATOM 2516 N N . GLN B 1 50 ? -8.969 -0.554 3.33 1 94.62 50 GLN B N 1
ATOM 2517 C CA . GLN B 1 50 ? -7.891 0.432 3.26 1 94.62 50 GLN B CA 1
ATOM 2518 C C . GLN B 1 50 ? -7.316 0.516 1.851 1 94.62 50 GLN B C 1
ATOM 2520 O O . GLN B 1 50 ? -7.336 -0.467 1.106 1 94.62 50 GLN B O 1
ATOM 2525 N N . TYR B 1 51 ? -6.84 1.689 1.515 1 96.25 51 TYR B N 1
ATOM 2526 C CA . TYR B 1 51 ? -6.098 1.945 0.286 1 96.25 51 TYR B CA 1
ATOM 2527 C C . TYR B 1 51 ? -4.656 2.334 0.591 1 96.25 51 TYR B C 1
ATOM 2529 O O . TYR B 1 51 ? -4.402 3.176 1.457 1 96.25 51 TYR B O 1
ATOM 2537 N N . LYS B 1 52 ? -3.797 1.672 -0.084 1 97.38 52 LYS B N 1
ATOM 2538 C CA . LYS B 1 52 ? -2.395 1.894 0.258 1 97.38 52 LYS B CA 1
ATOM 2539 C C . LYS B 1 52 ? -1.542 2.051 -0.998 1 97.38 52 LYS B C 1
ATOM 2541 O O . LYS B 1 52 ? -1.743 1.341 -1.984 1 97.38 52 LYS B O 1
ATOM 2546 N N . PHE B 1 53 ? -0.706 2.965 -0.934 1 97.88 53 PHE B N 1
ATOM 2547 C CA . PHE B 1 53 ? 0.354 3.191 -1.909 1 97.88 53 PHE B CA 1
ATOM 2548 C C . PHE B 1 53 ? 1.669 3.52 -1.213 1 97.88 53 PHE B C 1
ATOM 2550 O O . PHE B 1 53 ? 1.759 4.504 -0.476 1 97.88 53 PHE B O 1
ATOM 2557 N N . LYS B 1 54 ? 2.674 2.725 -1.372 1 97.75 54 LYS B N 1
ATOM 2558 C CA . LYS B 1 54 ? 3.969 2.906 -0.726 1 97.75 54 LYS B CA 1
ATOM 2559 C C . LYS B 1 54 ? 5.113 2.582 -1.684 1 97.75 54 LYS B C 1
ATOM 2561 O O . LYS B 1 54 ? 5.094 1.544 -2.35 1 97.75 54 LYS B O 1
ATOM 2566 N N . MET B 1 55 ? 6.113 3.477 -1.738 1 97 55 MET B N 1
ATOM 2567 C CA . MET B 1 55 ? 7.289 3.27 -2.582 1 97 55 MET B CA 1
ATOM 2568 C C . MET B 1 55 ? 8.523 3.926 -1.971 1 97 55 MET B C 1
ATOM 2570 O O . MET B 1 55 ? 8.406 4.902 -1.229 1 97 55 MET B O 1
ATOM 2574 N N . CYS B 1 56 ? 9.664 3.418 -2.312 1 96.5 56 CYS B N 1
ATOM 2575 C CA . CYS B 1 56 ? 10.961 4.023 -2.014 1 96.5 56 CYS B CA 1
ATOM 2576 C C . CYS B 1 56 ? 11.68 4.434 -3.293 1 96.5 56 CYS B C 1
ATOM 2578 O O . CYS B 1 56 ? 11.422 3.879 -4.359 1 96.5 56 CYS B O 1
ATOM 2580 N N . PHE B 1 57 ? 12.586 5.41 -3.113 1 96.62 57 PHE B N 1
ATOM 2581 C CA . PHE B 1 57 ? 13.195 6.004 -4.297 1 96.62 57 PHE B CA 1
ATOM 2582 C C . PHE B 1 57 ? 14.703 6.16 -4.105 1 96.62 57 PHE B C 1
ATOM 2584 O O . PHE B 1 57 ? 15.172 6.348 -2.982 1 96.62 57 PHE B O 1
ATOM 2591 N N . ASN B 1 58 ? 15.375 6.129 -5.238 1 95.75 58 ASN B N 1
ATOM 2592 C CA . ASN B 1 58 ? 16.766 6.555 -5.297 1 95.75 58 ASN B CA 1
ATOM 2593 C C . ASN B 1 58 ? 16.891 8.078 -5.309 1 95.75 58 ASN B C 1
ATOM 2595 O O . ASN B 1 58 ? 16.531 8.727 -6.297 1 95.75 58 ASN B O 1
ATOM 2599 N N . PRO B 1 59 ? 17.422 8.602 -4.227 1 96.19 59 PRO B N 1
ATOM 2600 C CA . PRO B 1 59 ? 17.531 10.055 -4.172 1 96.19 59 PRO B CA 1
ATOM 2601 C C . PRO B 1 59 ? 18.734 10.586 -4.934 1 96.19 59 PRO B C 1
ATOM 2603 O O . PRO B 1 59 ? 18.859 11.797 -5.137 1 96.19 59 PRO B O 1
ATOM 2606 N N . GLU B 1 60 ? 19.625 9.711 -5.324 1 95.31 60 GLU B N 1
ATOM 2607 C CA . GLU B 1 60 ? 20.859 10.039 -6.035 1 95.31 60 GLU B CA 1
ATOM 2608 C C . GLU B 1 60 ? 21.719 10.984 -5.223 1 95.31 60 GLU B C 1
ATOM 2610 O O . GLU B 1 60 ? 22.406 11.844 -5.781 1 95.31 60 GLU B O 1
ATOM 2615 N N . LYS B 1 61 ? 21.688 11.008 -3.934 1 95 61 LYS B N 1
ATOM 2616 C CA . LYS B 1 61 ? 22.516 11.75 -2.992 1 95 61 LYS B CA 1
ATOM 2617 C C . LYS B 1 61 ? 22.484 11.109 -1.607 1 95 61 LYS B C 1
ATOM 2619 O O . LYS B 1 61 ? 21.625 10.273 -1.324 1 95 61 LYS B O 1
ATOM 2624 N N . LYS B 1 62 ? 23.406 11.57 -0.851 1 94.56 62 LYS B N 1
ATOM 2625 C CA . LYS B 1 62 ? 23.5 11.023 0.502 1 94.56 62 LYS B CA 1
ATOM 2626 C C . LYS B 1 62 ? 22.312 11.453 1.351 1 94.56 62 LYS B C 1
ATOM 2628 O O . LYS B 1 62 ? 21.828 12.586 1.239 1 94.56 62 LYS B O 1
ATOM 2633 N N . VAL B 1 63 ? 21.875 10.516 2.182 1 95.38 63 VAL B N 1
ATOM 2634 C CA . VAL B 1 63 ? 20.875 10.812 3.203 1 95.38 63 VAL B CA 1
ATOM 2635 C C . VAL B 1 63 ? 21.562 11.258 4.488 1 95.38 63 VAL B C 1
ATOM 2637 O O . VAL B 1 63 ? 22.547 10.664 4.906 1 95.38 63 VAL B O 1
ATOM 2640 N N . GLU B 1 64 ? 21.031 12.328 5.043 1 94.69 64 GLU B N 1
ATOM 2641 C CA . GLU B 1 64 ? 21.609 12.773 6.305 1 94.69 64 GLU B CA 1
ATOM 2642 C C . GLU B 1 64 ? 21.656 11.633 7.32 1 94.69 64 GLU B C 1
ATOM 2644 O O . GLU B 1 64 ? 20.719 10.844 7.426 1 94.69 64 GLU B O 1
ATOM 2649 N N . GLU B 1 65 ? 22.703 11.562 8.109 1 94.19 65 GLU B N 1
ATOM 2650 C CA . GLU B 1 65 ? 23.016 10.445 8.992 1 94.19 65 GLU B CA 1
ATOM 2651 C C . GLU B 1 65 ? 21.922 10.25 10.039 1 94.19 65 GLU B C 1
ATOM 2653 O O . GLU B 1 65 ? 21.516 9.117 10.312 1 94.19 65 GLU B O 1
ATOM 2658 N N . GLU B 1 66 ? 21.516 11.305 10.617 1 92.31 66 GLU B N 1
ATOM 2659 C CA . GLU B 1 66 ? 20.5 11.211 11.656 1 92.31 66 GLU B CA 1
ATOM 2660 C C . GLU B 1 66 ? 19.188 10.641 11.109 1 92.31 66 GLU B C 1
ATOM 2662 O O . GLU B 1 66 ? 18.5 9.883 11.797 1 92.31 66 GLU B O 1
ATOM 2667 N N . ILE B 1 67 ? 18.875 10.984 9.922 1 93.06 67 ILE B N 1
ATOM 2668 C CA . ILE B 1 67 ? 17.672 10.492 9.266 1 93.06 67 ILE B CA 1
ATOM 2669 C C . ILE B 1 67 ? 17.828 9 8.969 1 93.06 67 ILE B C 1
ATOM 2671 O O . ILE B 1 67 ? 16.922 8.211 9.25 1 93.06 67 ILE B O 1
ATOM 2675 N N . SER B 1 68 ? 18.984 8.594 8.492 1 93.81 68 SER B N 1
ATOM 2676 C CA . SER B 1 68 ? 19.266 7.199 8.156 1 93.81 68 SER B CA 1
ATOM 2677 C C . SER B 1 68 ? 19.203 6.316 9.398 1 93.81 68 SER B C 1
ATOM 2679 O O . SER B 1 68 ? 18.75 5.164 9.32 1 93.81 68 SER B O 1
ATOM 2681 N N . GLN B 1 69 ? 19.625 6.848 10.484 1 92.25 69 GLN B N 1
ATOM 2682 C CA . GLN B 1 69 ? 19.609 6.102 11.734 1 92.25 69 GLN B CA 1
ATOM 2683 C C . GLN B 1 69 ? 18.188 5.84 12.203 1 92.25 69 GLN B C 1
ATOM 2685 O O . GLN B 1 69 ? 17.906 4.801 12.797 1 92.25 69 GLN B O 1
ATOM 2690 N N . GLN B 1 70 ? 17.328 6.707 11.875 1 91.12 70 GLN B N 1
ATOM 2691 C CA . GLN B 1 70 ? 15.938 6.613 12.32 1 91.12 70 GLN B CA 1
ATOM 2692 C C . GLN B 1 70 ? 15.141 5.668 11.43 1 91.12 70 GLN B C 1
ATOM 2694 O O . GLN B 1 70 ? 14.32 4.891 11.922 1 91.12 70 GLN B O 1
ATOM 2699 N N . ASN B 1 71 ? 15.383 5.723 10.141 1 93.12 71 ASN B N 1
ATOM 2700 C CA . ASN B 1 71 ? 14.453 5.012 9.258 1 93.12 71 ASN B CA 1
ATOM 2701 C C . ASN B 1 71 ? 15.164 3.922 8.461 1 93.12 71 ASN B C 1
ATOM 2703 O O . ASN B 1 71 ? 14.523 3.193 7.699 1 93.12 71 ASN B O 1
ATOM 2707 N N . GLY B 1 72 ? 16.484 3.826 8.562 1 92.19 72 GLY B N 1
ATOM 2708 C CA . GLY B 1 72 ? 17.25 2.754 7.938 1 92.19 72 GLY B CA 1
ATOM 2709 C C . GLY B 1 72 ? 17.484 2.979 6.453 1 92.19 72 GLY B C 1
ATOM 2710 O O . GLY B 1 72 ? 17.953 2.078 5.754 1 92.19 72 GLY B O 1
ATOM 2711 N N . LEU B 1 73 ? 17.203 4.129 5.902 1 95 73 LEU B N 1
ATOM 2712 C CA . LEU B 1 73 ? 17.391 4.402 4.48 1 95 73 LEU B CA 1
ATOM 2713 C C . LEU B 1 73 ? 18.703 5.129 4.23 1 95 73 LEU B C 1
ATOM 2715 O O . LEU B 1 73 ? 18.969 6.176 4.832 1 95 73 LEU B O 1
ATOM 2719 N N . THR B 1 74 ? 19.516 4.527 3.488 1 94.88 74 THR B N 1
ATOM 2720 C CA . THR B 1 74 ? 20.781 5.09 3.037 1 94.88 74 THR B CA 1
ATOM 2721 C C . THR B 1 74 ? 20.875 5.078 1.515 1 94.88 74 THR B C 1
ATOM 2723 O O . THR B 1 74 ? 20.094 4.395 0.848 1 94.88 74 THR B O 1
ATOM 2726 N N . LEU B 1 75 ? 21.844 5.875 1.056 1 94.88 75 LEU B N 1
ATOM 2727 C CA . LEU B 1 75 ? 22.062 5.852 -0.388 1 94.88 75 LEU B CA 1
ATOM 2728 C C . LEU B 1 75 ? 22.406 4.445 -0.864 1 94.88 75 LEU B C 1
ATOM 2730 O O . LEU B 1 75 ? 21.953 4.016 -1.93 1 94.88 75 LEU B O 1
ATOM 2734 N N . ALA B 1 76 ? 23.141 3.707 -0.131 1 92.69 76 ALA B N 1
ATOM 2735 C CA . ALA B 1 76 ? 23.578 2.365 -0.511 1 92.69 76 ALA B CA 1
ATOM 2736 C C . ALA B 1 76 ? 22.391 1.429 -0.68 1 92.69 76 ALA B C 1
ATOM 2738 O O . ALA B 1 76 ? 22.344 0.638 -1.625 1 92.69 76 ALA B O 1
ATOM 2739 N N . VAL B 1 77 ? 21.469 1.584 0.187 1 90.56 77 VAL B N 1
ATOM 2740 C CA . VAL B 1 77 ? 20.312 0.704 0.174 1 90.56 77 VAL B CA 1
ATOM 2741 C C . VAL B 1 77 ? 19.359 1.126 -0.94 1 90.56 77 VAL B C 1
ATOM 2743 O O . VAL B 1 77 ? 18.688 0.285 -1.547 1 90.56 77 VAL B O 1
ATOM 2746 N N . LEU B 1 78 ? 19.344 2.404 -1.319 1 95 78 LEU B N 1
ATOM 2747 C CA . LEU B 1 78 ? 18.328 2.969 -2.211 1 95 78 LEU B CA 1
ATOM 2748 C C . LEU B 1 78 ? 18.875 3.094 -3.631 1 95 78 LEU B C 1
ATOM 2750 O O . LEU B 1 78 ? 18.125 3.43 -4.555 1 95 78 LEU B O 1
ATOM 2754 N N . LYS B 1 79 ? 20.094 2.781 -3.855 1 93.06 79 LYS B N 1
ATOM 2755 C CA . LYS B 1 79 ? 20.766 3.096 -5.109 1 93.06 79 LYS B CA 1
ATOM 2756 C C . LYS B 1 79 ? 20.125 2.371 -6.285 1 93.06 79 LYS B C 1
ATOM 2758 O O . LYS B 1 79 ? 20.156 2.857 -7.418 1 93.06 79 LYS B O 1
ATOM 2763 N N . SER B 1 80 ? 19.516 1.256 -6.066 1 89.38 80 SER B N 1
ATOM 2764 C CA . SER B 1 80 ? 18.953 0.467 -7.152 1 89.38 80 SER B CA 1
ATOM 2765 C C . SER B 1 80 ? 17.484 0.797 -7.367 1 89.38 80 SER B C 1
ATOM 2767 O O . SER B 1 80 ? 16.859 0.311 -8.312 1 89.38 80 SER B O 1
ATOM 2769 N N . GLU B 1 81 ? 16.969 1.636 -6.5 1 92.38 81 GLU B N 1
ATOM 2770 C CA . GLU B 1 81 ? 15.562 2 -6.609 1 92.38 81 GLU B CA 1
ATOM 2771 C C . GLU B 1 81 ? 15.336 2.984 -7.75 1 92.38 81 GLU B C 1
ATOM 2773 O O . GLU B 1 81 ? 16.266 3.646 -8.203 1 92.38 81 GLU B O 1
ATOM 2778 N N . THR B 1 82 ? 14.102 3.025 -8.211 1 91.75 82 THR B N 1
ATOM 2779 C CA . THR B 1 82 ? 13.727 4.043 -9.18 1 91.75 82 THR B CA 1
ATOM 2780 C C . THR B 1 82 ? 13.797 5.438 -8.57 1 91.75 82 THR B C 1
ATOM 2782 O O . THR B 1 82 ? 13.734 5.586 -7.348 1 91.75 82 THR B O 1
ATOM 2785 N N . LYS B 1 83 ? 14 6.402 -9.414 1 94.81 83 LYS B N 1
ATOM 2786 C CA . LYS B 1 83 ? 13.953 7.793 -8.969 1 94.81 83 LYS B CA 1
ATOM 2787 C C . LYS B 1 83 ? 12.516 8.281 -8.852 1 94.81 83 LYS B C 1
ATOM 2789 O O . LYS B 1 83 ? 11.602 7.703 -9.438 1 94.81 83 LYS B O 1
ATOM 2794 N N . PHE B 1 84 ? 12.375 9.234 -7.988 1 95.56 84 PHE B N 1
ATOM 2795 C CA . PHE B 1 84 ? 11.102 9.945 -8.031 1 95.56 84 PHE B CA 1
ATOM 2796 C C . PHE B 1 84 ? 10.914 10.648 -9.367 1 95.56 84 PHE B C 1
ATOM 2798 O O . PHE B 1 84 ? 11.484 11.727 -9.586 1 95.56 84 PHE B O 1
ATOM 2805 N N . ASN B 1 85 ? 10.125 10.023 -10.258 1 93.88 85 ASN B N 1
ATOM 2806 C CA . ASN B 1 85 ? 10.023 10.5 -11.633 1 93.88 85 ASN B CA 1
ATOM 2807 C C . ASN B 1 85 ? 8.562 10.688 -12.047 1 93.88 85 ASN B C 1
ATOM 2809 O O . ASN B 1 85 ? 7.66 10.625 -11.211 1 93.88 85 ASN B O 1
ATOM 2813 N N . LYS B 1 86 ? 8.367 10.93 -13.289 1 93.12 86 LYS B N 1
ATOM 2814 C CA . LYS B 1 86 ? 7.043 11.25 -13.82 1 93.12 86 LYS B CA 1
ATOM 2815 C C . LYS B 1 86 ? 6.102 10.055 -13.695 1 93.12 86 LYS B C 1
ATOM 2817 O O . LYS B 1 86 ? 4.914 10.219 -13.414 1 93.12 86 LYS B O 1
ATOM 2822 N N . ASP B 1 87 ? 6.57 8.852 -13.914 1 88.5 87 ASP B N 1
ATOM 2823 C CA . ASP B 1 87 ? 5.75 7.648 -13.789 1 88.5 87 ASP B CA 1
ATOM 2824 C C . ASP B 1 87 ? 5.227 7.488 -12.367 1 88.5 87 ASP B C 1
ATOM 2826 O O . ASP B 1 87 ? 4.074 7.102 -12.164 1 88.5 87 ASP B O 1
ATOM 2830 N N . VAL B 1 88 ? 6.086 7.789 -11.43 1 93.31 88 VAL B N 1
ATOM 2831 C CA . VAL B 1 88 ? 5.699 7.738 -10.023 1 93.31 88 VAL B CA 1
ATOM 2832 C C . VAL B 1 88 ? 4.59 8.758 -9.758 1 93.31 88 VAL B C 1
ATOM 2834 O O . VAL B 1 88 ? 3.584 8.43 -9.125 1 93.31 88 VAL B O 1
ATOM 2837 N N . CYS B 1 89 ? 4.789 9.945 -10.25 1 94.44 89 CYS B N 1
ATOM 2838 C CA . CYS B 1 89 ? 3.799 11.008 -10.07 1 94.44 89 CYS B CA 1
ATOM 2839 C C . CYS B 1 89 ? 2.459 10.609 -10.68 1 94.44 89 CYS B C 1
ATOM 2841 O O . CYS B 1 89 ? 1.408 10.844 -10.078 1 94.44 89 CYS B O 1
ATOM 2843 N N . ASN B 1 90 ? 2.557 10.008 -11.789 1 90.38 90 ASN B N 1
ATOM 2844 C CA . ASN B 1 90 ? 1.337 9.539 -12.438 1 90.38 90 ASN B CA 1
ATOM 2845 C C . ASN B 1 90 ? 0.644 8.453 -11.609 1 90.38 90 ASN B C 1
ATOM 2847 O O . ASN B 1 90 ? -0.583 8.453 -11.492 1 90.38 90 ASN B O 1
ATOM 2851 N N . ALA B 1 91 ? 1.409 7.57 -11.125 1 91 91 ALA B N 1
ATOM 2852 C CA . ALA B 1 91 ? 0.851 6.512 -10.281 1 91 91 ALA B CA 1
ATOM 2853 C C . ALA B 1 91 ? 0.162 7.094 -9.055 1 91 91 ALA B C 1
ATOM 2855 O O . ALA B 1 91 ? -0.944 6.68 -8.703 1 91 91 ALA B O 1
ATOM 2856 N N . ILE B 1 92 ? 0.782 8.07 -8.43 1 95 92 ILE B N 1
ATOM 2857 C CA . ILE B 1 92 ? 0.246 8.719 -7.238 1 95 92 ILE B CA 1
ATOM 2858 C C . ILE B 1 92 ? -1.063 9.422 -7.574 1 95 92 ILE B C 1
ATOM 2860 O O . ILE B 1 92 ? -2.066 9.258 -6.879 1 95 92 ILE B O 1
ATOM 2864 N N . THR B 1 93 ? -1.066 10.195 -8.641 1 94.25 93 THR B N 1
ATOM 2865 C CA . THR B 1 93 ? -2.242 10.969 -9.023 1 94.25 93 THR B CA 1
ATOM 2866 C C . THR B 1 93 ? -3.4 10.039 -9.391 1 94.25 93 THR B C 1
ATOM 2868 O O . THR B 1 93 ? -4.547 10.297 -9.016 1 94.25 93 THR B O 1
ATOM 2871 N N . SER B 1 94 ? -3.111 8.992 -10.125 1 90.88 94 SER B N 1
ATOM 2872 C CA . SER B 1 94 ? -4.145 8.031 -10.484 1 90.88 94 SER B CA 1
ATOM 2873 C C . SER B 1 94 ? -4.727 7.355 -9.242 1 90.88 94 SER B C 1
ATOM 2875 O O . SER B 1 94 ? -5.938 7.145 -9.148 1 90.88 94 SER B O 1
ATOM 2877 N N . PHE B 1 95 ? -3.865 7.012 -8.344 1 93.38 95 PHE B N 1
ATOM 2878 C CA . PHE B 1 95 ? -4.289 6.41 -7.082 1 93.38 95 PHE B CA 1
ATOM 2879 C C . PHE B 1 95 ? -5.27 7.316 -6.352 1 93.38 95 PHE B C 1
ATOM 2881 O O . PHE B 1 95 ? -6.336 6.867 -5.918 1 93.38 95 PHE B O 1
ATOM 2888 N N . VAL B 1 96 ? -4.926 8.602 -6.27 1 96 96 VAL B N 1
ATOM 2889 C CA . VAL B 1 96 ? -5.742 9.562 -5.535 1 96 96 VAL B CA 1
ATOM 2890 C C . VAL B 1 96 ? -7.078 9.758 -6.25 1 96 96 VAL B C 1
ATOM 2892 O O . VAL B 1 96 ? -8.117 9.898 -5.605 1 96 96 VAL B O 1
ATOM 2895 N N . LYS B 1 97 ? -7.062 9.719 -7.555 1 92.88 97 LYS B N 1
ATOM 2896 C CA . LYS B 1 97 ? -8.266 9.922 -8.352 1 92.88 97 LYS B CA 1
ATOM 2897 C C . LYS B 1 97 ? -9.273 8.805 -8.125 1 92.88 97 LYS B C 1
ATOM 2899 O O . LYS B 1 97 ? -10.477 8.992 -8.305 1 92.88 97 LYS B O 1
ATOM 2904 N N . CYS B 1 98 ? -8.82 7.688 -7.715 1 91.81 98 CYS B N 1
ATOM 2905 C CA . CYS B 1 98 ? -9.672 6.516 -7.551 1 91.81 98 CYS B CA 1
ATOM 2906 C C . CYS B 1 98 ? -10.406 6.559 -6.215 1 91.81 98 CYS B C 1
ATOM 2908 O O . CYS B 1 98 ? -11.359 5.805 -6 1 91.81 98 CYS B O 1
ATOM 2910 N N . LEU B 1 99 ? -9.992 7.414 -5.328 1 94.31 99 LEU B N 1
ATOM 2911 C CA . LEU B 1 99 ? -10.578 7.457 -3.992 1 94.31 99 LEU B CA 1
ATOM 2912 C C . LEU B 1 99 ? -11.93 8.172 -4.012 1 94.31 99 LEU B C 1
ATOM 2914 O O . LEU B 1 99 ? -12.141 9.086 -4.805 1 94.31 99 LEU B O 1
ATOM 2918 N N . LYS B 1 100 ? -12.789 7.777 -3.141 1 93.5 100 LYS B N 1
ATOM 2919 C CA . LYS B 1 100 ? -14.094 8.422 -3.025 1 93.5 100 LYS B CA 1
ATOM 2920 C C . LYS B 1 100 ? -13.945 9.875 -2.576 1 93.5 100 LYS B C 1
ATOM 2922 O O . LYS B 1 100 ? -13.359 10.156 -1.532 1 93.5 100 LYS B O 1
ATOM 2927 N N . LYS B 1 101 ? -14.508 10.766 -3.277 1 94.19 101 LYS B N 1
ATOM 2928 C CA . LYS B 1 101 ? -14.406 12.203 -3.018 1 94.19 101 LYS B CA 1
ATOM 2929 C C . LYS B 1 101 ? -15.539 12.672 -2.107 1 94.19 101 LYS B C 1
ATOM 2931 O O . LYS B 1 101 ? -16.625 12.086 -2.098 1 94.19 101 LYS B O 1
ATOM 2936 N N . PRO B 1 102 ? -15.281 13.773 -1.416 1 97.06 102 PRO B N 1
ATOM 2937 C CA . PRO B 1 102 ? -14.062 14.586 -1.292 1 97.06 102 PRO B CA 1
ATOM 2938 C C . PRO B 1 102 ? -12.977 13.891 -0.477 1 97.06 102 PRO B C 1
ATOM 2940 O O . PRO B 1 102 ? -13.273 13.227 0.516 1 97.06 102 PRO B O 1
ATOM 2943 N N . VAL B 1 103 ? -11.789 14.008 -0.983 1 97.62 103 VAL B N 1
ATOM 2944 C CA . VAL B 1 103 ? -10.617 13.445 -0.329 1 97.62 103 VAL B CA 1
ATOM 2945 C C . VAL B 1 103 ? -9.859 14.547 0.412 1 97.62 103 VAL B C 1
ATOM 2947 O O . VAL B 1 103 ? -9.648 15.633 -0.127 1 97.62 103 VAL B O 1
ATOM 2950 N N . CYS B 1 104 ? -9.492 14.289 1.667 1 98.5 104 CYS B N 1
ATOM 2951 C CA . CYS B 1 104 ? -8.633 15.211 2.404 1 98.5 104 CYS B CA 1
ATOM 2952 C C . CYS B 1 104 ? -7.316 14.547 2.785 1 98.5 104 CYS B C 1
ATOM 2954 O O . CYS B 1 104 ? -7.305 13.578 3.553 1 98.5 104 CYS B O 1
ATOM 2956 N N . MET B 1 105 ? -6.285 15.062 2.232 1 98.62 105 MET B N 1
ATOM 2957 C CA . MET B 1 105 ? -4.941 14.57 2.525 1 98.62 105 MET B CA 1
ATOM 2958 C C . MET B 1 105 ? -4.418 15.164 3.828 1 98.62 105 MET B C 1
ATOM 2960 O O . MET B 1 105 ? -4.512 16.375 4.047 1 98.62 105 MET B O 1
ATOM 2964 N N . ILE B 1 106 ? -3.922 14.312 4.723 1 98.62 106 ILE B N 1
ATOM 2965 C CA . ILE B 1 106 ? -3.471 14.711 6.051 1 98.62 106 ILE B CA 1
ATOM 2966 C C . ILE B 1 106 ? -2.029 14.25 6.266 1 98.62 106 ILE B C 1
ATOM 2968 O O . ILE B 1 106 ? -1.701 13.086 6.031 1 98.62 106 ILE B O 1
ATOM 2972 N N . ALA B 1 107 ? -1.176 15.109 6.617 1 98.25 107 ALA B N 1
ATOM 2973 C CA . ALA B 1 107 ? 0.193 14.812 7.027 1 98.25 107 ALA B CA 1
ATOM 2974 C C . ALA B 1 107 ? 0.583 15.617 8.266 1 98.25 107 ALA B C 1
ATOM 2976 O O . ALA B 1 107 ? -0.113 16.562 8.641 1 98.25 107 ALA B O 1
ATOM 2977 N N . HIS B 1 108 ? 1.596 15.18 8.961 1 96.88 108 HIS B N 1
ATOM 2978 C CA . HIS B 1 108 ? 2.025 15.828 10.188 1 96.88 108 HIS B CA 1
ATOM 2979 C C . HIS B 1 108 ? 3.123 16.844 9.922 1 96.88 108 HIS B C 1
ATOM 2981 O O . HIS B 1 108 ? 4.18 16.5 9.383 1 96.88 108 HIS B O 1
ATOM 2987 N N . ASN B 1 109 ? 2.887 18.094 10.32 1 92.25 109 ASN B N 1
ATOM 2988 C CA . ASN B 1 109 ? 3.742 19.219 9.969 1 92.25 109 ASN B CA 1
ATOM 2989 C C . ASN B 1 109 ? 3.826 19.422 8.461 1 92.25 109 ASN B C 1
ATOM 2991 O O . ASN B 1 109 ? 4.914 19.625 7.914 1 92.25 109 ASN B O 1
ATOM 2995 N N . ALA B 1 110 ? 2.742 19.375 7.84 1 94.38 110 ALA B N 1
ATOM 2996 C CA . ALA B 1 110 ? 2.625 19.188 6.398 1 94.38 110 ALA B CA 1
ATOM 2997 C C . ALA B 1 110 ? 2.861 20.5 5.648 1 94.38 110 ALA B C 1
ATOM 2999 O O . ALA B 1 110 ? 3.498 20.5 4.594 1 94.38 110 ALA B O 1
ATOM 3000 N N . PHE B 1 111 ? 2.316 21.531 6.141 1 91.31 111 PHE B N 1
ATOM 3001 C CA . PHE B 1 111 ? 2.359 22.797 5.402 1 91.31 111 PHE B CA 1
ATOM 3002 C C . PHE B 1 111 ? 3.775 23.359 5.379 1 91.31 111 PHE B C 1
ATOM 3004 O O . PHE B 1 111 ? 4.137 24.094 4.457 1 91.31 111 PHE B O 1
ATOM 3011 N N . LYS B 1 112 ? 4.586 22.922 6.309 1 88.25 112 LYS B N 1
ATOM 3012 C CA . LYS B 1 112 ? 5.953 23.438 6.371 1 88.25 112 LYS B CA 1
ATOM 3013 C C . LYS B 1 112 ? 6.93 22.5 5.672 1 88.25 112 LYS B C 1
ATOM 3015 O O . LYS B 1 112 ? 8.086 22.844 5.449 1 88.25 112 LYS B O 1
ATOM 3020 N N . PHE B 1 113 ? 6.418 21.359 5.344 1 91.88 113 PHE B N 1
ATOM 3021 C CA . PHE B 1 113 ? 7.414 20.406 4.852 1 91.88 113 PHE B CA 1
ATOM 3022 C C . PHE B 1 113 ? 6.832 19.531 3.746 1 91.88 113 PHE B C 1
ATOM 3024 O O . PHE B 1 113 ? 7.008 19.828 2.561 1 91.88 113 PHE B O 1
ATOM 3031 N N . HIS B 1 114 ? 6.004 18.578 4.051 1 94.38 114 HIS B N 1
ATOM 3032 C CA . HIS B 1 114 ? 5.574 17.516 3.143 1 94.38 114 HIS B CA 1
ATOM 3033 C C . HIS B 1 114 ? 4.895 18.094 1.907 1 94.38 114 HIS B C 1
ATOM 3035 O O . HIS B 1 114 ? 5.227 17.734 0.778 1 94.38 114 HIS B O 1
ATOM 3041 N N . PHE B 1 115 ? 3.959 18.984 2.139 1 95.44 115 PHE B N 1
ATOM 3042 C CA . PHE B 1 115 ? 3.111 19.438 1.043 1 95.44 115 PHE B CA 1
ATOM 3043 C C . PHE B 1 115 ? 3.904 20.312 0.07 1 95.44 115 PHE B C 1
ATOM 3045 O O . PHE B 1 115 ? 3.939 20.031 -1.13 1 95.44 115 PHE B O 1
ATOM 3052 N N . PRO B 1 116 ? 4.617 21.297 0.573 1 93.31 116 PRO B N 1
ATOM 3053 C CA . PRO B 1 116 ? 5.398 22.078 -0.387 1 93.31 116 PRO B CA 1
ATOM 3054 C C . PRO B 1 116 ? 6.465 21.25 -1.096 1 93.31 116 PRO B C 1
ATOM 3056 O O . PRO B 1 116 ? 6.746 21.469 -2.275 1 93.31 116 PRO B O 1
ATOM 3059 N N . LEU B 1 117 ? 7.094 20.328 -0.414 1 94.19 117 LEU B N 1
ATOM 3060 C CA . LEU B 1 117 ? 8.117 19.484 -1.017 1 94.19 117 LEU B CA 1
ATOM 3061 C C . LEU B 1 117 ? 7.531 18.625 -2.129 1 94.19 117 LEU B C 1
ATOM 3063 O O . LEU B 1 117 ? 8.086 18.562 -3.227 1 94.19 117 LEU B O 1
ATOM 3067 N N . LEU B 1 118 ? 6.457 17.953 -1.786 1 95.94 118 LEU B N 1
ATOM 3068 C CA . LEU B 1 118 ? 5.785 17.109 -2.775 1 95.94 118 LEU B CA 1
ATOM 3069 C C . LEU B 1 118 ? 5.359 17.938 -3.984 1 95.94 118 LEU B C 1
ATOM 3071 O O . LEU B 1 118 ? 5.594 17.531 -5.129 1 95.94 118 LEU B O 1
ATOM 3075 N N . LYS B 1 119 ? 4.773 19.062 -3.711 1 94.38 119 LYS B N 1
ATOM 3076 C CA . LYS B 1 119 ? 4.316 19.938 -4.777 1 94.38 119 LYS B CA 1
ATOM 3077 C C . LYS B 1 119 ? 5.484 20.422 -5.637 1 94.38 119 LYS B C 1
ATOM 3079 O O . LYS B 1 119 ? 5.379 20.469 -6.863 1 94.38 119 LYS B O 1
ATOM 3084 N N . TYR B 1 120 ? 6.551 20.766 -5.02 1 93.44 120 TYR B N 1
ATOM 3085 C CA . TYR B 1 120 ? 7.746 21.219 -5.727 1 93.44 120 TYR B CA 1
ATOM 3086 C C . TYR B 1 120 ? 8.211 20.156 -6.727 1 93.44 120 TYR B C 1
ATOM 3088 O O . TYR B 1 120 ? 8.438 20.469 -7.898 1 93.44 120 TYR B O 1
ATOM 3096 N N . HIS B 1 121 ? 8.352 18.938 -6.312 1 94.19 121 HIS B N 1
ATOM 3097 C CA . HIS B 1 121 ? 8.867 17.859 -7.16 1 94.19 121 HIS B CA 1
ATOM 3098 C C . HIS B 1 121 ? 7.863 17.5 -8.258 1 94.19 121 HIS B C 1
ATOM 3100 O O . HIS B 1 121 ? 8.258 17.203 -9.391 1 94.19 121 HIS B O 1
ATOM 3106 N N . MET B 1 122 ? 6.609 17.516 -7.945 1 95 122 MET B N 1
ATOM 3107 C CA . MET B 1 122 ? 5.59 17.203 -8.938 1 95 122 MET B CA 1
ATOM 3108 C C . MET B 1 122 ? 5.523 18.297 -10.008 1 95 122 MET B C 1
ATOM 3110 O O . MET B 1 122 ? 5.395 18 -11.195 1 95 122 MET B O 1
ATOM 3114 N N . ASP B 1 123 ? 5.637 19.516 -9.602 1 93.25 123 ASP B N 1
ATOM 3115 C CA . ASP B 1 123 ? 5.613 20.641 -10.531 1 93.25 123 ASP B CA 1
ATOM 3116 C C . ASP B 1 123 ? 6.77 20.562 -11.523 1 93.25 123 ASP B C 1
ATOM 3118 O O . ASP B 1 123 ? 6.609 20.891 -12.703 1 93.25 123 ASP B O 1
ATOM 3122 N N . ARG B 1 124 ? 7.867 20.156 -11.062 1 92.62 124 ARG B N 1
ATOM 3123 C CA . ARG B 1 124 ? 9.039 20.016 -11.914 1 92.62 124 ARG B CA 1
ATOM 3124 C C . ARG B 1 124 ? 8.797 18.984 -13.023 1 92.62 124 ARG B C 1
ATOM 3126 O O . ARG B 1 124 ? 9.383 19.078 -14.102 1 92.62 124 ARG B O 1
ATOM 3133 N N . MET B 1 125 ? 7.957 18.078 -12.734 1 93.5 125 MET B N 1
ATOM 3134 C CA . MET B 1 125 ? 7.629 17.047 -13.711 1 93.5 125 MET B CA 1
ATOM 3135 C C . MET B 1 125 ? 6.363 17.391 -14.484 1 93.5 125 MET B C 1
ATOM 3137 O O . MET B 1 125 ? 5.848 16.578 -15.242 1 93.5 125 MET B O 1
ATOM 3141 N N . LYS B 1 126 ? 5.777 18.516 -14.211 1 95.06 126 LYS B N 1
ATOM 3142 C CA . LYS B 1 126 ? 4.574 19.016 -14.859 1 95.06 126 LYS B CA 1
ATOM 3143 C C . LYS B 1 126 ? 3.379 18.109 -14.594 1 95.06 126 LYS B C 1
ATOM 3145 O O . LYS B 1 126 ? 2.592 17.828 -15.5 1 95.06 126 LYS B O 1
ATOM 3150 N N . VAL B 1 127 ? 3.354 17.562 -13.438 1 94.12 127 VAL B N 1
ATOM 3151 C CA . VAL B 1 127 ? 2.221 16.781 -12.953 1 94.12 127 VAL B CA 1
ATOM 3152 C C . VAL B 1 127 ? 1.587 17.484 -11.75 1 94.12 127 VAL B C 1
ATOM 3154 O O . VAL B 1 127 ? 2.291 18.062 -10.922 1 94.12 127 VAL B O 1
ATOM 3157 N N . ALA B 1 128 ? 0.248 17.469 -11.742 1 93.56 128 ALA B N 1
ATOM 3158 C CA . ALA B 1 128 ? -0.458 18.094 -10.625 1 93.56 128 ALA B CA 1
ATOM 3159 C C . ALA B 1 128 ? -1.434 17.109 -9.984 1 93.56 128 ALA B C 1
ATOM 3161 O O . ALA B 1 128 ? -1.998 16.25 -10.664 1 93.56 128 ALA B O 1
ATOM 3162 N N . MET B 1 129 ? -1.561 17.266 -8.688 1 95.44 129 MET B N 1
ATOM 3163 C CA . MET B 1 129 ? -2.631 16.547 -8 1 95.44 129 MET B CA 1
ATOM 3164 C C . MET B 1 129 ? -3.998 17.031 -8.469 1 95.44 129 MET B C 1
ATOM 3166 O O . MET B 1 129 ? -4.121 18.125 -9.023 1 95.44 129 MET B O 1
ATOM 3170 N N . PRO B 1 130 ? -4.996 16.172 -8.289 1 95.25 130 PRO B N 1
ATOM 3171 C CA . PRO B 1 130 ? -6.34 16.625 -8.656 1 95.25 130 PRO B CA 1
ATOM 3172 C C . PRO B 1 130 ? -6.719 17.938 -7.996 1 95.25 130 PRO B C 1
ATOM 3174 O O . PRO B 1 130 ? -6.398 18.172 -6.828 1 95.25 130 PRO B O 1
ATOM 3177 N N . ASP B 1 131 ? -7.5 18.75 -8.695 1 94.62 131 ASP B N 1
ATOM 3178 C CA . ASP B 1 131 ? -7.855 20.094 -8.242 1 94.62 131 ASP B CA 1
ATOM 3179 C C . ASP B 1 131 ? -8.797 20.031 -7.043 1 94.62 131 ASP B C 1
ATOM 3181 O O . ASP B 1 131 ? -8.852 20.969 -6.246 1 94.62 131 ASP B O 1
ATOM 3185 N N . ASP B 1 132 ? -9.453 19.016 -6.941 1 96.38 132 ASP B N 1
ATOM 3186 C CA . ASP B 1 132 ? -10.453 18.906 -5.883 1 96.38 132 ASP B CA 1
ATOM 3187 C C . ASP B 1 132 ? -9.875 18.234 -4.641 1 96.38 132 ASP B C 1
ATOM 3189 O O . ASP B 1 132 ? -10.602 17.953 -3.684 1 96.38 132 ASP B O 1
ATOM 3193 N N . LEU B 1 133 ? -8.578 17.938 -4.645 1 97.5 133 LEU B N 1
ATOM 3194 C CA . LEU B 1 133 ? -7.934 17.359 -3.475 1 97.5 133 LEU B CA 1
ATOM 3195 C C . LEU B 1 133 ? -7.801 18.391 -2.359 1 97.5 133 LEU B C 1
ATOM 3197 O O . LEU B 1 133 ? -7.207 19.453 -2.559 1 97.5 133 LEU B O 1
ATOM 3201 N N . LEU B 1 134 ? -8.383 18.078 -1.188 1 97.75 134 LEU B N 1
ATOM 3202 C CA . LEU B 1 134 ? -8.219 18.906 0.011 1 97.75 134 LEU B CA 1
ATOM 3203 C C . LEU B 1 134 ? -7.023 18.422 0.83 1 97.75 134 LEU B C 1
ATOM 3205 O O . LEU B 1 134 ? -6.543 17.312 0.644 1 97.75 134 LEU B O 1
ATOM 3209 N N . CYS B 1 135 ? -6.512 19.312 1.685 1 97.81 135 CYS B N 1
ATOM 3210 C CA . CYS B 1 135 ? -5.422 18.891 2.557 1 97.81 135 CYS B CA 1
ATOM 3211 C C . CYS B 1 135 ? -5.441 19.656 3.871 1 97.81 135 CYS B C 1
ATOM 3213 O O . CYS B 1 135 ? -6.062 20.719 3.961 1 97.81 135 CYS B O 1
ATOM 3215 N N . THR B 1 136 ? -4.848 19.094 4.879 1 96.75 136 THR B N 1
ATOM 3216 C CA . THR B 1 136 ? -4.707 19.719 6.188 1 96.75 136 THR B CA 1
ATOM 3217 C C . THR B 1 136 ? -3.51 19.156 6.941 1 96.75 136 THR B C 1
ATOM 3219 O O . THR B 1 136 ? -2.814 18.266 6.43 1 96.75 136 THR B O 1
ATOM 3222 N N . ASP B 1 137 ? -3.244 19.719 8.086 1 96.44 137 ASP B N 1
ATOM 3223 C CA . ASP B 1 137 ? -2.053 19.406 8.867 1 96.44 137 ASP B CA 1
ATOM 3224 C C . ASP B 1 137 ? -2.426 18.875 10.25 1 96.44 137 ASP B C 1
ATOM 3226 O O . ASP B 1 137 ? -2.988 19.609 11.07 1 96.44 137 ASP B O 1
ATOM 3230 N N . SER B 1 138 ? -2.012 17.672 10.508 1 96.69 138 SER B N 1
ATOM 3231 C CA . SER B 1 138 ? -2.422 17.016 11.75 1 96.69 138 SER B CA 1
ATOM 3232 C C . SER B 1 138 ? -1.82 17.719 12.961 1 96.69 138 SER B C 1
ATOM 3234 O O . SER B 1 138 ? -2.354 17.625 14.07 1 96.69 138 SER B O 1
ATOM 3236 N N . ILE B 1 139 ? -0.704 18.438 12.781 1 94.5 139 ILE B N 1
ATOM 3237 C CA . ILE B 1 139 ? -0.065 19.078 13.922 1 94.5 139 ILE B CA 1
ATOM 3238 C C . ILE B 1 139 ? -1.006 20.109 14.523 1 94.5 139 ILE B C 1
ATOM 3240 O O . ILE B 1 139 ? -1.078 20.266 15.742 1 94.5 139 ILE B O 1
ATOM 3244 N N . TYR B 1 140 ? -1.724 20.812 13.695 1 93.19 140 TYR B N 1
ATOM 3245 C CA . TYR B 1 140 ? -2.678 21.797 14.18 1 93.19 140 TYR B CA 1
ATOM 3246 C C . TYR B 1 140 ? -3.904 21.125 14.781 1 93.19 140 TYR B C 1
ATOM 3248 O O . TYR B 1 140 ? -4.48 21.625 15.758 1 93.19 140 TYR B O 1
ATOM 3256 N N . CYS B 1 141 ? -4.25 20.062 14.141 1 94.19 141 CYS B N 1
ATOM 3257 C CA . CYS B 1 141 ? -5.348 19.281 14.695 1 94.19 141 CYS B CA 1
ATOM 3258 C C . CYS B 1 141 ? -5.031 18.828 16.125 1 94.19 141 CYS B C 1
ATOM 3260 O O . CYS B 1 141 ? -5.844 19.016 17.031 1 94.19 141 CYS B O 1
ATOM 3262 N N . TYR B 1 142 ? -3.863 18.234 16.297 1 94.62 142 TYR B N 1
ATOM 3263 C CA . TYR B 1 142 ? -3.469 17.719 17.609 1 94.62 142 TYR B CA 1
ATOM 3264 C C . TYR B 1 142 ? -3.359 18.844 18.625 1 94.62 142 TYR B C 1
ATOM 3266 O O . TYR B 1 142 ? -3.67 18.656 19.797 1 94.62 142 TYR B O 1
ATOM 3274 N N . TYR B 1 143 ? -2.912 19.969 18.219 1 90.69 143 TYR B N 1
ATOM 3275 C CA . TYR B 1 143 ? -2.85 21.125 19.078 1 90.69 143 TYR B CA 1
ATOM 3276 C C . TYR B 1 143 ? -4.242 21.531 19.562 1 90.69 143 TYR B C 1
ATOM 3278 O O . TYR B 1 143 ? -4.43 21.844 20.75 1 90.69 143 TYR B O 1
ATOM 3286 N N . ASP B 1 144 ? -5.145 21.453 18.734 1 90.38 144 ASP B N 1
ATOM 3287 C CA . ASP B 1 144 ? -6.492 21.906 19.047 1 90.38 144 ASP B CA 1
ATOM 3288 C C . ASP B 1 144 ? -7.234 20.891 19.906 1 90.38 144 ASP B C 1
ATOM 3290 O O . ASP B 1 144 ? -7.953 21.25 20.828 1 90.38 144 ASP B O 1
ATOM 3294 N N . ILE B 1 145 ? -6.984 19.609 19.656 1 91.88 145 ILE B N 1
ATOM 3295 C CA . ILE B 1 145 ? -7.918 18.656 20.25 1 91.88 145 ILE B CA 1
ATOM 3296 C C . ILE B 1 145 ? -7.215 17.859 21.344 1 91.88 145 ILE B C 1
ATOM 3298 O O . ILE B 1 145 ? -7.867 17.203 22.156 1 91.88 145 ILE B O 1
ATOM 3302 N N . LEU B 1 146 ? -5.875 17.922 21.359 1 90.88 146 LEU B N 1
ATOM 3303 C CA . LEU B 1 146 ? -5.172 17.047 22.297 1 90.88 146 LEU B CA 1
ATOM 3304 C C . LEU B 1 146 ? -4.332 17.859 23.266 1 90.88 146 LEU B C 1
ATOM 3306 O O . LEU B 1 146 ? -3.523 17.297 24.016 1 90.88 146 LEU B O 1
ATOM 3310 N N . LYS B 1 147 ? -4.422 19.109 23.266 1 84.62 147 LYS B N 1
ATOM 3311 C CA . LYS B 1 147 ? -3.598 19.969 24.094 1 84.62 147 LYS B CA 1
ATOM 3312 C C . LYS B 1 147 ? -3.668 19.547 25.562 1 84.62 147 LYS B C 1
ATOM 3314 O O . LYS B 1 147 ? -2.645 19.5 26.25 1 84.62 147 LYS B O 1
ATOM 3319 N N . ARG B 1 148 ? -4.781 19.25 26.047 1 82 148 ARG B N 1
ATOM 3320 C CA . ARG B 1 148 ? -4.957 18.859 27.438 1 82 148 ARG B CA 1
ATOM 3321 C C . ARG B 1 148 ? -4.191 17.578 27.75 1 82 148 ARG B C 1
ATOM 3323 O O . ARG B 1 148 ? -3.508 17.484 28.781 1 82 148 ARG B O 1
ATOM 3330 N N . GLU B 1 149 ? -4.316 16.641 26.922 1 83.19 149 GLU B N 1
ATOM 3331 C CA . GLU B 1 149 ? -3.643 15.352 27.109 1 83.19 149 GLU B CA 1
ATOM 3332 C C . GLU B 1 149 ? -2.125 15.516 27.031 1 83.19 149 GLU B C 1
ATOM 3334 O O . GLU B 1 149 ? -1.391 14.789 27.719 1 83.19 149 GLU B O 1
ATOM 3339 N N . LEU B 1 150 ? -1.667 16.422 26.266 1 84.31 150 LEU B N 1
ATOM 3340 C CA . LEU B 1 150 ? -0.24 16.547 25.984 1 84.31 150 LEU B CA 1
ATOM 3341 C C . LEU B 1 150 ? 0.446 17.406 27.047 1 84.31 150 LEU B C 1
ATOM 3343 O O . LEU B 1 150 ? 1.649 17.266 27.281 1 84.31 150 LEU B O 1
ATOM 3347 N N . TYR B 1 151 ? -0.298 18.25 27.609 1 73.75 151 TYR B N 1
ATOM 3348 C CA . TYR B 1 151 ? 0.284 19.141 28.625 1 73.75 151 TYR B CA 1
ATOM 3349 C C . TYR B 1 151 ? 0.233 18.5 30 1 73.75 151 TYR B C 1
ATOM 3351 O O . TYR B 1 151 ? 0.879 18.984 30.938 1 73.75 151 TYR B O 1
ATOM 3359 N N . VAL B 1 152 ? -0.592 17.5 30.203 1 65.44 152 VAL B N 1
ATOM 3360 C CA . VAL B 1 152 ? -0.678 16.859 31.516 1 65.44 152 VAL B CA 1
ATOM 3361 C C . VAL B 1 152 ? 0.567 16.016 31.75 1 65.44 152 VAL B C 1
ATOM 3363 O O . VAL B 1 152 ? 0.951 15.211 30.906 1 65.44 152 VAL B O 1
ATOM 3366 N N . LYS B 1 153 ? 1.571 16.453 32.375 1 53.25 153 LYS B N 1
ATOM 3367 C CA . LYS B 1 153 ? 2.793 15.797 32.812 1 53.25 153 LYS B CA 1
ATOM 3368 C C . LYS B 1 153 ? 2.518 14.352 33.219 1 53.25 153 LYS B C 1
ATOM 3370 O O . LYS B 1 153 ? 1.474 14.055 33.812 1 53.25 153 LYS B O 1
ATOM 3375 N N . PRO B 1 154 ? 3.186 13.406 32.625 1 46.22 154 PRO B N 1
ATOM 3376 C CA . PRO B 1 154 ? 3.082 12.094 33.281 1 46.22 154 PRO B CA 1
ATOM 3377 C C . PRO B 1 154 ? 3.053 12.18 34.781 1 46.22 154 PRO B C 1
ATOM 3379 O O . PRO B 1 154 ? 3.768 13 35.375 1 46.22 154 PRO B O 1
ATOM 3382 N N . ARG B 1 155 ? 1.908 11.93 35.406 1 38.41 155 ARG B N 1
ATOM 3383 C CA . ARG B 1 155 ? 1.895 11.758 36.844 1 38.41 155 ARG B CA 1
ATOM 3384 C C . ARG B 1 155 ? 3.146 11.031 37.344 1 38.41 155 ARG B C 1
ATOM 3386 O O . ARG B 1 155 ? 3.242 9.812 37.219 1 38.41 155 ARG B O 1
ATOM 3393 N N . GLU B 1 156 ? 4.301 11.336 37.031 1 36.38 156 GLU B N 1
ATOM 3394 C CA . GLU B 1 156 ? 5.219 10.828 38.062 1 36.38 156 GLU B CA 1
ATOM 3395 C C . GLU B 1 156 ? 4.719 11.156 39.438 1 36.38 156 GLU B C 1
ATOM 3397 O O . GLU B 1 156 ? 4.066 12.18 3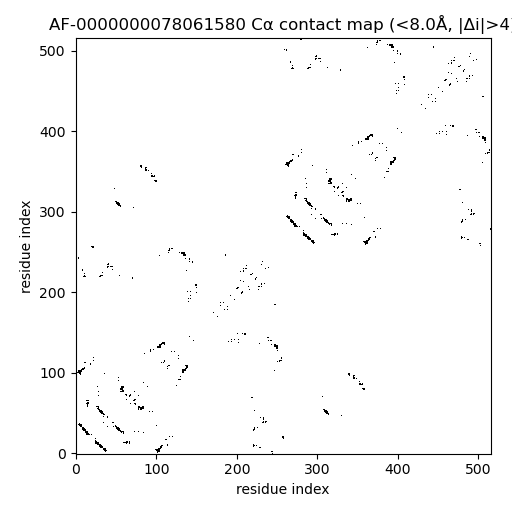9.656 1 36.38 156 GLU B O 1
ATOM 3402 N N . ASN B 1 157 ? 4.586 10.094 40.438 1 34.38 157 ASN B N 1
ATOM 3403 C CA . ASN B 1 157 ? 4.34 10.156 41.875 1 34.38 157 ASN B CA 1
ATOM 3404 C C . ASN B 1 157 ? 5.012 11.367 42.5 1 34.38 157 ASN B C 1
ATOM 3406 O O . ASN B 1 157 ? 5.156 11.438 43.719 1 34.38 157 ASN B O 1
ATOM 3410 N N . THR B 1 158 ? 5.926 12.062 41.875 1 32.5 158 THR B N 1
ATOM 3411 C CA . THR B 1 158 ? 6.453 13.023 42.844 1 32.5 158 THR B CA 1
ATOM 3412 C C . THR B 1 158 ? 5.453 14.148 43.062 1 32.5 158 THR B C 1
ATOM 3414 O O . THR B 1 158 ? 4.801 14.617 42.156 1 32.5 158 THR B O 1
ATOM 3417 N N . GLU B 1 159 ? 4.941 14.594 44.25 1 32 159 GLU B N 1
ATOM 3418 C CA . GLU B 1 159 ? 4.152 15.57 45 1 32 159 GLU B CA 1
ATOM 3419 C C . GLU B 1 159 ? 4.402 16.984 44.5 1 32 159 GLU B C 1
ATOM 3421 O O . GLU B 1 159 ? 3.891 17.953 45.062 1 32 159 GLU B O 1
ATOM 3426 N N . GLU B 1 160 ? 5.473 17.391 43.719 1 31.98 160 GLU B N 1
ATOM 3427 C CA . GLU B 1 160 ? 5.699 18.828 43.812 1 31.98 160 GLU B CA 1
ATOM 3428 C C . GLU B 1 160 ? 4.648 19.609 43.031 1 31.98 160 GLU B C 1
ATOM 3430 O O . GLU B 1 160 ? 4.117 19.125 42.031 1 31.98 160 GLU B O 1
ATOM 3435 N N . ASN B 1 161 ? 4.184 20.938 43.438 1 31.17 161 ASN B N 1
ATOM 3436 C CA . ASN B 1 161 ? 3.242 22.047 43.375 1 31.17 161 ASN B CA 1
ATOM 3437 C C . ASN B 1 161 ? 3.234 22.719 42 1 31.17 161 ASN B C 1
ATOM 3439 O O . ASN B 1 161 ? 3.719 23.844 41.875 1 31.17 161 ASN B O 1
ATOM 3443 N N . CYS B 1 162 ? 3.645 22.125 40.875 1 30.03 162 CYS B N 1
ATOM 3444 C CA . CYS B 1 162 ? 3.709 23.094 39.781 1 30.03 162 CYS B CA 1
ATOM 3445 C C . CYS B 1 162 ? 2.311 23.516 39.344 1 30.03 162 CYS B C 1
ATOM 3447 O O . CYS B 1 162 ? 1.765 22.984 38.406 1 30.03 162 CYS B O 1
ATOM 3449 N N . GLU B 1 163 ? 1.264 23.688 40.188 1 32.72 163 GLU B N 1
ATOM 3450 C CA . GLU B 1 163 ? -0.064 24.234 39.906 1 32.72 163 GLU B CA 1
ATOM 3451 C C . GLU B 1 163 ? 0.024 25.531 39.094 1 32.72 163 GLU B C 1
ATOM 3453 O O . GLU B 1 163 ? -0.84 25.812 38.281 1 32.72 163 GLU B O 1
ATOM 3458 N N . GLU B 1 164 ? 0.859 26.562 39.469 1 33.16 164 GLU B N 1
ATOM 3459 C CA . GLU B 1 164 ? 0.495 27.969 39.312 1 33.16 164 GLU B CA 1
ATOM 3460 C C . GLU B 1 164 ? 0.668 28.438 37.875 1 33.16 164 GLU B C 1
ATOM 3462 O O . GLU B 1 164 ? -0.098 29.281 37.406 1 33.16 164 GLU B O 1
ATOM 3467 N N . GLU B 1 165 ? 1.771 28.156 37.188 1 33.16 165 GLU B N 1
ATOM 3468 C CA . GLU B 1 165 ? 2.172 29.125 36.188 1 33.16 165 GLU B CA 1
ATOM 3469 C C . GLU B 1 165 ? 1.433 28.891 34.875 1 33.16 165 GLU B C 1
ATOM 3471 O O . GLU B 1 165 ? 1.499 29.719 33.969 1 33.16 165 GLU B O 1
ATOM 3476 N N . CYS B 1 166 ? 0.88 27.719 34.594 1 33.88 166 CYS B N 1
ATOM 3477 C CA . CYS B 1 166 ? 0.438 27.594 33.219 1 33.88 166 CYS B CA 1
ATOM 3478 C C . CYS B 1 166 ? -0.917 28.25 33 1 33.88 166 CYS B C 1
ATOM 3480 O O . CYS B 1 166 ? -1.515 28.141 31.922 1 33.88 166 CYS B O 1
ATOM 3482 N N . ALA B 1 167 ? -1.694 28.797 34.031 1 32.44 167 ALA B N 1
ATOM 3483 C CA . ALA B 1 167 ? -3.043 29.328 33.875 1 32.44 167 ALA B CA 1
ATOM 3484 C C . ALA B 1 167 ? -3.025 30.625 33.062 1 32.44 167 ALA B C 1
ATOM 3486 O O . ALA B 1 167 ? -4.051 31.047 32.531 1 32.44 167 ALA B O 1
ATOM 3487 N N . LYS B 1 168 ? -2.092 31.609 33.188 1 34.38 168 LYS B N 1
ATOM 3488 C CA . LYS B 1 168 ? -2.418 33 32.906 1 34.38 168 LYS B CA 1
ATOM 3489 C C . LYS B 1 168 ? -2.533 33.219 31.391 1 34.38 168 LYS B C 1
ATOM 3491 O O . LYS B 1 168 ? -2.934 34.312 30.953 1 34.38 168 LYS B O 1
ATOM 3496 N N . SER B 1 169 ? -1.812 32.688 30.5 1 32.28 169 SER B N 1
ATOM 3497 C CA . SER B 1 169 ? -1.912 33.344 29.219 1 32.28 169 SER B CA 1
ATOM 3498 C C . SER B 1 169 ? -3.141 32.875 28.438 1 32.28 169 SER B C 1
ATOM 3500 O O . SER B 1 169 ? -3.07 31.922 27.672 1 32.28 169 SER B O 1
ATOM 3502 N N . LYS B 1 170 ? -4.352 32.938 28.984 1 34.75 170 LYS B N 1
ATOM 3503 C CA . LYS B 1 170 ? -5.652 32.781 28.344 1 34.75 170 LYS B CA 1
ATOM 3504 C C . LYS B 1 170 ? -5.844 33.844 27.25 1 34.75 170 LYS B C 1
ATOM 3506 O O . LYS B 1 170 ? -6.312 34.969 27.547 1 34.75 170 LYS B O 1
ATOM 3511 N N . SER B 1 171 ? -5.047 34.031 26.25 1 34.91 171 SER B N 1
ATOM 3512 C CA . SER B 1 171 ? -5.625 34.906 25.234 1 34.91 171 SER B CA 1
ATOM 3513 C C . SER B 1 171 ? -7.051 34.5 24.891 1 34.91 171 SER B C 1
ATOM 3515 O O . SER B 1 171 ? -7.379 33.312 24.922 1 34.91 171 SER B O 1
ATOM 3517 N N . ASP B 1 172 ? -8.039 35.312 25.078 1 34.75 172 ASP B N 1
ATOM 3518 C CA . ASP B 1 172 ? -9.477 35.219 24.828 1 34.75 172 ASP B CA 1
ATOM 3519 C C . ASP B 1 172 ? -9.773 34.531 23.516 1 34.75 172 ASP B C 1
ATOM 3521 O O . ASP B 1 172 ? -9.281 34.938 22.453 1 34.75 172 ASP B O 1
ATOM 3525 N N . PRO B 1 173 ? -10.164 33.375 23.516 1 39.59 173 PRO B N 1
ATOM 3526 C CA . PRO B 1 173 ? -10.578 32.688 22.281 1 39.59 173 PRO B CA 1
ATOM 3527 C C . PRO B 1 173 ? -11.352 33.625 21.344 1 39.59 173 PRO B C 1
ATOM 3529 O O . PRO B 1 173 ? -11.383 33.406 20.125 1 39.59 173 PRO B O 1
ATOM 3532 N N . VAL B 1 174 ? -12.078 34.656 21.906 1 38.38 174 VAL B N 1
ATOM 3533 C CA . VAL B 1 174 ? -12.938 35.562 21.172 1 38.38 174 VAL B CA 1
ATOM 3534 C C . VAL B 1 174 ? -12.078 36.5 20.312 1 38.38 174 VAL B C 1
ATOM 3536 O O . VAL B 1 174 ? -12.438 36.812 19.188 1 38.38 174 VAL B O 1
ATOM 3539 N N . GLU B 1 175 ? -10.969 37.062 20.844 1 37.22 175 GLU B N 1
ATOM 3540 C CA . GLU B 1 175 ? -10.164 38 20.078 1 37.22 175 GLU B CA 1
ATOM 3541 C C . GLU B 1 175 ? -9.461 37.281 18.922 1 37.22 175 GLU B C 1
ATOM 3543 O O . GLU B 1 175 ? -9.211 37.906 17.875 1 37.22 175 GLU B O 1
ATOM 3548 N N . ILE B 1 176 ? -9.133 36.031 18.984 1 36.25 176 ILE B N 1
ATOM 3549 C CA . ILE B 1 176 ? -8.578 35.219 17.891 1 36.25 176 ILE B CA 1
ATOM 3550 C C . ILE B 1 176 ? -9.633 35.031 16.812 1 36.25 176 ILE B C 1
ATOM 3552 O O . ILE B 1 176 ? -9.305 35 15.625 1 36.25 176 ILE B O 1
ATOM 3556 N N . GLU B 1 177 ? -10.922 35.031 17.125 1 37.97 177 GLU B N 1
ATOM 3557 C CA . GLU B 1 177 ? -11.984 34.938 16.141 1 37.97 177 GLU B CA 1
ATOM 3558 C C . GLU B 1 177 ? -12.086 36.188 15.289 1 37.97 177 GLU B C 1
ATOM 3560 O O . GLU B 1 177 ? -12.492 36.156 14.125 1 37.97 177 GLU B O 1
ATOM 3565 N N . ARG B 1 178 ? -11.992 37.375 15.852 1 34.25 178 ARG B N 1
ATOM 3566 C CA . ARG B 1 178 ? -12.219 38.625 15.148 1 34.25 178 ARG B CA 1
ATOM 3567 C C . ARG B 1 178 ? -11.156 38.844 14.07 1 34.25 178 ARG B C 1
ATOM 3569 O O . ARG B 1 178 ? -11.469 39.344 12.977 1 34.25 178 ARG B O 1
ATOM 3576 N N . ASP B 1 179 ? -9.883 38.906 14.492 1 35.28 179 ASP B N 1
ATOM 3577 C CA . ASP B 1 179 ? -8.852 39.219 13.516 1 35.28 179 ASP B CA 1
ATOM 3578 C C . ASP B 1 179 ? -8.758 38.188 12.422 1 35.28 179 ASP B C 1
ATOM 3580 O O . ASP B 1 179 ? -7.941 38.281 11.508 1 35.28 179 ASP B O 1
ATOM 3584 N N . MET B 1 180 ? -9.32 37.062 12.586 1 36.97 180 MET B N 1
ATOM 3585 C CA . MET B 1 180 ? -9.234 35.938 11.664 1 36.97 180 MET B CA 1
ATOM 3586 C C . MET B 1 180 ? -10.102 36.188 10.43 1 36.97 180 MET B C 1
ATOM 3588 O O . MET B 1 180 ? -10.219 35.312 9.562 1 36.97 180 MET B O 1
ATOM 3592 N N . ARG B 1 181 ? -10.938 37.062 10.484 1 35.81 181 ARG B N 1
ATOM 3593 C CA . ARG B 1 181 ? -11.836 37.219 9.344 1 35.81 181 ARG B CA 1
ATOM 3594 C C . ARG B 1 181 ? -11.062 37.5 8.062 1 35.81 181 ARG B C 1
ATOM 3596 O O . ARG B 1 181 ? -11.461 37.031 6.984 1 35.81 181 ARG B O 1
ATOM 3603 N N . ASP B 1 182 ? -10.203 38.469 8 1 39.69 182 ASP B N 1
ATOM 3604 C CA . ASP B 1 182 ? -9.641 38.844 6.711 1 39.69 182 ASP B CA 1
ATOM 3605 C C . ASP B 1 182 ? -8.477 37.938 6.32 1 39.69 182 ASP B C 1
ATOM 3607 O O . ASP B 1 182 ? -7.93 38.062 5.223 1 39.69 182 ASP B O 1
ATOM 3611 N N . ARG B 1 183 ? -7.477 37.438 7.254 1 43.22 183 ARG B N 1
ATOM 3612 C CA . ARG B 1 183 ? -6.316 36.625 6.898 1 43.22 183 ARG B CA 1
ATOM 3613 C C . ARG B 1 183 ? -6.695 35.156 6.801 1 43.22 183 ARG B C 1
ATOM 3615 O O . ARG B 1 183 ? -7.527 34.656 7.57 1 43.22 183 ARG B O 1
ATOM 3622 N N . LYS B 1 184 ? -6.477 34.406 5.68 1 45.94 184 LYS B N 1
ATOM 3623 C CA . LYS B 1 184 ? -6.859 33.031 5.426 1 45.94 184 LYS B CA 1
ATOM 3624 C C . LYS B 1 184 ? -6.523 32.125 6.621 1 45.94 184 LYS B C 1
ATOM 3626 O O . LYS B 1 184 ? -5.461 32.281 7.227 1 45.94 184 LYS B O 1
ATOM 3631 N N . TYR B 1 185 ? -7.438 31.578 7.324 1 43.91 185 TYR B N 1
ATOM 3632 C CA . TYR B 1 185 ? -7.465 30.719 8.5 1 43.91 185 TYR B CA 1
ATOM 3633 C C . TYR B 1 185 ? -6.195 29.875 8.578 1 43.91 185 TYR B C 1
ATOM 3635 O O . TYR B 1 185 ? -5.613 29.719 9.656 1 43.91 185 TYR B O 1
ATOM 3643 N N . GLU B 1 186 ? -5.695 29.266 7.477 1 52.22 186 GLU B N 1
ATOM 3644 C CA . GLU B 1 186 ? -4.539 28.375 7.477 1 52.22 186 GLU B CA 1
ATOM 3645 C C . GLU B 1 186 ? -3.281 29.094 7.941 1 52.22 186 GLU B C 1
ATOM 3647 O O . GLU B 1 186 ? -2.494 28.547 8.719 1 52.22 186 GLU B O 1
ATOM 3652 N N . ASN B 1 187 ? -3.16 30.359 7.52 1 52.91 187 ASN B N 1
ATOM 3653 C CA . ASN B 1 187 ? -1.973 31.125 7.848 1 52.91 187 ASN B CA 1
ATOM 3654 C C . ASN B 1 187 ? -1.966 31.547 9.312 1 52.91 187 ASN B C 1
ATOM 3656 O O . ASN B 1 187 ? -0.919 31.531 9.969 1 52.91 187 ASN B O 1
ATOM 3660 N N . LEU B 1 188 ? -3.17 31.703 9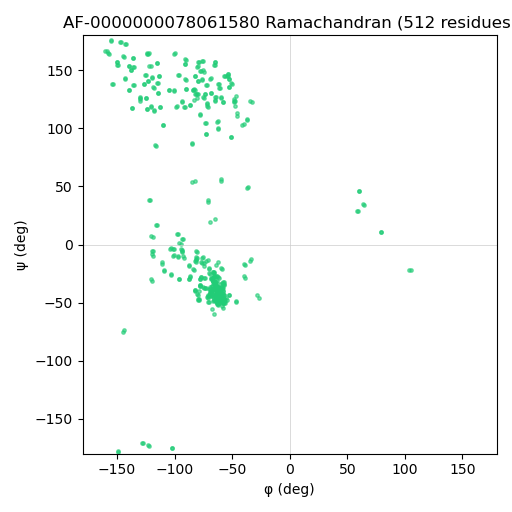.859 1 48.44 188 LEU B N 1
ATOM 3661 C CA . LEU B 1 188 ? -3.232 32.156 11.242 1 48.44 188 LEU B CA 1
ATOM 3662 C C . LEU B 1 188 ? -2.961 31.031 12.219 1 48.44 188 LEU B C 1
ATOM 3664 O O . LEU B 1 188 ? -2.199 31.188 13.172 1 48.44 188 LEU B O 1
ATOM 3668 N N . VAL B 1 189 ? -3.625 29.922 11.977 1 56.84 189 VAL B N 1
ATOM 3669 C CA . VAL B 1 189 ? -3.43 28.781 12.883 1 56.84 189 VAL B CA 1
ATOM 3670 C C . VAL B 1 189 ? -1.963 28.359 12.875 1 56.84 189 VAL B C 1
ATOM 3672 O O . VAL B 1 189 ? -1.391 28.062 13.922 1 56.84 189 VAL B O 1
ATOM 3675 N N . GLN B 1 190 ? -1.443 28.5 11.797 1 63.88 190 GLN B N 1
ATOM 3676 C CA . GLN B 1 190 ? -0.027 28.172 11.664 1 63.88 190 GLN B CA 1
ATOM 3677 C C . GLN B 1 190 ? 0.832 29.109 12.508 1 63.88 190 GLN B C 1
ATOM 3679 O O . GLN B 1 190 ? 1.711 28.672 13.242 1 63.88 190 GLN B O 1
ATOM 3684 N N . SER B 1 191 ? 0.492 30.328 12.32 1 59.91 191 SER B N 1
ATOM 3685 C CA . SER B 1 191 ? 1.305 31.328 13 1 59.91 191 SER B CA 1
ATOM 3686 C C . SER B 1 191 ? 1.197 31.188 14.516 1 59.91 191 SER B C 1
ATOM 3688 O O . SER B 1 191 ? 2.203 31.266 15.227 1 59.91 191 SER B O 1
ATOM 3690 N N . VAL B 1 192 ? 0.066 30.922 14.961 1 63.34 192 VAL B N 1
ATOM 3691 C CA . VAL B 1 192 ? -0.15 30.844 16.406 1 63.34 192 VAL B CA 1
ATOM 3692 C C . VAL B 1 192 ? 0.538 29.594 16.953 1 63.34 192 VAL B C 1
ATOM 3694 O O . VAL B 1 192 ? 1.234 29.656 17.969 1 63.34 192 VAL B O 1
ATOM 3697 N N . PHE B 1 193 ? 0.4 28.594 16.297 1 74.44 193 PHE B N 1
ATOM 3698 C CA . PHE B 1 193 ? 1.004 27.344 16.766 1 74.44 193 PHE B CA 1
ATOM 3699 C C . PHE B 1 193 ? 2.518 27.484 16.875 1 74.44 193 PHE B C 1
ATOM 3701 O O . PHE B 1 193 ? 3.102 27.156 17.906 1 74.44 193 PHE B O 1
ATOM 3708 N N . TYR B 1 194 ? 3.143 28 15.898 1 70.81 194 TYR B N 1
ATOM 3709 C CA . TYR B 1 194 ? 4.602 28 15.859 1 70.81 194 TYR B CA 1
ATOM 3710 C C . TYR B 1 194 ? 5.164 29.078 16.781 1 70.81 194 TYR B C 1
ATOM 3712 O O . TYR B 1 194 ? 6.328 29 17.188 1 70.81 194 TYR B O 1
ATOM 3720 N N . GLU B 1 195 ? 4.242 29.938 17.125 1 68.19 195 GLU B N 1
ATOM 3721 C CA . GLU B 1 195 ? 4.688 30.969 18.047 1 68.19 195 GLU B CA 1
ATOM 3722 C C . GLU B 1 195 ? 4.555 30.516 19.5 1 68.19 195 GLU B C 1
ATOM 3724 O O . GLU B 1 195 ? 5.406 30.828 20.328 1 68.19 195 GLU B O 1
ATOM 3729 N N . VAL B 1 196 ? 3.623 29.672 19.781 1 71.88 196 VAL B N 1
ATOM 3730 C CA . VAL B 1 196 ? 3.258 29.516 21.188 1 71.88 196 VAL B CA 1
ATOM 3731 C C . VAL B 1 196 ? 3.465 28.062 21.625 1 71.88 196 VAL B C 1
ATOM 3733 O O . VAL B 1 196 ? 3.801 27.797 22.781 1 71.88 196 VAL B O 1
ATOM 3736 N N . ALA B 1 197 ? 3.342 27.203 20.781 1 75.75 197 ALA B N 1
ATOM 3737 C CA . ALA B 1 197 ? 3.271 25.797 21.188 1 75.75 197 ALA B CA 1
ATOM 3738 C C . ALA B 1 197 ? 4.668 25.219 21.391 1 75.75 197 ALA B C 1
ATOM 3740 O O . ALA B 1 197 ? 5.59 25.5 20.625 1 75.75 197 ALA B O 1
ATOM 3741 N N . PRO B 1 198 ? 4.848 24.5 22.5 1 80 198 PRO B N 1
ATOM 3742 C CA . PRO B 1 198 ? 6.082 23.719 22.609 1 80 198 PRO B CA 1
ATOM 3743 C C . PRO B 1 198 ? 6.195 22.625 21.547 1 80 198 PRO B C 1
ATOM 3745 O O . PRO B 1 198 ? 5.594 21.562 21.672 1 80 198 PRO B O 1
ATOM 3748 N N . LYS B 1 199 ? 6.984 22.797 20.609 1 81.19 199 LYS B N 1
ATOM 3749 C CA . LYS B 1 199 ? 7.035 21.984 19.406 1 81.19 199 LYS B CA 1
ATOM 3750 C C . LYS B 1 199 ? 7.402 20.531 19.719 1 81.19 199 LYS B C 1
ATOM 3752 O O . LYS B 1 199 ? 6.902 19.609 19.078 1 81.19 199 LYS B O 1
ATOM 3757 N N . GLU B 1 200 ? 8.156 20.344 20.703 1 84.31 200 GLU B N 1
ATOM 3758 C CA . GLU B 1 200 ? 8.625 19 21.031 1 84.31 200 GLU B CA 1
ATOM 3759 C C . GLU B 1 200 ? 7.473 18.109 21.469 1 84.31 200 GLU B C 1
ATOM 3761 O O . GLU B 1 200 ? 7.508 16.891 21.25 1 84.31 200 GLU B O 1
ATOM 3766 N N . LEU B 1 201 ? 6.445 18.719 22.016 1 88.19 201 LEU B N 1
ATOM 3767 C CA . LEU B 1 201 ? 5.297 17.953 22.5 1 88.19 201 LEU B CA 1
ATOM 3768 C C . LEU B 1 201 ? 4.434 17.469 21.344 1 88.19 201 LEU B C 1
ATOM 3770 O O . LEU B 1 201 ? 3.596 16.578 21.5 1 88.19 201 LEU B O 1
ATOM 3774 N N . TYR B 1 202 ? 4.754 18.016 20.188 1 91.62 202 TYR B N 1
ATOM 3775 C CA . TYR B 1 202 ? 3.846 17.719 19.094 1 91.62 202 TYR B CA 1
ATOM 3776 C C . TYR B 1 202 ? 4.555 16.922 18 1 91.62 202 TYR B C 1
ATOM 3778 O O . TYR B 1 202 ? 4.059 16.828 16.875 1 91.62 202 TYR B O 1
ATOM 3786 N N . ASN B 1 203 ? 5.656 16.391 18.391 1 91.75 203 ASN B N 1
ATOM 3787 C CA . ASN B 1 203 ? 6.219 15.344 17.547 1 91.75 203 ASN B CA 1
ATOM 3788 C C . ASN B 1 203 ? 5.277 14.148 17.438 1 91.75 203 ASN B C 1
ATOM 3790 O O . ASN B 1 203 ? 4.66 13.742 18.422 1 91.75 203 ASN B O 1
ATOM 3794 N N . LEU B 1 204 ? 5.18 13.664 16.281 1 94.19 204 LEU B N 1
ATOM 3795 C CA . LEU B 1 204 ? 4.184 12.633 16.031 1 94.19 204 LEU B CA 1
ATOM 3796 C C . LEU B 1 204 ? 4.363 11.461 16.984 1 94.19 204 LEU B C 1
ATOM 3798 O O . LEU B 1 204 ? 3.387 10.969 17.562 1 94.19 204 LEU B O 1
ATOM 3802 N N . SER B 1 205 ? 5.598 11 17.156 1 92 205 SER B N 1
ATOM 3803 C CA . SER B 1 205 ? 5.859 9.867 18.047 1 92 205 SER B CA 1
ATOM 3804 C C . SER B 1 205 ? 5.465 10.195 19.484 1 92 205 SER B C 1
ATOM 3806 O O . SER B 1 205 ? 4.93 9.336 20.188 1 92 205 SER B O 1
ATOM 3808 N N . HIS B 1 206 ? 5.727 11.391 19.906 1 90.94 206 HIS B N 1
ATOM 3809 C CA . HIS B 1 206 ? 5.367 11.812 21.25 1 90.94 206 HIS B CA 1
ATOM 3810 C C . HIS B 1 206 ? 3.854 11.859 21.438 1 90.94 206 HIS B C 1
ATOM 3812 O O . HIS B 1 206 ? 3.326 11.383 22.438 1 90.94 206 HIS B O 1
ATOM 3818 N N . VAL B 1 207 ? 3.219 12.5 20.453 1 93.5 207 VAL B N 1
ATOM 3819 C CA . VAL B 1 207 ? 1.762 12.57 20.516 1 93.5 207 VAL B CA 1
ATOM 3820 C C . VAL B 1 207 ? 1.178 11.164 20.578 1 93.5 207 VAL B C 1
ATOM 3822 O O . VAL B 1 207 ? 0.345 10.875 21.453 1 93.5 207 VAL B O 1
ATOM 3825 N N . TYR B 1 208 ? 1.638 10.328 19.734 1 93.88 208 TYR B N 1
ATOM 3826 C CA . TYR B 1 208 ? 1.143 8.961 19.656 1 93.88 208 TYR B CA 1
ATOM 3827 C C . TYR B 1 208 ? 1.295 8.242 20.984 1 93.88 208 TYR B C 1
ATOM 3829 O O . TYR B 1 208 ? 0.345 7.633 21.484 1 93.88 208 TYR B O 1
ATOM 3837 N N . LYS B 1 209 ? 2.393 8.32 21.578 1 90.19 209 LYS B N 1
ATOM 3838 C CA . LYS B 1 209 ? 2.674 7.645 22.844 1 90.19 209 LYS B CA 1
ATOM 3839 C C . LYS B 1 209 ? 1.83 8.227 23.984 1 90.19 209 LYS B C 1
ATOM 3841 O O . LYS B 1 209 ? 1.441 7.504 24.906 1 90.19 209 LYS B O 1
ATOM 3846 N N . SER B 1 210 ? 1.552 9.43 23.891 1 89 210 SER B N 1
ATOM 3847 C CA . SER B 1 210 ? 0.857 10.141 24.953 1 89 210 SER B CA 1
ATOM 3848 C C . SER B 1 210 ? -0.638 9.844 24.938 1 89 210 SER B C 1
ATOM 3850 O O . SER B 1 210 ? -1.286 9.82 25.984 1 89 210 SER B O 1
ATOM 3852 N N . VAL B 1 211 ? -1.096 9.586 23.75 1 88.69 211 VAL B N 1
ATOM 3853 C CA . VAL B 1 211 ? -2.553 9.609 23.688 1 88.69 211 VAL B CA 1
ATOM 3854 C C . VAL B 1 211 ? -3.074 8.242 23.266 1 88.69 211 VAL B C 1
ATOM 3856 O O . VAL B 1 211 ? -4.285 8.008 23.234 1 88.69 211 VAL B O 1
ATOM 3859 N N . THR B 1 212 ? -2.209 7.375 22.844 1 86.31 212 THR B N 1
ATOM 3860 C CA . THR B 1 212 ? -2.635 6.043 22.438 1 86.31 212 THR B CA 1
ATOM 3861 C C . THR B 1 212 ? -1.905 4.973 23.25 1 86.31 212 THR B C 1
ATOM 3863 O O . THR B 1 212 ? -0.913 5.262 23.922 1 86.31 212 THR B O 1
ATOM 3866 N N . SER B 1 213 ? -2.443 3.758 23.172 1 79.69 213 SER B N 1
ATOM 3867 C CA . SER B 1 213 ? -1.817 2.623 23.844 1 79.69 213 SER B CA 1
ATOM 3868 C C . SER B 1 213 ? -0.959 1.814 22.875 1 79.69 213 SER B C 1
ATOM 3870 O O . SER B 1 213 ? -0.478 0.733 23.219 1 79.69 213 SER B O 1
ATOM 3872 N N . GLY B 1 214 ? -0.782 2.309 21.781 1 77.69 214 GLY B N 1
ATOM 3873 C CA . GLY B 1 214 ? -0.041 1.544 20.781 1 77.69 214 GLY B CA 1
ATOM 3874 C C . GLY B 1 214 ? 1.462 1.608 20.984 1 77.69 214 GLY B C 1
ATOM 3875 O O . GLY B 1 214 ? 1.975 2.561 21.578 1 77.69 214 GLY B O 1
ATOM 3876 N N . ASP B 1 215 ? 2.152 0.547 20.406 1 80.44 215 ASP B N 1
ATOM 3877 C CA . ASP B 1 215 ? 3.611 0.512 20.438 1 80.44 215 ASP B CA 1
ATOM 3878 C C . ASP B 1 215 ? 4.199 1.189 19.203 1 80.44 215 ASP B C 1
ATOM 3880 O O . ASP B 1 215 ? 3.627 1.109 18.109 1 80.44 215 ASP B O 1
ATOM 3884 N N . LEU B 1 216 ? 5.25 1.829 19.594 1 78.5 216 LEU B N 1
ATOM 3885 C CA . LEU B 1 216 ? 5.977 2.396 18.469 1 78.5 216 LEU B CA 1
ATOM 3886 C C . LEU B 1 216 ? 6.711 1.309 17.688 1 78.5 216 LEU B C 1
ATOM 3888 O O . LEU B 1 216 ? 7.305 0.408 18.281 1 78.5 216 LEU B O 1
ATOM 3892 N N . LYS B 1 217 ? 6.492 1.331 16.375 1 78.44 217 LYS B N 1
ATOM 3893 C CA . LYS B 1 217 ? 7.195 0.411 15.484 1 78.44 217 LYS B CA 1
ATOM 3894 C C . LYS B 1 217 ? 8.344 1.112 14.758 1 78.44 217 LYS B C 1
ATOM 3896 O O . LYS B 1 217 ? 8.742 2.213 15.141 1 78.44 217 LYS B O 1
ATOM 3901 N N . GLN B 1 218 ? 8.906 0.333 13.891 1 79.75 218 GLN B N 1
ATOM 3902 C CA . GLN B 1 218 ? 9.977 0.912 13.086 1 79.75 218 GLN B CA 1
ATOM 3903 C C . GLN B 1 218 ? 9.516 2.199 12.406 1 79.75 218 GLN B C 1
ATOM 3905 O O . GLN B 1 218 ? 8.375 2.289 11.938 1 79.75 218 GLN B O 1
ATOM 3910 N N . TYR B 1 219 ? 10.422 3.082 12.531 1 86.31 219 TYR B N 1
ATOM 3911 C CA . TYR B 1 219 ? 10.117 4.387 11.953 1 86.31 219 TYR B CA 1
ATOM 3912 C C . TYR B 1 219 ? 10.18 4.344 10.43 1 86.31 219 TYR B C 1
ATOM 3914 O O . TYR B 1 219 ? 11.273 4.328 9.852 1 86.31 219 TYR B O 1
ATOM 3922 N N . ASP B 1 220 ? 9.07 4.34 9.812 1 93.75 220 ASP B N 1
ATOM 3923 C CA . ASP B 1 220 ? 8.969 4.492 8.367 1 93.75 220 ASP B CA 1
ATOM 3924 C C . ASP B 1 220 ? 7.695 5.238 7.977 1 93.75 220 ASP B C 1
ATOM 3926 O O . ASP B 1 220 ? 6.91 5.629 8.844 1 93.75 220 ASP B O 1
ATOM 3930 N N . ALA B 1 221 ? 7.578 5.52 6.754 1 97.31 221 ALA B N 1
ATOM 3931 C CA . ALA B 1 221 ? 6.473 6.355 6.293 1 97.31 221 ALA B CA 1
ATOM 3932 C C . ALA B 1 221 ? 5.129 5.695 6.574 1 97.31 221 ALA B C 1
ATOM 3934 O O . ALA B 1 221 ? 4.164 6.367 6.941 1 97.31 221 ALA B O 1
ATOM 3935 N N . GLU B 1 222 ? 5.043 4.375 6.383 1 96.56 222 GLU B N 1
ATOM 3936 C CA . GLU B 1 222 ? 3.781 3.682 6.629 1 96.56 222 GLU B CA 1
ATOM 3937 C C . GLU B 1 222 ? 3.422 3.697 8.109 1 96.56 222 GLU B C 1
ATOM 3939 O O . GLU B 1 222 ? 2.264 3.914 8.477 1 96.56 222 GLU B O 1
ATOM 3944 N N . THR B 1 223 ? 4.398 3.42 8.961 1 95.25 223 THR B N 1
ATOM 3945 C CA . THR B 1 223 ? 4.172 3.461 10.398 1 95.25 223 THR B CA 1
ATOM 3946 C C . THR B 1 223 ? 3.662 4.836 10.828 1 95.25 223 THR B C 1
ATOM 3948 O O . THR B 1 223 ? 2.748 4.934 11.648 1 95.25 223 THR B O 1
ATOM 3951 N N . ASN B 1 224 ? 4.266 5.887 10.297 1 96.81 224 ASN B N 1
ATOM 3952 C CA . ASN B 1 224 ? 3.816 7.238 10.609 1 96.81 224 ASN B CA 1
ATOM 3953 C C . ASN B 1 224 ? 2.369 7.465 10.188 1 96.81 224 ASN B C 1
ATOM 3955 O O . ASN B 1 224 ? 1.584 8.062 10.922 1 96.81 224 ASN B O 1
ATOM 3959 N N . CYS B 1 225 ? 2.002 7.008 9 1 97.81 225 CYS B N 1
ATOM 3960 C CA . CYS B 1 225 ? 0.621 7.105 8.547 1 97.81 225 CYS B CA 1
ATOM 3961 C C . CYS B 1 225 ? -0.316 6.34 9.477 1 97.81 225 CYS B C 1
ATOM 3963 O O . CYS B 1 225 ? -1.397 6.828 9.812 1 97.81 225 CYS B O 1
ATOM 3965 N N . ARG B 1 226 ? 0.107 5.191 9.898 1 96 226 ARG B N 1
ATOM 3966 C CA . ARG B 1 226 ? -0.708 4.367 10.781 1 96 226 ARG B CA 1
ATOM 3967 C C . ARG B 1 226 ? -0.881 5.035 12.148 1 96 226 ARG B C 1
ATOM 3969 O O . ARG B 1 226 ? -1.93 4.898 12.781 1 96 226 ARG B O 1
ATOM 3976 N N . MET B 1 227 ? 0.154 5.668 12.625 1 96.31 227 MET B N 1
ATOM 3977 C CA . MET B 1 227 ? 0.032 6.406 13.883 1 96.31 227 MET B CA 1
ATOM 3978 C C . MET B 1 227 ? -1.037 7.488 13.773 1 96.31 227 MET B C 1
ATOM 3980 O O . MET B 1 227 ? -1.869 7.633 14.672 1 96.31 227 MET B O 1
ATOM 3984 N N . MET B 1 228 ? -1.015 8.219 12.695 1 97.38 228 MET B N 1
ATOM 3985 C CA . MET B 1 228 ? -2.023 9.258 12.492 1 97.38 228 MET B CA 1
ATOM 3986 C C . MET B 1 228 ? -3.418 8.648 12.398 1 97.38 228 MET B C 1
ATOM 3988 O O . MET B 1 228 ? -4.375 9.188 12.961 1 97.38 228 MET B O 1
ATOM 3992 N N . LEU B 1 229 ? -3.479 7.539 11.703 1 96.94 229 LEU B N 1
ATOM 3993 C CA . LEU B 1 229 ? -4.762 6.855 11.578 1 96.94 229 LEU B CA 1
ATOM 3994 C C . LEU B 1 229 ? -5.273 6.41 12.945 1 96.94 229 LEU B C 1
ATOM 3996 O O . LEU B 1 229 ? -6.457 6.574 13.25 1 96.94 229 LEU B O 1
ATOM 4000 N N . LYS B 1 230 ? -4.41 5.855 13.719 1 95.56 230 LYS B N 1
ATOM 4001 C CA . LYS B 1 230 ? -4.789 5.398 15.047 1 95.56 230 LYS B CA 1
ATOM 4002 C C . LYS B 1 230 ? -5.301 6.559 15.898 1 95.56 230 LYS B C 1
ATOM 4004 O O . LYS B 1 230 ? -6.309 6.426 16.594 1 95.56 230 LYS B O 1
ATOM 4009 N N . ILE B 1 231 ? -4.637 7.652 15.859 1 96.25 231 ILE B N 1
ATOM 4010 C CA . ILE B 1 231 ? -5.055 8.836 16.609 1 96.25 231 ILE B CA 1
ATOM 4011 C C . ILE B 1 231 ? -6.41 9.312 16.094 1 96.25 231 ILE B C 1
ATOM 4013 O O . ILE B 1 231 ? -7.297 9.656 16.875 1 96.25 231 ILE B O 1
ATOM 4017 N N . ALA B 1 232 ? -6.57 9.336 14.789 1 96.69 232 ALA B N 1
ATOM 4018 C CA . ALA B 1 232 ? -7.836 9.742 14.188 1 96.69 232 ALA B CA 1
ATOM 4019 C C . ALA B 1 232 ? -8.984 8.859 14.672 1 96.69 232 ALA B C 1
ATOM 4021 O O . ALA B 1 232 ? -10.078 9.359 14.945 1 96.69 232 ALA B O 1
ATOM 4022 N N . ILE B 1 233 ? -8.711 7.566 14.781 1 95.62 233 ILE B N 1
ATOM 4023 C CA . ILE B 1 233 ? -9.734 6.617 15.203 1 95.62 233 ILE B CA 1
ATOM 4024 C C . ILE B 1 233 ? -10.047 6.805 16.688 1 95.62 233 ILE B C 1
ATOM 4026 O O . ILE B 1 233 ? -11.211 6.863 17.078 1 95.62 233 ILE B O 1
ATOM 4030 N N . ASP B 1 234 ? -9.047 6.926 17.5 1 94.31 234 ASP B N 1
ATOM 4031 C CA . ASP B 1 234 ? -9.227 7.043 18.953 1 94.31 234 ASP B CA 1
ATOM 4032 C C . ASP B 1 234 ? -9.938 8.344 19.312 1 94.31 234 ASP B C 1
ATOM 4034 O O . ASP B 1 234 ? -10.648 8.414 20.312 1 94.31 234 ASP B O 1
ATOM 4038 N N . TYR B 1 235 ? -9.797 9.359 18.5 1 95.38 235 TYR B N 1
ATOM 4039 C CA . TYR B 1 235 ? -10.406 10.672 18.719 1 95.38 235 TYR B CA 1
ATOM 4040 C C . TYR B 1 235 ? -11.312 11.062 17.562 1 95.38 235 TYR B C 1
ATOM 4042 O O . TYR B 1 235 ? -11.359 12.227 17.172 1 95.38 235 TYR B O 1
ATOM 4050 N N . LYS B 1 236 ? -11.992 10.094 17.062 1 95.44 236 LYS B N 1
ATOM 4051 C CA . LYS B 1 236 ? -12.656 10.203 15.766 1 95.44 236 LYS B CA 1
ATOM 4052 C C . LYS B 1 236 ? -13.656 11.352 15.758 1 95.44 236 LYS B C 1
ATOM 4054 O O . LYS B 1 236 ? -13.766 12.078 14.766 1 95.44 236 LYS B O 1
ATOM 4059 N N . HIS B 1 237 ? -14.477 11.57 16.828 1 94.94 237 HIS B N 1
ATOM 4060 C CA . HIS B 1 237 ? -15.477 12.633 16.828 1 94.94 237 HIS B CA 1
ATOM 4061 C C . HIS B 1 237 ? -14.828 14 16.688 1 94.94 237 HIS B C 1
ATOM 4063 O O . HIS B 1 237 ? -15.195 14.773 15.797 1 94.94 237 HIS B O 1
ATOM 4069 N N . ASP B 1 238 ? -13.859 14.25 17.5 1 95.38 238 ASP B N 1
ATOM 4070 C CA . ASP B 1 238 ? -13.164 15.531 17.453 1 95.38 238 ASP B CA 1
ATOM 4071 C C . ASP B 1 238 ? -12.352 15.664 16.156 1 95.38 238 ASP B C 1
ATOM 4073 O O . ASP B 1 238 ? -12.328 16.734 15.547 1 95.38 238 ASP B O 1
ATOM 4077 N N . PHE B 1 239 ? -11.734 14.617 15.742 1 96.19 239 PHE B N 1
ATOM 4078 C CA . PHE B 1 239 ? -10.891 14.609 14.555 1 96.19 239 PHE B CA 1
ATOM 4079 C C . PHE B 1 239 ? -11.703 14.922 13.312 1 96.19 239 PHE B C 1
ATOM 4081 O O . PHE B 1 239 ? -11.336 15.797 12.523 1 96.19 239 PHE B O 1
ATOM 4088 N N . MET B 1 240 ? -12.766 14.195 13.203 1 96.38 240 MET B N 1
ATOM 4089 C CA . MET B 1 240 ? -13.586 14.336 12.008 1 96.38 240 MET B CA 1
ATOM 4090 C C . MET B 1 240 ? -14.227 15.719 11.945 1 96.38 240 MET B C 1
ATOM 4092 O O . MET B 1 240 ? -14.289 16.328 10.875 1 96.38 240 MET B O 1
ATOM 4096 N N . GLU B 1 241 ? -14.695 16.203 13.062 1 95 241 GLU B N 1
ATOM 4097 C CA . GLU B 1 241 ? -15.258 17.547 13.109 1 95 241 GLU B CA 1
ATOM 4098 C C . GLU B 1 241 ? -14.203 18.594 12.766 1 95 241 GLU B C 1
ATOM 4100 O O . GLU B 1 241 ? -14.477 19.547 12.023 1 95 241 GLU B O 1
ATOM 4105 N N . TRP B 1 242 ? -13.047 18.391 13.266 1 94.75 242 TRP B N 1
ATOM 4106 C CA . TRP B 1 242 ? -11.961 19.344 13.016 1 94.75 242 TRP B CA 1
ATOM 4107 C C . TRP B 1 242 ? -11.586 19.359 11.539 1 94.75 242 TRP B C 1
ATOM 4109 O O . TRP B 1 242 ? -11.477 20.438 10.938 1 94.75 242 TRP B O 1
ATOM 4119 N N . VAL B 1 243 ? -11.391 18.25 10.891 1 95.88 243 VAL B N 1
ATOM 4120 C CA . VAL B 1 243 ? -10.969 18.172 9.5 1 95.88 243 VAL B CA 1
ATOM 4121 C C . VAL B 1 243 ? -12.047 18.75 8.594 1 95.88 243 VAL B C 1
ATOM 4123 O O . VAL B 1 243 ? -11.742 19.375 7.574 1 95.88 243 VAL B O 1
ATOM 4126 N N . LYS B 1 244 ? -13.258 18.516 9.016 1 94.31 244 LYS B N 1
ATOM 4127 C CA . LYS B 1 244 ? -14.391 19.062 8.266 1 94.31 244 LYS B CA 1
ATOM 4128 C C . LYS B 1 244 ? -14.289 20.578 8.133 1 94.31 244 LYS B C 1
ATOM 4130 O O . LYS B 1 244 ? -14.664 21.141 7.109 1 94.31 244 LYS B O 1
ATOM 4135 N N . ARG B 1 245 ? -13.727 21.172 9.125 1 92.5 245 ARG B N 1
ATOM 4136 C CA . ARG B 1 245 ? -13.734 22.625 9.195 1 92.5 245 ARG B CA 1
ATOM 4137 C C . ARG B 1 245 ? -12.375 23.188 8.797 1 92.5 245 ARG B C 1
ATOM 4139 O O . ARG B 1 245 ? -12.289 24.328 8.344 1 92.5 245 ARG B O 1
ATOM 4146 N N . GLN B 1 246 ? -11.398 22.359 9.008 1 92.94 246 GLN B N 1
ATOM 4147 C CA . GLN B 1 246 ? -10.039 22.875 8.867 1 92.94 246 GLN B CA 1
ATOM 4148 C C . GLN B 1 246 ? -9.305 22.188 7.723 1 92.94 246 GLN B C 1
ATOM 4150 O O . GLN B 1 246 ? -8.516 21.266 7.949 1 92.94 246 GLN B O 1
ATOM 4155 N N . HIS B 1 247 ? -9.484 22.672 6.52 1 94.75 247 HIS B N 1
ATOM 4156 C CA . HIS B 1 247 ? -8.789 22.188 5.328 1 94.75 247 HIS B CA 1
ATOM 4157 C C . HIS B 1 247 ? -8.766 23.25 4.234 1 94.75 247 HIS B C 1
ATOM 4159 O O . HIS B 1 247 ? -9.469 24.266 4.328 1 94.75 247 HIS B O 1
ATOM 4165 N N . CYS B 1 248 ? -7.945 23.094 3.268 1 94.38 248 CYS B N 1
ATOM 4166 C CA . CYS B 1 248 ? -7.883 23.938 2.076 1 94.38 248 CYS B CA 1
ATOM 4167 C C . CYS B 1 248 ? -7.535 23.109 0.844 1 94.38 248 CYS B C 1
ATOM 4169 O O . CYS B 1 248 ? -7.094 21.953 0.963 1 94.38 248 CYS B O 1
ATOM 4171 N N . PRO B 1 249 ? -7.789 23.609 -0.318 1 95.69 249 PRO B N 1
ATOM 4172 C CA . PRO B 1 249 ? -7.352 22.906 -1.523 1 95.69 249 PRO B CA 1
ATOM 4173 C C . PRO B 1 249 ? -5.836 22.734 -1.598 1 95.69 249 PRO B C 1
ATOM 4175 O O . PRO B 1 249 ? -5.098 23.672 -1.3 1 95.69 249 PRO B O 1
ATOM 4178 N N . PHE B 1 250 ? -5.414 21.547 -1.952 1 96 250 PHE B N 1
ATOM 4179 C CA . PHE B 1 250 ? -3.982 21.297 -2.082 1 96 250 PHE B CA 1
ATOM 4180 C C . PHE B 1 250 ? -3.359 22.234 -3.107 1 96 250 PHE B C 1
ATOM 4182 O O . PHE B 1 250 ? -2.201 22.641 -2.969 1 96 250 PHE B O 1
ATOM 4189 N N . SER B 1 251 ? -4.09 22.578 -4.113 1 94.19 251 SER B N 1
ATOM 4190 C CA . SER B 1 251 ? -3.617 23.453 -5.184 1 94.19 251 SER B CA 1
ATOM 4191 C C . SER B 1 251 ? -3.209 24.812 -4.637 1 94.19 251 SER B C 1
ATOM 4193 O O . SER B 1 251 ? -2.438 25.531 -5.273 1 94.19 251 SER B O 1
ATOM 4195 N N . GLU B 1 252 ? -3.668 25.188 -3.49 1 92.25 252 GLU B N 1
ATOM 4196 C CA . GLU B 1 252 ? -3.418 26.5 -2.914 1 92.25 252 GLU B CA 1
ATOM 4197 C C . GLU B 1 252 ? -2.209 26.484 -1.983 1 92.25 252 GLU B C 1
ATOM 4199 O O . GLU B 1 252 ? -1.778 27.516 -1.486 1 92.25 252 GLU B O 1
ATOM 4204 N N . VAL B 1 253 ? -1.688 25.281 -1.771 1 91.06 253 VAL B N 1
ATOM 4205 C CA . VAL B 1 253 ? -0.499 25.188 -0.93 1 91.06 253 VAL B CA 1
ATOM 4206 C C . VAL B 1 253 ? 0.67 25.906 -1.6 1 91.06 253 VAL B C 1
ATOM 4208 O O . VAL B 1 253 ? 0.997 25.625 -2.756 1 91.06 253 VAL B O 1
ATOM 4211 N N . PRO B 1 254 ? 1.245 26.844 -0.908 1 87.44 254 PRO B N 1
ATOM 4212 C CA . PRO B 1 254 ? 2.383 27.547 -1.504 1 87.44 254 PRO B CA 1
ATOM 4213 C C . PRO B 1 254 ? 3.666 26.719 -1.48 1 87.44 254 PRO B C 1
ATOM 4215 O O . PRO B 1 254 ? 3.881 25.938 -0.556 1 87.44 254 PRO B O 1
ATOM 4218 N N . ILE B 1 255 ? 4.414 26.859 -2.566 1 83.56 255 ILE B N 1
ATOM 4219 C CA . ILE B 1 255 ? 5.777 26.344 -2.551 1 83.56 255 ILE B CA 1
ATOM 4220 C C . ILE B 1 255 ? 6.719 27.375 -1.948 1 83.56 255 ILE B C 1
ATOM 4222 O O . ILE B 1 255 ? 6.926 28.453 -2.525 1 83.56 255 ILE B O 1
ATOM 4226 N N . ILE B 1 256 ? 6.836 27.344 -0.706 1 65.06 256 ILE B N 1
ATOM 4227 C CA . ILE B 1 256 ? 7.645 28.375 -0.046 1 65.06 256 ILE B CA 1
ATOM 4228 C C . ILE B 1 256 ? 9.125 28.125 -0.348 1 65.06 256 ILE B C 1
ATOM 4230 O O . ILE B 1 256 ? 9.609 27 -0.252 1 65.06 256 ILE B O 1
ATOM 4234 N N . PRO B 1 257 ? 9.719 29.141 -1.013 1 56.5 257 PRO B N 1
ATOM 4235 C CA . PRO B 1 257 ? 11.172 29.031 -1.155 1 56.5 257 PRO B CA 1
ATOM 4236 C C . PRO B 1 257 ? 11.883 28.75 0.172 1 56.5 257 PRO B C 1
ATOM 4238 O O . PRO B 1 257 ? 11.539 29.359 1.192 1 56.5 257 PRO B O 1
ATOM 4241 N N . MET B 1 258 ? 12.102 27.547 0.503 1 48.78 258 MET B N 1
ATOM 4242 C CA . MET B 1 258 ? 12.844 27.344 1.742 1 48.78 258 MET B CA 1
ATOM 4243 C C . MET B 1 258 ? 14.273 27.859 1.604 1 48.78 258 MET B C 1
ATOM 4245 O O . MET B 1 258 ? 14.82 27.891 0.501 1 48.78 258 MET B O 1
#

Secondary structure (DSSP, 8-state):
-PPP-EEEEEEEEESS-TTS-GGG--EEEEEEEEEEHHHHHH-SS--S--EEEEEE---SSPPPHHHHHHH---HHHHTTSPPS-HHHHHHHHHHHHTSPSSEEEEETTIIIIIHHHHHHHHHHTT----TT-EEEEHHHHHHHHHHHHHHS----S----TTSGGGS----HHHHHHTTTTS-HHHHHHHHHHHHS-GGGG-HHHHHHHH--PPP---SHHHHHHHHHHHHHHTHHHHHHHHHHS-EEGGG------/-PPP-EEEEEEEEESS-TTS-GGG--EEEEEEEEEEHHHHHH-SS--S--EEEEEE---SSPPPHHHHHHH---HHHHTTSPPS-HHHHHHHHHHHHTSPSSEEEEETTIIIIIHHHHHHHHHHTT----TT-EEEEHHHHHHHHHHHHHHS----S------SGGGS----HHHHHHTTSSS-HHHHHHHHHHHHS-GGGG-HHHHHHHH--PPP---SHHHHHHHHHHHHHHTHHHHHHHHHHS-EEGGG------

Foldseek 3Di:
DDAFFKEKEKDWQWLDDQPDFLVVIFTFKIKIKMDTLVQLVPDLDDGPDMDIDMDGAQRVDFRDPVSCVQFVDGNVVHVPGHHPADVVLVVVQVSVVPDDPPYEYEYAVCLRPVLLSVVVSCVVRVHDHDQSHKYDHVLLLCCVPVVVLLPPPPPPPPPDDPPPDPPPPCPPPVVLVVVCVPPPVRVSSVVVCVVDPPVVSSDLVNSLVRPHPDDQDRDDGVSSSVSSSSVCSNVVVSNSVCSRPGIDGSVPRDNDRD/DDAFFKEKEKDWQWLDDQPDFLVVIFTFKIKIKMDTLVQLVPDLDDGPDMQIDIDGAQRVDFRDPVSCVQFVDGNVVHVPGHHPADVVLVVVQVSVVPDDPPYEYEYAVCLRPVLLSVVVSCVVRVHDHDQSHKYDHVLLLCVVPVVVLLPPPPPPPPPDDPPPDPPPPPPPPVVLVVVCVPPPVRVSSVVVCVVDPPVVSRDLVNSLVRPHPDDQDRDDGVSSSVSSSSVCSNVVVSNSVCSRVGIDGSVPRDNDRD

Sequence (516 aa):
MDKVKTYLFLDLQTTGYPGTAHGEIRITEICLLAVKGVDVEKTRYEPRIQYKFKMCFNPEKKVEEEISQQNGLTLAVLKSETKFNKDVCNAITSFVKCLKKPVCMIAHNAFKFHFPLLKYHMDRMKVAMPDDLLCTDSIYCYYDILKRELYVKPRENTEENCEEECAKSKSDPVEIERDMRDRKYENLVQSVFYEVAPKELYNLSHVYKSVTSGDLKQYDAETNCRMMLKIAIDYKHDFMEWVKRQHCPFSEVPIIPMMDKVKTYLFLDLQTTGYPGTAHGEIRITEICLLAVKGVDVEKTRYEPRIQYKFKMCFNPEKKVEEEISQQNGLTLAVLKSETKFNKDVCNAITSFVKCLKKPVCMIAHNAFKFHFPLLKYHMDRMKVAMPDDLLCTDSIYCYYDILKRELYVKPRENTEENCEEECAKSKSDPVEIERDMRDRKYENLVQSVFYEVAPKELYNLSHVYKSVTSGDLKQYDAETNCRMMLKIAIDYKHDFMEWVKRQHCPFSEVPIIPM

Radius of gyration: 25.8 Å; Cα contacts (8 Å, |Δi|>4): 836; chains: 2; bounding box: 47×88×72 Å

InterPro domains:
  IPR012337 Ribonuclease H-like superfamily [SSF53098] (5-254)
  IPR013520 Ribonuclease H-like domain [SM00479] (6-241)
  IPR036397 Ribonuclease H superfamily [G3DSA:3.30.420.10] (4-253)
  IPR040393 Three-prime repair exonuclease 1/2 [PTHR13058] (2-256)

Organism: Helicoverpa armigera (NCBI:txid29058)

Solvent-accessible surface area (backbone atoms only — not comparable to full-atom values): 28808 Å² total; per-residue (Å²): 129,86,67,60,35,20,44,30,26,39,30,70,36,51,31,58,60,79,76,52,33,54,89,77,44,35,58,34,29,44,20,40,42,31,37,42,42,71,45,44,73,74,35,95,61,82,54,87,67,50,32,37,41,31,42,58,20,22,54,88,51,75,39,41,64,73,55,23,71,55,52,70,52,39,43,82,77,23,62,74,38,36,57,83,44,61,54,54,51,49,21,52,38,31,51,58,68,53,49,49,72,43,36,34,36,34,22,73,56,13,78,75,33,54,50,25,45,52,49,51,58,33,50,76,59,74,45,74,70,64,75,74,33,28,26,39,40,46,45,60,49,44,55,72,75,37,43,69,67,67,66,52,66,77,79,59,87,68,82,78,79,84,73,69,77,82,67,71,84,65,73,58,73,64,64,60,56,60,67,42,69,83,48,65,59,70,61,50,56,50,50,50,44,74,70,67,51,67,63,77,62,60,34,65,70,51,39,44,54,67,75,42,90,64,78,86,68,74,49,45,32,57,50,54,27,48,48,53,49,51,52,39,42,79,38,32,72,64,42,52,56,45,52,64,72,51,59,44,49,49,78,70,60,60,68,65,84,74,129,88,67,60,35,20,45,30,25,39,29,70,36,51,30,58,60,80,77,52,33,56,89,76,44,34,58,36,31,42,17,40,42,31,38,43,41,72,45,46,72,73,33,94,61,82,56,88,67,52,31,37,41,31,42,58,20,21,54,89,51,75,38,42,64,73,56,23,71,57,51,71,53,39,43,83,77,24,62,75,38,37,57,84,43,59,54,53,51,48,19,51,38,32,51,58,67,52,50,48,72,44,36,33,36,34,23,72,57,14,79,77,32,54,50,26,45,52,49,51,58,32,50,76,60,74,47,71,70,62,77,73,33,29,27,39,38,45,45,60,50,45,53,73,74,37,42,69,66,67,66,52,65,78,80,58,88,69,83,78,81,81,73,70,79,82,67,72,84,66,72,57,73,65,63,62,56,62,70,42,69,83,50,64,62,72,61,50,57,48,50,51,45,74,71,68,51,67,64,75,62,59,34,67,70,50,40,42,56,68,74,43,90,64,80,85,68,74,50,44,31,57,49,53,28,47,47,53,48,50,51,40,43,79,40,34,71,64,41,51,56,45,50,66,70,50,59,46,48,49,79,69,59,60,68,66,86,74

Nearest PDB structures (foldseek):
  6a46-assembly1_B  TM=8.679E-01  e=5.743E-17  Mus musculus
  6a47-assembly2_B  TM=8.406E-01  e=2.224E-17  Mus musculus
  6a45-assembly1_A  TM=8.420E-01  e=9.229E-17  Mus musculus
  6a4b-assembly3_F  TM=8.368E-01  e=1.483E-16  Mus musculus
  6a47-assembly1_A  TM=7.972E-01  e=6.861E-17  Mus musculus